Protein AF-0000000083244996 (afdb_homodimer)

InterPro domains:
  IPR015942 Asp/Glu/hydantoin racemase [PF01177] (6-230)
  IPR052186 Hydantoin racemase-like [PTHR28047] (4-239)
  IPR053714 Isomerization and Racemization Enzyme Superfamily [G3DSA:3.40.50.12500] (4-245)

Structure (mmCIF, N/CA/C/O backbone):
data_AF-0000000083244996-model_v1
#
loop_
_entity.id
_entity.type
_entity.pdbx_description
1 polymer Bgt-161
#
loop_
_atom_site.group_PDB
_atom_site.id
_atom_site.type_symbol
_atom_site.label_atom_id
_atom_site.label_alt_id
_atom_site.label_comp_id
_atom_site.label_asym_id
_atom_site.label_entity_id
_atom_site.label_seq_id
_atom_site.pdbx_PDB_ins_code
_atom_site.Cartn_x
_atom_site.Cartn_y
_atom_site.Cartn_z
_atom_site.occupancy
_atom_site.B_iso_or_equiv
_atom_site.auth_seq_id
_atom_site.auth_comp_id
_atom_site.auth_asym_id
_atom_site.auth_atom_id
_atom_site.pdbx_PDB_model_num
ATOM 1 N N . MET A 1 1 ? -5.695 -11.031 24.047 1 47.47 1 MET A N 1
ATOM 2 C CA . MET A 1 1 ? -6.07 -9.992 23.094 1 47.47 1 MET A CA 1
ATOM 3 C C . MET A 1 1 ? -6.449 -10.609 21.75 1 47.47 1 MET A C 1
ATOM 5 O O . MET A 1 1 ? -5.859 -11.602 21.328 1 47.47 1 MET A O 1
ATOM 9 N N . ALA A 1 2 ? -7.605 -10.227 21.312 1 57.22 2 ALA A N 1
ATOM 10 C CA . ALA A 1 2 ? -8.148 -10.914 20.156 1 57.22 2 ALA A CA 1
ATOM 11 C C . ALA A 1 2 ? -7.195 -10.805 18.969 1 57.22 2 ALA A C 1
ATOM 13 O O . ALA A 1 2 ? -6.586 -9.758 18.734 1 57.22 2 ALA A O 1
ATOM 14 N N . SER A 1 3 ? -6.688 -11.906 18.328 1 81.12 3 SER A N 1
ATOM 15 C CA . SER A 1 3 ? -5.758 -11.961 17.203 1 81.12 3 SER A CA 1
ATOM 16 C C . SER A 1 3 ? -6.484 -11.758 15.883 1 81.12 3 SER A C 1
ATOM 18 O O . SER A 1 3 ? -7.633 -12.18 15.727 1 81.12 3 SER A O 1
ATOM 20 N N . MET A 1 4 ? -5.895 -10.93 15.008 1 89.56 4 MET A N 1
ATOM 21 C CA . MET A 1 4 ? -6.359 -10.812 13.633 1 89.56 4 MET A CA 1
ATOM 22 C C . MET A 1 4 ? -6.246 -12.148 12.898 1 89.56 4 MET A C 1
ATOM 24 O O . MET A 1 4 ? -5.234 -12.836 13.016 1 89.56 4 MET A O 1
ATOM 28 N N . LYS A 1 5 ? -7.328 -12.523 12.297 1 94.81 5 LYS A N 1
ATOM 29 C CA . LYS A 1 5 ? -7.305 -13.75 11.5 1 94.81 5 LYS A CA 1
ATOM 30 C C . LYS A 1 5 ? -7.316 -13.438 10.008 1 94.81 5 LYS A C 1
ATOM 32 O O . LYS A 1 5 ? -8.234 -12.773 9.508 1 94.81 5 LYS A O 1
ATOM 37 N N . ILE A 1 6 ? -6.336 -13.898 9.297 1 97.06 6 ILE A N 1
ATOM 38 C CA . ILE A 1 6 ? -6.207 -13.68 7.859 1 97.06 6 ILE A CA 1
ATOM 39 C C . ILE A 1 6 ? -6.27 -15.016 7.129 1 97.06 6 ILE A C 1
ATOM 41 O O . ILE A 1 6 ? -5.578 -15.969 7.5 1 97.06 6 ILE A O 1
ATOM 45 N N . LEU A 1 7 ? -7.148 -15.156 6.164 1 98.44 7 LEU A N 1
ATOM 46 C CA . LEU A 1 7 ? -7.184 -16.328 5.293 1 98.44 7 LEU A CA 1
ATOM 47 C C . LEU A 1 7 ? -6.531 -16.016 3.947 1 98.44 7 LEU A C 1
ATOM 49 O O . LEU A 1 7 ? -6.961 -15.102 3.24 1 98.44 7 LEU A O 1
ATOM 53 N N . ILE A 1 8 ? -5.492 -16.719 3.637 1 98.56 8 ILE A N 1
ATOM 54 C CA . ILE A 1 8 ? -4.871 -16.625 2.32 1 98.56 8 ILE A CA 1
ATOM 55 C C . ILE A 1 8 ? -5.402 -17.734 1.414 1 98.56 8 ILE A C 1
ATOM 57 O O . ILE A 1 8 ? -5.297 -18.922 1.741 1 98.56 8 ILE A O 1
ATOM 61 N N . LEU A 1 9 ? -5.926 -17.344 0.259 1 98.62 9 LEU A N 1
ATOM 62 C CA . LEU A 1 9 ? -6.617 -18.266 -0.643 1 98.62 9 LEU A CA 1
ATOM 63 C C . LEU A 1 9 ? -5.754 -18.578 -1.862 1 98.62 9 LEU A C 1
ATOM 65 O O . LEU A 1 9 ? -5.488 -17.703 -2.684 1 98.62 9 LEU A O 1
ATOM 69 N N . ASN A 1 10 ? -5.336 -19.781 -1.952 1 98.25 10 ASN A N 1
ATOM 70 C CA . ASN A 1 10 ? -4.863 -20.312 -3.23 1 98.25 10 ASN A CA 1
ATOM 71 C C . ASN A 1 10 ? -6.027 -20.688 -4.145 1 98.25 10 ASN A C 1
ATOM 73 O O . ASN A 1 10 ? -6.684 -21.703 -3.924 1 98.25 10 ASN A O 1
ATOM 77 N N . PRO A 1 11 ? -6.207 -19.828 -5.137 1 97.94 11 PRO A N 1
ATOM 78 C CA . PRO A 1 11 ? -7.367 -20.156 -5.969 1 97.94 11 PRO A CA 1
ATOM 79 C C . PRO A 1 11 ? -7.094 -21.297 -6.949 1 97.94 11 PRO A C 1
ATOM 81 O O . PRO A 1 11 ? -8.008 -21.766 -7.629 1 97.94 11 PRO A O 1
ATOM 84 N N . ASN A 1 12 ? -5.805 -21.656 -7.051 1 95.25 12 ASN A N 1
ATOM 85 C CA . ASN A 1 12 ? -5.504 -22.891 -7.773 1 95.25 12 ASN A CA 1
ATOM 86 C C . ASN A 1 12 ? -5.887 -24.109 -6.957 1 95.25 12 ASN A C 1
ATOM 88 O O . ASN A 1 12 ? -5.723 -24.125 -5.734 1 95.25 12 ASN A O 1
ATOM 92 N N . SER A 1 13 ? -6.312 -25.172 -7.598 1 95.94 13 SER A N 1
ATOM 93 C CA . SER A 1 13 ? -6.688 -26.359 -6.844 1 95.94 13 SER A CA 1
ATOM 94 C C . SER A 1 13 ? -5.473 -27.234 -6.555 1 95.94 13 SER A C 1
ATOM 96 O O . SER A 1 13 ? -5.605 -28.312 -5.98 1 95.94 13 SER A O 1
ATOM 98 N N . SER A 1 14 ? -4.301 -26.812 -6.844 1 92.88 14 SER A N 1
ATOM 99 C CA . SER A 1 14 ? -3.066 -27.562 -6.594 1 92.88 14 SER A CA 1
ATOM 100 C C . SER A 1 14 ? -2.531 -27.281 -5.195 1 92.88 14 SER A C 1
ATOM 102 O O . SER A 1 14 ? -2.223 -26.141 -4.855 1 92.88 14 SER A O 1
ATOM 104 N N . PRO A 1 15 ? -2.316 -28.312 -4.418 1 94.56 15 PRO A N 1
ATOM 105 C CA . PRO A 1 15 ? -1.715 -28.125 -3.096 1 94.56 15 PRO A CA 1
ATOM 106 C C . PRO A 1 15 ? -0.26 -27.656 -3.17 1 94.56 15 PRO A C 1
ATOM 108 O O . PRO A 1 15 ? 0.244 -27.047 -2.23 1 94.56 15 PRO A O 1
ATOM 111 N N . THR A 1 16 ? 0.383 -27.969 -4.266 1 92.5 16 THR A N 1
ATOM 112 C CA . THR A 1 16 ? 1.773 -27.562 -4.441 1 92.5 16 THR A CA 1
ATOM 113 C C . THR A 1 16 ? 1.907 -26.047 -4.391 1 92.5 16 THR A C 1
ATOM 115 O O . THR A 1 16 ? 2.873 -25.516 -3.834 1 92.5 16 THR A O 1
ATOM 118 N N . THR A 1 17 ? 0.933 -25.391 -4.965 1 93.31 17 THR A N 1
ATOM 119 C CA . THR A 1 17 ? 0.937 -23.922 -4.922 1 93.31 17 THR A CA 1
ATOM 120 C C . THR A 1 17 ? 0.768 -23.422 -3.492 1 93.31 17 THR A C 1
ATOM 122 O O . THR A 1 17 ? 1.405 -22.453 -3.09 1 93.31 17 THR A O 1
ATOM 125 N N . THR A 1 18 ? -0.029 -24.062 -2.697 1 96.69 18 THR A N 1
ATOM 126 C CA . THR A 1 18 ? -0.21 -23.688 -1.298 1 96.69 18 THR A CA 1
ATOM 127 C C . THR A 1 18 ? 1.093 -23.859 -0.521 1 96.69 18 THR A C 1
ATOM 129 O O . THR A 1 18 ? 1.412 -23.047 0.347 1 96.69 18 THR A O 1
ATOM 132 N N . ASP A 1 19 ? 1.828 -24.891 -0.883 1 95.44 19 ASP A N 1
ATOM 133 C CA . ASP A 1 19 ? 3.119 -25.094 -0.236 1 95.44 19 ASP A CA 1
ATOM 134 C C . ASP A 1 19 ? 4.059 -23.922 -0.484 1 95.44 19 ASP A C 1
ATOM 136 O O . ASP A 1 19 ? 4.77 -23.484 0.424 1 95.44 19 ASP A O 1
ATOM 140 N N . VAL A 1 20 ? 4.082 -23.469 -1.681 1 93.19 20 VAL A N 1
ATOM 141 C CA . VAL A 1 20 ? 4.922 -22.328 -2.043 1 93.19 20 VAL A CA 1
ATOM 142 C C . VAL A 1 20 ? 4.48 -21.094 -1.267 1 93.19 20 VAL A C 1
ATOM 144 O O . VAL A 1 20 ? 5.312 -20.359 -0.711 1 93.19 20 VAL A O 1
ATOM 147 N N . ILE A 1 21 ? 3.186 -20.859 -1.189 1 96.12 21 ILE A N 1
ATOM 148 C CA . ILE A 1 21 ? 2.627 -19.734 -0.455 1 96.12 21 ILE A CA 1
ATOM 149 C C . ILE A 1 21 ? 3 -19.828 1.021 1 96.12 21 ILE A C 1
ATOM 151 O O . ILE A 1 21 ? 3.377 -18.844 1.647 1 96.12 21 ILE A O 1
ATOM 155 N N . ASP A 1 22 ? 2.938 -21.031 1.507 1 96.62 22 ASP A N 1
ATOM 156 C CA . ASP A 1 22 ? 3.279 -21.281 2.904 1 96.62 22 ASP A CA 1
ATOM 157 C C . ASP A 1 22 ? 4.723 -20.875 3.195 1 96.62 22 ASP A C 1
ATOM 159 O O . ASP A 1 22 ? 5.004 -20.25 4.223 1 96.62 22 ASP A O 1
ATOM 163 N N . SER A 1 23 ? 5.574 -21.188 2.305 1 93 23 SER A N 1
ATOM 164 C CA . SER A 1 23 ? 6.977 -20.828 2.475 1 93 23 SER A CA 1
ATOM 165 C C . SER A 1 23 ? 7.156 -19.312 2.52 1 93 23 SER A C 1
ATOM 167 O O . SER A 1 23 ? 7.949 -18.797 3.312 1 93 23 SER A O 1
ATOM 169 N N . ALA A 1 24 ? 6.438 -18.625 1.647 1 92.19 24 ALA A N 1
ATOM 170 C CA . ALA A 1 24 ? 6.488 -17.172 1.632 1 92.19 24 ALA A CA 1
ATOM 171 C C . ALA A 1 24 ? 5.953 -16.578 2.938 1 92.19 24 ALA A C 1
ATOM 173 O O . ALA A 1 24 ? 6.5 -15.609 3.461 1 92.19 24 ALA A O 1
ATOM 174 N N . VAL A 1 25 ? 4.887 -17.172 3.465 1 94.62 25 VAL A N 1
ATOM 175 C CA . VAL A 1 25 ? 4.289 -16.75 4.723 1 94.62 25 VAL A CA 1
ATOM 176 C C . VAL A 1 25 ? 5.281 -16.953 5.867 1 94.62 25 VAL A C 1
ATOM 178 O O . VAL A 1 25 ? 5.5 -16.047 6.672 1 94.62 25 VAL A O 1
ATOM 181 N N . GLU A 1 26 ? 5.922 -18.078 5.867 1 92.88 26 GLU A N 1
ATOM 182 C CA . GLU A 1 26 ? 6.887 -18.391 6.918 1 92.88 26 GLU A CA 1
ATOM 183 C C . GLU A 1 26 ? 8.062 -17.422 6.891 1 92.88 26 GLU A C 1
ATOM 185 O O . GLU A 1 26 ? 8.531 -16.969 7.941 1 92.88 26 GLU A O 1
ATOM 190 N N . ALA A 1 27 ? 8.523 -17.172 5.715 1 88.69 27 ALA A N 1
ATOM 191 C CA . ALA A 1 27 ? 9.617 -16.203 5.582 1 88.69 27 ALA A CA 1
ATOM 192 C C . ALA A 1 27 ? 9.203 -14.828 6.105 1 88.69 27 ALA A C 1
ATOM 194 O O . ALA A 1 27 ? 10.008 -14.125 6.723 1 88.69 27 ALA A O 1
ATOM 195 N N . TYR A 1 28 ? 8.008 -14.445 5.875 1 89.81 28 TYR A N 1
ATOM 196 C CA . TYR A 1 28 ? 7.484 -13.141 6.277 1 89.81 28 TYR A CA 1
ATOM 197 C C . TYR A 1 28 ? 7.332 -13.055 7.793 1 89.81 28 TYR A C 1
ATOM 199 O O . TYR A 1 28 ? 7.711 -12.055 8.406 1 89.81 28 TYR A O 1
ATOM 207 N N . ILE A 1 29 ? 6.805 -14.062 8.422 1 89 29 ILE A N 1
ATOM 208 C CA . ILE A 1 29 ? 6.449 -13.984 9.836 1 89 29 ILE A CA 1
ATOM 209 C C . ILE A 1 29 ? 7.656 -14.359 10.695 1 89 29 ILE A C 1
ATOM 211 O O . ILE A 1 29 ? 7.668 -14.117 11.906 1 89 29 ILE A O 1
ATOM 215 N N . GLY A 1 30 ? 8.625 -15.031 10.141 1 84.94 30 GLY A N 1
ATOM 216 C CA . GLY A 1 30 ? 9.773 -15.508 10.891 1 84.94 30 GLY A CA 1
ATOM 217 C C . GLY A 1 30 ? 10.703 -14.391 11.328 1 84.94 30 GLY A C 1
ATOM 218 O O . GLY A 1 30 ? 11.469 -14.547 12.281 1 84.94 30 GLY A O 1
ATOM 219 N N . LYS A 1 31 ? 10.617 -13.273 10.758 1 78.38 31 LYS A N 1
ATOM 220 C CA . LYS A 1 31 ? 11.578 -12.203 11.016 1 78.38 31 LYS A CA 1
ATOM 221 C C . LYS A 1 31 ? 11.188 -11.391 12.242 1 78.38 31 LYS A C 1
ATOM 223 O O . LYS A 1 31 ? 12.031 -11.055 13.07 1 78.38 31 LYS A O 1
ATOM 228 N N . PHE A 1 32 ? 9.992 -11.031 12.367 1 83.44 32 PHE A N 1
ATOM 229 C CA . PHE A 1 32 ? 9.43 -10.266 13.477 1 83.44 32 PHE A CA 1
ATOM 230 C C . PHE A 1 32 ? 8.094 -10.852 13.914 1 83.44 32 PHE A C 1
ATOM 232 O O . PHE A 1 32 ? 7.391 -11.469 13.117 1 83.44 32 PHE A O 1
ATOM 239 N N . PRO A 1 33 ? 7.789 -10.656 15.133 1 82.75 33 PRO A N 1
ATOM 240 C CA . PRO A 1 33 ? 6.469 -11.125 15.562 1 82.75 33 PRO A CA 1
ATOM 241 C C . PRO A 1 33 ? 5.332 -10.453 14.789 1 82.75 33 PRO A C 1
ATOM 243 O O . PRO A 1 33 ? 5.441 -9.289 14.406 1 82.75 33 PRO A O 1
ATOM 246 N N . ILE A 1 34 ? 4.363 -11.305 14.516 1 82.88 34 ILE A N 1
ATOM 247 C CA . ILE A 1 34 ? 3.178 -10.797 13.836 1 82.88 34 ILE A CA 1
ATOM 248 C C . ILE A 1 34 ? 1.9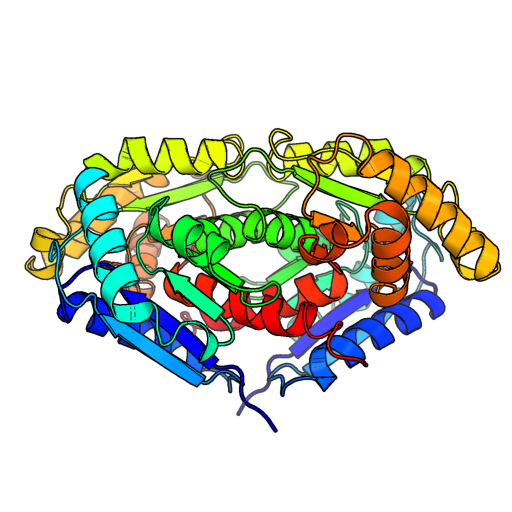45 -11.031 14.703 1 82.88 34 ILE A C 1
ATOM 250 O O . ILE A 1 34 ? 1.875 -12.016 15.438 1 82.88 34 ILE A O 1
ATOM 254 N N . ALA A 1 35 ? 0.997 -10.094 14.648 1 85.44 35 ALA A N 1
ATOM 255 C CA . ALA A 1 35 ? -0.225 -10.203 15.445 1 85.44 35 ALA A CA 1
ATOM 256 C C . ALA A 1 35 ? -1.244 -11.109 14.75 1 85.44 35 ALA A C 1
ATOM 258 O O . ALA A 1 35 ? -2.146 -11.648 15.398 1 85.44 35 ALA A O 1
ATOM 259 N N . ALA A 1 36 ? -1.064 -11.359 13.539 1 90.12 36 ALA A N 1
ATOM 260 C CA . ALA A 1 36 ? -2.074 -12.055 12.742 1 90.12 36 ALA A CA 1
ATOM 261 C C . ALA A 1 36 ? -1.873 -13.562 12.797 1 90.12 36 ALA A C 1
ATOM 263 O O . ALA A 1 36 ? -0.739 -14.047 12.766 1 90.12 36 ALA A O 1
ATOM 264 N N . GLN A 1 37 ? -2.941 -14.219 12.992 1 94.44 37 GLN A N 1
ATOM 265 C CA . GLN A 1 37 ? -2.992 -15.641 12.672 1 94.44 37 GLN A CA 1
ATOM 266 C C . GLN A 1 37 ? -3.307 -15.867 11.195 1 94.44 37 GLN A C 1
ATOM 2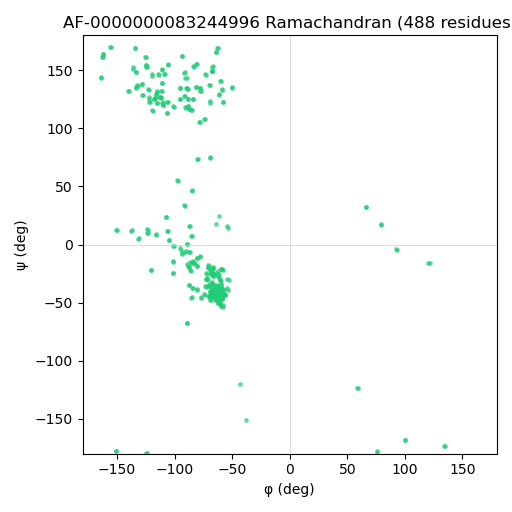68 O O . GLN A 1 37 ? -4.332 -15.398 10.695 1 94.44 37 GLN A O 1
ATOM 273 N N . ILE A 1 38 ? -2.469 -16.594 10.57 1 96.88 38 ILE A N 1
ATOM 274 C CA . ILE A 1 38 ? -2.623 -16.781 9.133 1 96.88 38 ILE A CA 1
ATOM 275 C C . ILE A 1 38 ? -3.012 -18.234 8.844 1 96.88 38 ILE A C 1
ATOM 277 O O . ILE A 1 38 ? -2.371 -19.172 9.336 1 96.88 38 ILE A O 1
ATOM 281 N N . GLU A 1 39 ? -4.059 -18.422 8.156 1 97.81 39 GLU A N 1
ATOM 282 C CA . GLU A 1 39 ? -4.504 -19.719 7.656 1 97.81 39 GLU A CA 1
ATOM 283 C C . GLU A 1 39 ? -4.438 -19.766 6.133 1 97.81 39 GLU A C 1
ATOM 285 O O . GLU A 1 39 ? -4.668 -18.766 5.457 1 97.81 39 GLU A O 1
ATOM 290 N N . LEU A 1 40 ? -4.129 -20.938 5.652 1 98.31 40 LEU A N 1
ATOM 291 C CA . LEU A 1 40 ? -4.059 -21.156 4.211 1 98.31 40 LEU A CA 1
ATOM 292 C C . LEU A 1 40 ? -5.227 -22 3.727 1 98.31 40 LEU A C 1
ATOM 294 O O . LEU A 1 40 ? -5.727 -22.859 4.465 1 98.31 40 LEU A O 1
ATOM 298 N N . TYR A 1 41 ? -5.641 -21.703 2.521 1 98.19 41 TYR A N 1
ATOM 299 C CA . TYR A 1 41 ? -6.762 -22.375 1.881 1 98.19 41 TYR A CA 1
ATOM 300 C C . TYR A 1 41 ? -6.414 -22.766 0.451 1 98.19 41 TYR A C 1
ATOM 302 O O . TYR A 1 41 ? -5.789 -22 -0.28 1 98.19 41 TYR A O 1
ATOM 310 N N . THR A 1 42 ? -6.77 -23.984 0.086 1 97.88 42 THR A N 1
ATOM 311 C CA . THR A 1 42 ? -6.656 -24.453 -1.29 1 97.88 42 THR A CA 1
ATOM 312 C C . THR A 1 42 ? -8.039 -24.656 -1.905 1 97.88 42 THR A C 1
ATOM 314 O O . THR A 1 42 ? -8.906 -25.297 -1.302 1 97.88 42 THR A O 1
ATOM 317 N N . ALA A 1 43 ? -8.164 -24.109 -3.1 1 97.81 43 ALA A N 1
ATOM 318 C CA . ALA A 1 43 ? -9.445 -24.344 -3.766 1 97.81 43 ALA A CA 1
ATOM 319 C C . ALA A 1 43 ? -9.805 -25.812 -3.754 1 97.81 43 ALA A C 1
ATOM 321 O O . ALA A 1 43 ? -8.961 -26.672 -4.031 1 97.81 43 ALA A O 1
ATOM 322 N N . PRO A 1 44 ? -11 -26.094 -3.441 1 97.06 44 PRO A N 1
ATOM 323 C CA . PRO A 1 44 ? -11.391 -27.516 -3.312 1 97.06 44 PRO A CA 1
ATOM 324 C C . PRO A 1 44 ? -11.484 -28.219 -4.66 1 97.06 44 PRO A C 1
ATOM 326 O O . PRO A 1 44 ? -11.422 -29.453 -4.719 1 97.06 44 PRO A O 1
ATOM 329 N N . SER A 1 45 ? -11.805 -27.469 -5.668 1 96.81 45 SER A N 1
ATOM 330 C CA . SER A 1 45 ? -11.906 -27.953 -7.043 1 96.81 45 SER A CA 1
ATOM 331 C C . SER A 1 45 ? -11.594 -26.844 -8.039 1 96.81 45 SER A C 1
ATOM 333 O O . SER A 1 45 ? -11.203 -25.734 -7.645 1 96.81 45 SER A O 1
ATOM 335 N N . GLY A 1 46 ? -11.703 -27.156 -9.367 1 95.12 46 GLY A N 1
ATOM 336 C CA . GLY A 1 46 ? -11.312 -26.203 -10.391 1 95.12 46 GLY A CA 1
ATOM 337 C C . GLY A 1 46 ? -9.938 -26.484 -10.977 1 95.12 46 GLY A C 1
ATOM 338 O O . GLY A 1 46 ? -9.383 -27.562 -10.766 1 95.12 46 GLY A O 1
ATOM 339 N N . PRO A 1 47 ? -9.43 -25.531 -11.727 1 95.19 47 PRO A N 1
ATOM 340 C CA . PRO A 1 47 ? -8.156 -25.797 -12.406 1 95.19 47 PRO A CA 1
ATOM 341 C C . PRO A 1 47 ? -6.98 -25.891 -11.438 1 95.19 47 PRO A C 1
ATOM 343 O O . PRO A 1 47 ? -6.895 -25.094 -10.492 1 95.19 47 PRO A O 1
ATOM 346 N N . PRO A 1 48 ? -6.121 -26.859 -11.648 1 93.25 48 PRO A N 1
ATOM 347 C CA . PRO A 1 48 ? -4.906 -26.922 -10.828 1 93.25 48 PRO A CA 1
ATOM 348 C C . PRO A 1 48 ? -4.016 -25.688 -11.008 1 93.25 48 PRO A C 1
ATOM 350 O O . PRO A 1 48 ? -3.256 -25.344 -10.094 1 93.25 48 PRO A O 1
ATOM 353 N N . SER A 1 49 ? -4.141 -25.094 -12.164 1 91.44 49 SER A N 1
ATOM 354 C CA . SER A 1 49 ? -3.434 -23.875 -12.508 1 91.44 49 SER A CA 1
ATOM 355 C C . SER A 1 49 ? -4.328 -22.922 -13.305 1 91.44 49 SER A C 1
ATOM 357 O O . SER A 1 49 ? -5.027 -23.344 -14.227 1 91.44 49 SER A O 1
ATOM 359 N N . ILE A 1 50 ? -4.312 -21.672 -12.875 1 93.12 50 ILE A N 1
ATOM 360 C CA . ILE A 1 50 ? -5.09 -20.656 -13.578 1 93.12 50 ILE A CA 1
ATOM 361 C C . ILE A 1 50 ? -4.25 -20.047 -14.695 1 93.12 50 ILE A C 1
ATOM 363 O O . ILE A 1 50 ? -3.24 -19.391 -14.43 1 93.12 50 ILE A O 1
ATOM 367 N N . ASP A 1 51 ? -4.707 -20.188 -15.953 1 89.75 51 ASP A N 1
ATOM 368 C CA . ASP A 1 51 ? -3.928 -19.703 -17.094 1 89.75 51 ASP A CA 1
ATOM 369 C C . ASP A 1 51 ? -4.789 -18.875 -18.031 1 89.75 51 ASP A C 1
ATOM 371 O O . ASP A 1 51 ? -4.355 -18.516 -19.141 1 89.75 51 ASP A O 1
ATOM 375 N N . SER A 1 52 ? -6.004 -18.641 -17.609 1 91 52 SER A N 1
ATOM 376 C CA . SER A 1 52 ? -6.926 -17.828 -18.391 1 91 52 SER A CA 1
ATOM 377 C C . SER A 1 52 ? -8 -17.203 -17.516 1 91 52 SER A C 1
ATOM 379 O O . SER A 1 52 ? -8.148 -17.562 -16.344 1 91 52 SER A O 1
ATOM 381 N N . ASP A 1 53 ? -8.711 -16.312 -18.109 1 93 53 ASP A N 1
ATOM 382 C CA . ASP A 1 53 ? -9.836 -15.695 -17.406 1 93 53 ASP A CA 1
ATOM 383 C C . ASP A 1 53 ? -10.914 -16.719 -17.078 1 93 53 ASP A C 1
ATOM 385 O O . ASP A 1 53 ? -11.562 -16.641 -16.047 1 93 53 ASP A O 1
ATOM 389 N N . GLN A 1 54 ? -11.086 -17.609 -18 1 95.31 54 GLN A N 1
ATOM 390 C CA . GLN A 1 54 ? -12.062 -18.672 -17.781 1 95.31 54 GLN A CA 1
ATOM 391 C C . GLN A 1 54 ? -11.664 -19.531 -16.594 1 95.31 54 GLN A C 1
ATOM 393 O O . GLN A 1 54 ? -12.516 -19.891 -15.773 1 95.31 54 GLN A O 1
ATOM 398 N N . ASP A 1 55 ? -10.414 -19.875 -16.531 1 95.38 55 ASP A N 1
ATOM 399 C CA . ASP A 1 55 ? -9.906 -20.625 -15.383 1 95.38 55 ASP A CA 1
ATOM 400 C C . ASP A 1 55 ? -10.172 -19.875 -14.078 1 95.38 55 ASP A C 1
ATOM 402 O O . ASP A 1 55 ? -10.602 -20.469 -13.094 1 95.38 55 ASP A O 1
ATOM 406 N N . ALA A 1 56 ? -9.945 -18.594 -14.102 1 96.31 56 ALA A N 1
ATOM 407 C CA . ALA A 1 56 ? -10.117 -17.75 -12.922 1 96.31 56 ALA A CA 1
ATOM 408 C C . ALA A 1 56 ? -11.57 -17.75 -12.461 1 96.31 56 ALA A C 1
ATOM 410 O O . ALA A 1 56 ? -11.852 -17.859 -11.266 1 96.31 56 ALA A O 1
ATOM 411 N N . LEU A 1 57 ? -12.453 -17.625 -13.414 1 97.38 57 LEU A N 1
ATOM 412 C CA . LEU A 1 57 ? -13.875 -17.594 -13.086 1 97.38 57 LEU A CA 1
ATOM 413 C C . LEU A 1 57 ? -14.32 -18.938 -12.5 1 97.38 57 LEU A C 1
ATOM 415 O O . LEU A 1 57 ? -15.055 -18.969 -11.516 1 97.38 57 LEU A O 1
ATOM 419 N N . MET A 1 58 ? -13.844 -20 -13.086 1 97.75 58 MET A N 1
ATOM 420 C CA . MET A 1 58 ? -14.172 -21.328 -12.594 1 97.75 58 MET A CA 1
ATOM 421 C C . MET A 1 58 ? -13.68 -21.531 -11.164 1 97.75 58 MET A C 1
ATOM 423 O O . MET A 1 58 ? -14.398 -22.031 -10.305 1 97.75 58 MET A O 1
ATOM 427 N N . SER A 1 59 ? -12.5 -21.141 -10.938 1 97.88 59 SER A N 1
ATOM 428 C CA . SER A 1 59 ? -11.914 -21.234 -9.602 1 97.88 59 SER A CA 1
ATOM 429 C C . SER A 1 59 ? -12.703 -20.406 -8.594 1 97.88 59 SER A C 1
ATOM 431 O O . SER A 1 59 ? -13.016 -20.891 -7.496 1 97.88 59 SER A O 1
ATOM 433 N N . ALA A 1 60 ? -13.062 -19.203 -8.953 1 98.31 60 ALA A N 1
ATOM 434 C CA . ALA A 1 60 ? -13.789 -18.297 -8.062 1 98.31 60 ALA A CA 1
ATOM 435 C C . ALA A 1 60 ? -15.133 -18.891 -7.652 1 98.31 60 ALA A C 1
ATOM 437 O O . ALA A 1 60 ? -15.5 -18.844 -6.477 1 98.31 60 ALA A O 1
ATOM 438 N N . LYS A 1 61 ? -15.797 -19.469 -8.602 1 97.94 61 LYS A N 1
ATOM 439 C CA . LYS A 1 61 ? -17.094 -20.062 -8.32 1 97.94 61 LYS A CA 1
ATOM 440 C C . LYS A 1 61 ? -16.969 -21.25 -7.363 1 97.94 61 LYS A C 1
ATOM 442 O O . LYS A 1 61 ? -17.766 -21.406 -6.438 1 97.94 61 LYS A O 1
ATOM 447 N N . ALA A 1 62 ? -16.016 -22.047 -7.59 1 98.06 62 ALA A N 1
ATOM 448 C CA . ALA A 1 62 ? -15.773 -23.203 -6.734 1 98.06 62 ALA A CA 1
ATOM 449 C C . ALA A 1 62 ? -15.477 -22.781 -5.301 1 98.06 62 ALA A C 1
ATOM 451 O O . ALA A 1 62 ? -15.992 -23.375 -4.348 1 98.06 62 ALA A O 1
ATOM 452 N N . ILE A 1 63 ? -14.695 -21.781 -5.125 1 98.19 63 ILE A N 1
ATOM 453 C CA . ILE A 1 63 ? -14.289 -21.297 -3.807 1 98.19 63 ILE A CA 1
ATOM 454 C C . ILE A 1 63 ? -15.484 -20.656 -3.102 1 98.19 63 ILE A C 1
ATOM 456 O O . ILE A 1 63 ? -15.719 -20.906 -1.919 1 98.19 63 ILE A O 1
ATOM 460 N N . MET A 1 64 ? -16.234 -19.828 -3.842 1 97.69 64 MET A N 1
ATOM 461 C CA . MET A 1 64 ? -17.391 -19.172 -3.25 1 97.69 64 MET A CA 1
ATOM 462 C C . MET A 1 64 ? -18.406 -20.203 -2.75 1 97.69 64 MET A C 1
ATOM 464 O O . MET A 1 64 ? -19.016 -20.016 -1.691 1 97.69 64 MET A O 1
ATOM 468 N N . ALA A 1 65 ? -18.547 -21.266 -3.471 1 96.81 65 ALA A N 1
ATOM 469 C CA . ALA A 1 65 ? -19.469 -22.328 -3.074 1 96.81 65 ALA A CA 1
ATOM 470 C C . ALA A 1 65 ? -19.016 -23 -1.786 1 96.81 65 ALA A C 1
ATOM 472 O O . ALA A 1 65 ? -19.844 -23.344 -0.935 1 96.81 65 ALA A O 1
ATOM 473 N N . ASP A 1 66 ? -17.766 -23.109 -1.62 1 97 66 ASP A N 1
ATOM 474 C CA . ASP A 1 66 ? -17.219 -23.844 -0.483 1 97 66 ASP A CA 1
ATOM 475 C C . ASP A 1 66 ? -17.125 -22.938 0.748 1 97 66 ASP A C 1
ATOM 477 O O . ASP A 1 66 ? -17.359 -23.391 1.872 1 97 66 ASP A O 1
ATOM 481 N N . LEU A 1 67 ? -16.766 -21.656 0.542 1 94.88 67 LEU A N 1
ATOM 482 C CA . LEU A 1 67 ? -16.406 -20.766 1.634 1 94.88 67 LEU A CA 1
ATOM 483 C C . LEU A 1 67 ? -17.609 -19.969 2.117 1 94.88 67 LEU A C 1
ATOM 485 O O . LEU A 1 67 ? -17.547 -19.297 3.15 1 94.88 67 LEU A O 1
ATOM 489 N N . GLN A 1 68 ? -18.703 -20 1.527 1 90 68 GLN A N 1
ATOM 490 C CA . GLN A 1 68 ? -19.844 -19.109 1.752 1 90 68 GLN A CA 1
ATOM 491 C C . GLN A 1 68 ? -20.312 -19.172 3.199 1 90 68 GLN A C 1
ATOM 493 O O . GLN A 1 68 ? -20.828 -18.188 3.738 1 90 68 GLN A O 1
ATOM 498 N N . PHE A 1 69 ? -20.031 -20.234 3.955 1 89.88 69 PHE A N 1
ATOM 499 C CA . PHE A 1 69 ? -20.562 -20.375 5.305 1 89.88 69 PHE A CA 1
ATOM 500 C C . PHE A 1 69 ? -19.5 -20 6.344 1 89.88 69 PHE A C 1
ATOM 502 O O . PHE A 1 69 ? -19.797 -19.938 7.539 1 89.88 69 PHE A O 1
ATOM 509 N N . LYS A 1 70 ? -18.312 -19.641 5.891 1 92.25 70 LYS A N 1
ATOM 510 C CA . LYS A 1 70 ? -17.219 -19.359 6.82 1 92.25 70 LYS A CA 1
ATOM 511 C C . LYS A 1 70 ? -16.656 -17.969 6.594 1 92.25 70 LYS A C 1
ATOM 513 O O . LYS A 1 70 ? -15.586 -17.625 7.113 1 92.25 70 LYS A O 1
ATOM 518 N N . LEU A 1 71 ? -17.328 -17.156 5.863 1 91.12 71 LEU A N 1
ATOM 519 C CA . LEU A 1 71 ? -16.797 -15.883 5.418 1 91.12 71 LEU A CA 1
ATOM 520 C C . LEU A 1 71 ? -16.594 -14.938 6.598 1 91.12 71 LEU A C 1
ATOM 522 O O . LEU A 1 71 ? -15.68 -14.109 6.59 1 91.12 71 LEU A O 1
ATOM 526 N N . SER A 1 72 ? -17.344 -15.078 7.664 1 87.88 72 SER A N 1
ATOM 527 C CA . SER A 1 72 ? -17.312 -14.148 8.789 1 87.88 72 SER A CA 1
ATOM 528 C C . SER A 1 72 ? -16.266 -14.57 9.82 1 87.88 72 SER A C 1
ATOM 530 O O . SER A 1 72 ? -16.062 -13.875 10.82 1 87.88 72 SER A O 1
ATOM 532 N N . ASP A 1 73 ? -15.555 -15.68 9.539 1 93 73 ASP A N 1
ATOM 533 C CA . ASP A 1 73 ? -14.602 -16.234 10.5 1 93 73 ASP A CA 1
ATOM 534 C C . ASP A 1 73 ? -13.273 -15.477 10.445 1 93 73 ASP A C 1
ATOM 536 O O . ASP A 1 73 ? -12.422 -15.641 11.32 1 93 73 ASP A O 1
ATOM 540 N N . TYR A 1 74 ? -13.125 -14.656 9.438 1 95 74 TYR A N 1
ATOM 541 C CA . TYR A 1 74 ? -11.828 -14.023 9.211 1 95 74 TYR A CA 1
ATOM 542 C C . TYR A 1 74 ? -11.961 -12.508 9.156 1 95 74 TYR A C 1
ATOM 544 O O . TYR A 1 74 ? -13.031 -11.984 8.82 1 95 74 TYR A O 1
ATOM 552 N N . ASP A 1 75 ? -10.875 -11.875 9.523 1 93.31 75 ASP A N 1
ATOM 553 C CA . ASP A 1 75 ? -10.852 -10.414 9.5 1 93.31 75 ASP A CA 1
ATOM 554 C C . ASP A 1 75 ? -10.398 -9.891 8.141 1 93.31 75 ASP A C 1
ATOM 556 O O . ASP A 1 75 ? -10.586 -8.719 7.828 1 93.31 75 ASP A O 1
ATOM 560 N N . ALA A 1 76 ? -9.781 -10.797 7.379 1 96.38 76 ALA A N 1
ATOM 561 C CA . ALA A 1 76 ? -9.336 -10.391 6.047 1 96.38 76 ALA A CA 1
ATOM 562 C C . ALA A 1 76 ? -9.039 -11.609 5.176 1 96.38 76 ALA A C 1
ATOM 564 O O . ALA A 1 76 ? -8.812 -12.711 5.691 1 96.38 76 ALA A O 1
ATOM 565 N N . TYR A 1 77 ? -9.016 -11.344 3.889 1 97.94 77 TYR A N 1
ATOM 566 C CA . TYR A 1 77 ? -8.703 -12.344 2.873 1 97.94 77 TYR A CA 1
ATOM 567 C C . TYR A 1 77 ? -7.613 -11.852 1.934 1 97.94 77 TYR A C 1
ATOM 569 O O . TYR A 1 77 ? -7.605 -10.68 1.543 1 97.94 77 TYR A O 1
ATOM 577 N N . VAL A 1 78 ? -6.73 -12.703 1.616 1 98.56 78 VAL A N 1
ATOM 578 C CA . VAL A 1 78 ? -5.742 -12.453 0.57 1 98.56 78 VAL A CA 1
ATOM 579 C C . VAL A 1 78 ? -5.898 -13.492 -0.539 1 98.56 78 VAL A C 1
ATOM 581 O O . VAL A 1 78 ? -5.707 -14.688 -0.308 1 98.56 78 VAL A O 1
ATOM 584 N N . VAL A 1 79 ? -6.262 -13.055 -1.715 1 98.69 79 VAL A N 1
ATOM 585 C CA . VAL A 1 79 ? -6.379 -13.953 -2.861 1 98.69 79 VAL A CA 1
ATOM 586 C C . VAL A 1 79 ? -5.023 -14.078 -3.559 1 98.69 79 VAL A C 1
ATOM 588 O O . VAL A 1 79 ? -4.531 -13.117 -4.152 1 98.69 79 VAL A O 1
ATOM 591 N N . ALA A 1 80 ? -4.5 -15.297 -3.549 1 98.12 80 ALA A N 1
ATOM 592 C CA . ALA A 1 80 ? -3.119 -15.508 -3.969 1 98.12 80 ALA A CA 1
ATOM 593 C C . ALA A 1 80 ? -3.053 -15.984 -5.418 1 98.12 80 ALA A C 1
ATOM 595 O O . ALA A 1 80 ? -2.439 -17.016 -5.715 1 98.12 80 ALA A O 1
ATOM 596 N N . CYS A 1 81 ? -3.6 -15.289 -6.297 1 97.12 81 CYS A N 1
ATOM 597 C CA . CYS A 1 81 ? -3.414 -15.352 -7.742 1 97.12 81 CYS A CA 1
ATOM 598 C C . CYS A 1 81 ? -2.961 -14.008 -8.297 1 97.12 81 CYS A C 1
ATOM 600 O O . CYS A 1 81 ? -3.592 -12.984 -8.039 1 97.12 81 CYS A O 1
ATOM 602 N N . TYR A 1 82 ? -1.915 -14.047 -8.992 1 97.12 82 TYR A N 1
ATOM 603 C CA . TYR A 1 82 ? -1.384 -12.789 -9.508 1 97.12 82 TYR A CA 1
ATOM 604 C C . TYR A 1 82 ? -2.133 -12.344 -10.758 1 97.12 82 TYR A C 1
ATOM 606 O O . TYR A 1 82 ? -1.605 -12.445 -11.867 1 97.12 82 TYR A O 1
ATOM 614 N N . SER A 1 83 ? -3.291 -11.891 -10.609 1 96.88 83 SER A N 1
ATOM 615 C CA . SER A 1 83 ? -4.195 -11.43 -11.656 1 96.88 83 SER A CA 1
ATOM 616 C C . SER A 1 83 ? -5.309 -10.562 -11.086 1 96.88 83 SER A C 1
ATOM 618 O O . SER A 1 83 ? -5.465 -10.469 -9.867 1 96.88 83 SER A O 1
ATOM 620 N N . VAL A 1 84 ? -5.949 -9.844 -12 1 96.94 84 VAL A N 1
ATOM 621 C CA . VAL A 1 84 ? -7.23 -9.266 -11.602 1 96.94 84 VAL A CA 1
ATOM 622 C C . VAL A 1 84 ? -8.266 -10.383 -11.43 1 96.94 84 VAL A C 1
ATOM 624 O O . VAL A 1 84 ? -9.117 -10.578 -12.297 1 96.94 84 VAL A O 1
ATOM 627 N N . HIS A 1 85 ? -8.164 -11.094 -10.367 1 97.69 85 HIS A N 1
ATOM 628 C CA . HIS A 1 85 ? -8.969 -12.297 -10.156 1 97.69 85 HIS A CA 1
ATOM 629 C C . HIS A 1 85 ? -10.383 -11.945 -9.727 1 97.69 85 HIS A C 1
ATOM 631 O O . HIS A 1 85 ? -10.578 -11.148 -8.797 1 97.69 85 HIS A O 1
ATOM 637 N N . PRO A 1 86 ? -11.391 -12.539 -10.258 1 97.69 86 PRO A N 1
ATOM 638 C CA . PRO A 1 86 ? -12.773 -12.18 -9.945 1 97.69 86 PRO A CA 1
ATOM 639 C C . PRO A 1 86 ? -13.156 -12.508 -8.508 1 97.69 86 PRO A C 1
ATOM 641 O O . PRO A 1 86 ? -14.102 -11.922 -7.969 1 97.69 86 PRO A O 1
ATOM 644 N N . LEU A 1 87 ? -12.43 -13.422 -7.852 1 98.12 87 LEU A N 1
ATOM 645 C CA . LEU A 1 87 ? -12.727 -13.812 -6.477 1 98.12 87 LEU A CA 1
ATOM 646 C C . LEU A 1 87 ? -12.648 -12.617 -5.539 1 98.12 87 LEU A C 1
ATOM 648 O O . LEU A 1 87 ? -13.406 -12.531 -4.566 1 98.12 87 LEU A O 1
ATOM 652 N N . VAL A 1 88 ? -11.781 -11.648 -5.824 1 97.62 88 VAL A N 1
ATOM 653 C CA . VAL A 1 88 ? -11.617 -10.477 -4.973 1 97.62 88 VAL A CA 1
ATOM 654 C C . VAL A 1 88 ? -12.93 -9.688 -4.922 1 97.62 88 VAL A C 1
ATOM 656 O O . VAL A 1 88 ? -13.461 -9.422 -3.842 1 97.62 88 VAL A O 1
ATOM 659 N N . GLY A 1 89 ? -13.469 -9.414 -6.098 1 95.38 89 GLY A N 1
ATOM 660 C CA . GLY A 1 89 ? -14.727 -8.695 -6.164 1 95.38 89 GLY A CA 1
ATOM 661 C C . GLY A 1 89 ? -15.898 -9.469 -5.594 1 95.38 89 GLY A C 1
ATOM 662 O O . GLY A 1 89 ? -16.75 -8.906 -4.91 1 95.38 89 GLY A O 1
ATOM 663 N N . MET A 1 90 ? -15.93 -10.766 -5.836 1 96.31 90 MET A N 1
ATOM 664 C CA . MET A 1 90 ? -17.016 -11.609 -5.344 1 96.31 90 MET A CA 1
ATOM 665 C C . MET A 1 90 ? -17.031 -11.641 -3.82 1 96.31 90 MET A C 1
ATOM 667 O O . MET A 1 90 ? -18.094 -11.547 -3.205 1 96.31 90 MET A O 1
ATOM 671 N N . LEU A 1 91 ? -15.898 -11.773 -3.215 1 96.44 91 LEU A N 1
ATOM 672 C CA . LEU A 1 91 ? -15.797 -11.789 -1.758 1 96.44 91 LEU A CA 1
ATOM 673 C C . LEU A 1 91 ? -16.188 -10.43 -1.178 1 96.44 91 LEU A C 1
ATOM 675 O O . LEU A 1 91 ? -16.953 -10.367 -0.214 1 96.44 91 LEU A O 1
ATOM 679 N N . ARG A 1 92 ? -15.711 -9.359 -1.78 1 92.81 92 ARG A N 1
ATOM 680 C CA . ARG A 1 92 ? -16.016 -8.016 -1.294 1 92.81 92 ARG A CA 1
ATOM 681 C C . ARG A 1 92 ? -17.516 -7.758 -1.307 1 92.81 92 ARG A C 1
ATOM 683 O O . ARG A 1 92 ? -18.031 -7.082 -0.418 1 92.81 92 ARG A O 1
ATOM 690 N N . SER A 1 93 ? -18.156 -8.266 -2.312 1 90.69 93 SER A N 1
ATOM 691 C CA . SER A 1 93 ? -19.594 -8.031 -2.465 1 90.69 93 SER A CA 1
ATOM 692 C C . SER A 1 93 ? -20.391 -8.789 -1.41 1 90.69 93 SER A C 1
ATOM 694 O O . SER A 1 93 ? -21.531 -8.438 -1.114 1 90.69 93 SER A O 1
ATOM 696 N N . ARG A 1 94 ? -19.828 -9.789 -0.816 1 91.69 94 ARG A N 1
ATOM 697 C CA . ARG A 1 94 ? -20.547 -10.641 0.127 1 91.69 94 ARG A CA 1
ATOM 698 C C . ARG A 1 94 ? -20.203 -10.273 1.567 1 91.69 94 ARG A C 1
ATOM 700 O O . ARG A 1 94 ? -20.969 -10.562 2.488 1 91.69 94 ARG A O 1
ATOM 707 N N . LEU A 1 95 ? -19.125 -9.727 1.697 1 90.5 95 LEU A N 1
ATOM 708 C CA . LEU A 1 95 ? -18.625 -9.477 3.041 1 90.5 95 LEU A CA 1
ATOM 709 C C . LEU A 1 95 ? -19.047 -8.094 3.533 1 90.5 95 LEU A C 1
ATOM 711 O O . LEU A 1 95 ? -19.328 -7.203 2.729 1 90.5 95 LEU A O 1
ATOM 715 N N . ARG A 1 96 ? -19.25 -8.055 4.922 1 77.88 96 ARG A N 1
ATOM 716 C CA . ARG A 1 96 ? -19.516 -6.77 5.566 1 77.88 96 ARG A CA 1
ATOM 717 C C . ARG A 1 96 ? -18.344 -5.816 5.391 1 77.88 96 ARG A C 1
ATOM 719 O O . ARG A 1 96 ? -17.219 -6.25 5.141 1 77.88 96 ARG A O 1
ATOM 726 N N . SER A 1 97 ? -18.797 -4.668 5.785 1 70.69 97 SER A N 1
ATOM 727 C CA . SER A 1 97 ? -17.781 -3.621 5.746 1 70.69 97 SER A CA 1
ATOM 728 C C . SER A 1 97 ? -16.703 -3.85 6.812 1 70.69 97 SER A C 1
ATOM 730 O O . SER A 1 97 ? -16.969 -4.512 7.82 1 70.69 97 SER A O 1
ATOM 732 N N . LYS A 1 98 ? -15.484 -3.945 6.59 1 73.75 98 LYS A N 1
ATOM 733 C CA . LYS A 1 98 ? -14.359 -3.994 7.523 1 73.75 98 LYS A CA 1
ATOM 734 C C . LYS A 1 98 ? -13.57 -5.289 7.359 1 73.75 98 LYS A C 1
ATOM 736 O O . LYS A 1 98 ? -12.555 -5.492 8.031 1 73.75 98 LYS A O 1
ATOM 741 N N . ILE A 1 99 ? -14.25 -6.223 6.668 1 90.31 99 ILE A N 1
ATOM 742 C CA . ILE A 1 99 ? -13.438 -7.367 6.281 1 90.31 99 ILE A CA 1
ATOM 743 C C . ILE A 1 99 ? -12.719 -7.07 4.965 1 90.31 99 ILE A C 1
ATOM 745 O O . ILE A 1 99 ? -13.367 -6.891 3.928 1 90.31 99 ILE A O 1
ATOM 749 N N . HIS A 1 100 ? -11.469 -7.02 4.992 1 94.19 100 HIS A N 1
ATOM 750 C CA . HIS A 1 100 ? -10.688 -6.586 3.838 1 94.19 100 HIS A CA 1
ATOM 751 C C . HIS A 1 100 ? -10.344 -7.762 2.932 1 94.19 100 HIS A C 1
ATOM 753 O O . HIS A 1 100 ? -10.023 -8.852 3.414 1 94.19 100 HIS A O 1
ATOM 759 N N . VAL A 1 101 ? -10.531 -7.57 1.687 1 96.62 101 VAL A N 1
ATOM 760 C CA . VAL A 1 101 ? -10.148 -8.539 0.669 1 96.62 101 VAL A CA 1
ATOM 761 C C . VAL A 1 101 ? -9.164 -7.898 -0.309 1 96.62 101 VAL A C 1
ATOM 763 O O . VAL A 1 101 ? -9.461 -6.867 -0.913 1 96.62 101 VAL A O 1
ATOM 766 N N . ILE A 1 102 ? -7.977 -8.492 -0.454 1 97.62 102 ILE A N 1
ATOM 7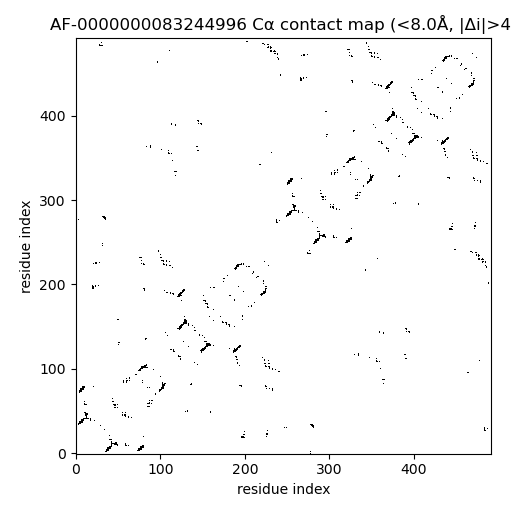67 C CA . ILE A 1 102 ? -6.973 -7.961 -1.366 1 97.62 102 ILE A CA 1
ATOM 768 C C . ILE A 1 102 ? -6.406 -9.086 -2.229 1 97.62 102 ILE A C 1
ATOM 770 O O . ILE A 1 102 ? -6.184 -10.195 -1.739 1 97.62 102 ILE A O 1
ATOM 774 N N . GLY A 1 103 ? -6.23 -8.859 -3.484 1 98.38 103 GLY A N 1
ATOM 775 C CA . GLY A 1 103 ? -5.43 -9.742 -4.32 1 98.38 103 GLY A CA 1
ATOM 776 C C . GLY A 1 103 ? -3.943 -9.445 -4.246 1 98.38 103 GLY A C 1
ATOM 777 O O . GLY A 1 103 ? -3.543 -8.289 -4.09 1 98.38 103 GLY A O 1
ATOM 778 N N . ILE A 1 104 ? -3.148 -10.469 -4.5 1 98.38 104 ILE A N 1
ATOM 779 C CA . ILE A 1 104 ? -1.708 -10.266 -4.398 1 98.38 104 ILE A CA 1
ATOM 780 C C . ILE A 1 104 ? -1.219 -9.43 -5.578 1 98.38 104 ILE A C 1
ATOM 782 O O . ILE A 1 104 ? -0.166 -8.789 -5.5 1 98.38 104 ILE A O 1
ATOM 786 N N . PHE A 1 105 ? -1.94 -9.43 -6.703 1 98.5 105 PHE A N 1
ATOM 787 C CA . PHE A 1 105 ? -1.662 -8.539 -7.82 1 98.5 105 PHE A CA 1
ATOM 788 C C . PHE A 1 105 ? -1.767 -7.078 -7.391 1 98.5 105 PHE A C 1
ATOM 790 O O . PHE A 1 105 ? -0.799 -6.324 -7.5 1 98.5 105 PHE A O 1
ATOM 797 N N . GLU A 1 106 ? -2.875 -6.699 -6.785 1 98.12 106 GLU A N 1
ATOM 798 C CA . GLU A 1 106 ? -3.119 -5.336 -6.324 1 98.12 106 GLU A CA 1
ATOM 799 C C . GLU A 1 106 ? -2.133 -4.941 -5.227 1 98.12 106 GLU A C 1
ATOM 801 O O . GLU A 1 106 ? -1.594 -3.832 -5.242 1 98.12 106 GLU A O 1
ATOM 806 N N . ALA A 1 107 ? -1.923 -5.879 -4.301 1 98.25 107 ALA A N 1
ATOM 807 C CA . ALA A 1 107 ? -1.005 -5.605 -3.197 1 98.25 107 ALA A CA 1
ATOM 808 C C . ALA A 1 107 ? 0.401 -5.309 -3.713 1 98.25 107 ALA A C 1
ATOM 810 O O . ALA A 1 107 ? 1.065 -4.391 -3.229 1 98.25 107 ALA A O 1
ATOM 811 N N . SER A 1 108 ? 0.843 -6.086 -4.68 1 97.94 108 SER A N 1
ATOM 812 C CA . SER A 1 108 ? 2.172 -5.902 -5.254 1 97.94 108 SER A CA 1
ATOM 813 C C . SER A 1 108 ? 2.301 -4.543 -5.93 1 97.94 108 SER A C 1
ATOM 815 O O . SER A 1 108 ? 3.346 -3.895 -5.84 1 97.94 108 SER A O 1
ATOM 817 N N . LEU A 1 109 ? 1.266 -4.102 -6.617 1 98.44 109 LEU A N 1
ATOM 818 C CA . LEU A 1 109 ? 1.294 -2.824 -7.32 1 98.44 109 LEU A CA 1
ATOM 819 C C . LEU A 1 109 ? 1.361 -1.662 -6.336 1 98.44 109 LEU A C 1
ATOM 821 O O . LEU A 1 109 ? 2.148 -0.73 -6.52 1 98.44 109 LEU A O 1
ATOM 825 N N . SER A 1 110 ? 0.543 -1.733 -5.277 1 98.19 110 SER A N 1
ATOM 826 C CA . SER A 1 110 ? 0.579 -0.699 -4.25 1 98.19 110 SER A CA 1
ATOM 827 C C . SER A 1 110 ? 1.956 -0.614 -3.6 1 98.19 110 SER A C 1
ATOM 829 O O . SER A 1 110 ? 2.475 0.481 -3.373 1 98.19 110 SER A O 1
ATOM 831 N N . THR A 1 111 ? 2.486 -1.765 -3.342 1 97.56 111 THR A N 1
ATOM 832 C CA . THR A 1 111 ? 3.814 -1.814 -2.74 1 97.56 111 THR A CA 1
ATOM 833 C C . THR A 1 111 ? 4.863 -1.254 -3.695 1 97.56 111 THR A C 1
ATOM 835 O O . THR A 1 111 ? 5.703 -0.443 -3.299 1 97.56 111 THR A O 1
ATOM 838 N N . ALA A 1 112 ? 4.812 -1.613 -4.941 1 97.56 112 ALA A N 1
ATOM 839 C CA . ALA A 1 112 ? 5.773 -1.153 -5.938 1 97.56 112 ALA A CA 1
ATOM 840 C C . ALA A 1 112 ? 5.742 0.367 -6.07 1 97.56 112 ALA A C 1
ATOM 842 O O . ALA A 1 112 ? 6.789 1.018 -6.082 1 97.56 112 ALA A O 1
ATOM 843 N N . LEU A 1 113 ? 4.547 0.912 -6.137 1 97.75 113 LEU A N 1
ATOM 844 C CA . LEU A 1 113 ? 4.395 2.357 -6.258 1 97.75 113 LEU A CA 1
ATOM 845 C C . LEU A 1 113 ? 5.027 3.072 -5.07 1 97.75 113 LEU A C 1
ATOM 847 O O . LEU A 1 113 ? 5.688 4.102 -5.234 1 97.75 113 LEU A O 1
ATOM 851 N N . SER A 1 114 ? 4.852 2.518 -3.896 1 96.5 114 SER A N 1
ATOM 852 C CA . SER A 1 114 ? 5.352 3.156 -2.684 1 96.5 114 SER A CA 1
ATOM 853 C C . SER A 1 114 ? 6.875 3.154 -2.646 1 96.5 114 SER A C 1
ATOM 855 O O . SER A 1 114 ? 7.488 4.004 -1.995 1 96.5 114 SER A O 1
ATOM 857 N N . LEU A 1 115 ? 7.492 2.242 -3.348 1 95.31 115 LEU A N 1
ATOM 858 C CA . LEU A 1 115 ? 8.945 2.082 -3.34 1 95.31 115 LEU A CA 1
ATOM 859 C C . LEU A 1 115 ? 9.594 2.988 -4.379 1 95.31 115 LEU A C 1
ATOM 861 O O . LEU A 1 115 ? 10.789 3.285 -4.289 1 95.31 115 LEU A O 1
ATOM 865 N N . LEU A 1 116 ? 8.875 3.4 -5.367 1 95.75 116 LEU A N 1
ATOM 866 C CA . LEU A 1 116 ? 9.422 4.246 -6.426 1 95.75 116 LEU A CA 1
ATOM 867 C C . LEU A 1 116 ? 9.547 5.688 -5.953 1 95.75 116 LEU A C 1
ATOM 869 O O . LEU A 1 116 ? 8.617 6.242 -5.363 1 95.75 116 LEU A O 1
ATOM 873 N N . PRO A 1 117 ? 10.695 6.25 -6.195 1 92.81 117 PRO A N 1
ATOM 874 C CA . PRO A 1 117 ? 10.836 7.668 -5.852 1 92.81 117 PRO A CA 1
ATOM 875 C C . PRO A 1 117 ? 9.969 8.578 -6.719 1 92.81 117 PRO A C 1
ATOM 877 O O . PRO A 1 117 ? 9.703 8.258 -7.879 1 92.81 117 PRO A O 1
ATOM 880 N N . MET A 1 118 ? 9.547 9.664 -6.141 1 93.75 118 MET A N 1
ATOM 881 C CA . MET A 1 118 ? 8.688 10.617 -6.84 1 93.75 118 MET A CA 1
ATOM 882 C C . MET A 1 118 ? 9.516 11.602 -7.656 1 93.75 118 MET A C 1
ATOM 884 O O . MET A 1 118 ? 8.992 12.281 -8.539 1 93.75 118 MET A O 1
ATOM 888 N N . ASP A 1 119 ? 10.781 11.68 -7.387 1 92.19 119 ASP A N 1
ATOM 889 C CA . ASP A 1 119 ? 11.602 12.727 -7.992 1 92.19 119 ASP A CA 1
ATOM 890 C C . ASP A 1 119 ? 12.477 12.164 -9.109 1 92.19 119 ASP A C 1
ATOM 892 O O . ASP A 1 119 ? 13.297 12.883 -9.688 1 92.19 119 ASP A O 1
ATOM 896 N N . GLN A 1 120 ? 12.383 10.938 -9.461 1 92.25 120 GLN A N 1
ATOM 897 C CA . GLN A 1 120 ? 13.109 10.281 -10.547 1 92.25 120 GLN A CA 1
ATOM 898 C C . GLN A 1 120 ? 12.18 9.438 -11.406 1 92.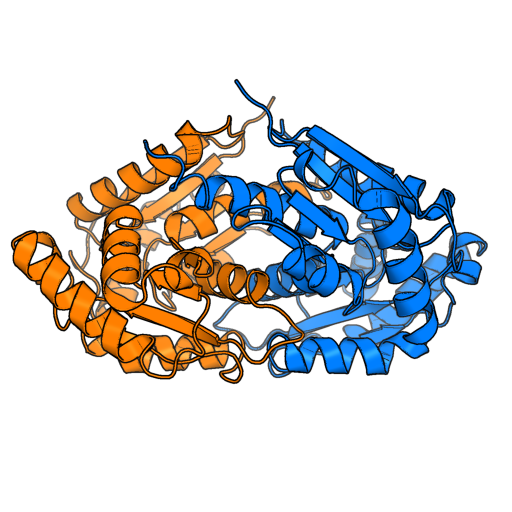25 120 GLN A C 1
ATOM 900 O O . GLN A 1 120 ? 11.188 8.898 -10.914 1 92.25 120 GLN A O 1
ATOM 905 N N . PRO A 1 121 ? 12.484 9.344 -12.609 1 94.12 121 PRO A N 1
ATOM 906 C CA . PRO A 1 121 ? 11.578 8.648 -13.531 1 94.12 121 PRO A CA 1
ATOM 907 C C . PRO A 1 121 ? 11.797 7.141 -13.547 1 94.12 121 PRO A C 1
ATOM 909 O O . PRO A 1 121 ? 11.867 6.531 -14.617 1 94.12 121 PRO A O 1
ATOM 912 N N . PHE A 1 122 ? 11.906 6.543 -12.414 1 96.44 122 PHE A N 1
ATOM 913 C CA . PHE A 1 122 ? 12.039 5.094 -12.336 1 96.44 122 PHE A CA 1
ATOM 914 C C . PHE A 1 122 ? 10.68 4.418 -12.461 1 96.44 122 PHE A C 1
ATOM 916 O O . PHE A 1 122 ? 9.641 5.039 -12.211 1 96.44 122 PHE A O 1
ATOM 923 N N . LYS A 1 123 ? 10.742 3.189 -12.906 1 98.38 123 LYS A N 1
ATOM 924 C CA . LYS A 1 123 ? 9.539 2.402 -13.148 1 98.38 123 LYS A CA 1
ATOM 925 C C . LYS A 1 123 ? 9.578 1.077 -12.398 1 98.38 123 LYS A C 1
ATOM 927 O O . LYS A 1 123 ? 10.641 0.666 -11.914 1 98.38 123 LYS A O 1
ATOM 932 N N . PHE A 1 124 ? 8.43 0.487 -12.25 1 98.44 124 PHE A N 1
ATOM 933 C CA . PHE A 1 124 ? 8.367 -0.906 -11.828 1 98.44 124 PHE A CA 1
ATOM 934 C C . PHE A 1 124 ? 8 -1.812 -13 1 98.44 124 PHE A C 1
ATOM 936 O O . PHE A 1 124 ? 7.445 -1.351 -13.992 1 98.44 124 PHE A O 1
ATOM 943 N N . GLY A 1 125 ? 8.383 -3.047 -12.922 1 98.69 125 GLY A N 1
ATOM 944 C CA . GLY A 1 125 ? 8.016 -4.066 -13.891 1 98.69 125 GLY A CA 1
ATOM 945 C C . GLY A 1 125 ? 7.574 -5.367 -13.242 1 98.69 125 GLY A C 1
ATOM 946 O O . GLY A 1 125 ? 7.707 -5.543 -12.031 1 98.69 125 GLY A O 1
ATOM 947 N N . ILE A 1 126 ? 7.008 -6.254 -14.047 1 98.56 126 ILE A N 1
ATOM 948 C CA . ILE A 1 126 ? 6.508 -7.543 -13.586 1 98.56 126 ILE A CA 1
ATOM 949 C C . ILE A 1 126 ? 7.184 -8.672 -14.352 1 98.56 126 ILE A C 1
ATOM 951 O O . ILE A 1 126 ? 7.355 -8.586 -15.57 1 98.56 126 ILE A O 1
ATOM 955 N N . ILE A 1 127 ? 7.629 -9.648 -13.641 1 97.69 127 ILE A N 1
ATOM 956 C CA . ILE A 1 127 ? 8.055 -10.891 -14.258 1 97.69 127 ILE A CA 1
ATOM 957 C C . ILE A 1 127 ? 7.07 -12.008 -13.914 1 97.69 127 ILE A C 1
ATOM 959 O O . ILE A 1 127 ? 6.816 -12.281 -12.742 1 97.69 127 ILE A O 1
ATOM 963 N N . SER A 1 128 ? 6.523 -12.609 -14.914 1 96.06 128 SER A N 1
ATOM 964 C CA . SER A 1 128 ? 5.551 -13.68 -14.727 1 96.06 128 SER A CA 1
ATOM 965 C C . SER A 1 128 ? 5.977 -14.945 -15.461 1 96.06 128 SER A C 1
ATOM 967 O O . SER A 1 128 ? 7.074 -15.008 -16.016 1 96.06 128 SER A O 1
ATOM 969 N N . THR A 1 129 ? 5.191 -16.016 -15.398 1 91.81 129 THR A N 1
ATOM 970 C CA . THR A 1 129 ? 5.574 -17.312 -15.922 1 91.81 129 THR A CA 1
ATOM 971 C C . THR A 1 129 ? 5.168 -17.453 -17.375 1 91.81 129 THR A C 1
ATOM 973 O O . THR A 1 129 ? 6.008 -17.359 -18.281 1 91.81 129 THR A O 1
ATOM 976 N N . GLY A 1 130 ? 3.877 -17.5 -17.672 1 89.44 130 GLY A N 1
ATOM 977 C CA . GLY A 1 130 ? 3.377 -17.797 -19 1 89.44 130 GLY A CA 1
ATOM 978 C C . GLY A 1 130 ? 3.113 -16.547 -19.828 1 89.44 130 GLY A C 1
ATOM 979 O O . GLY A 1 130 ? 2.865 -15.469 -19.281 1 89.44 130 GLY A O 1
ATOM 980 N N . HIS A 1 131 ? 3.004 -16.734 -21.188 1 88.31 131 HIS A N 1
ATOM 981 C CA . HIS A 1 131 ? 2.885 -15.625 -22.141 1 88.31 131 HIS A CA 1
ATOM 982 C C . HIS A 1 131 ? 1.518 -14.961 -22.031 1 88.31 131 HIS A C 1
ATOM 984 O O . HIS A 1 131 ? 1.386 -13.758 -22.297 1 88.31 131 HIS A O 1
ATOM 990 N N . TYR A 1 132 ? 0.535 -15.688 -21.688 1 88.19 132 TYR A N 1
ATOM 991 C CA . TYR A 1 132 ? -0.814 -15.156 -21.531 1 88.19 132 TYR A CA 1
ATOM 992 C C . TYR A 1 132 ? -0.826 -13.953 -20.594 1 88.19 132 TYR A C 1
ATOM 994 O O . TYR A 1 132 ? -1.585 -13.008 -20.797 1 88.19 132 TYR A O 1
ATOM 1002 N N . TRP A 1 133 ? -0 -13.922 -19.719 1 92.38 133 TRP A N 1
ATOM 1003 C CA . TRP A 1 133 ? -0.056 -12.961 -18.625 1 92.38 133 TRP A CA 1
ATOM 1004 C C . TRP A 1 133 ? 0.488 -11.602 -19.062 1 92.38 133 TRP A C 1
ATOM 1006 O O . TRP A 1 133 ? 0.201 -10.578 -18.438 1 92.38 133 TRP A O 1
ATOM 1016 N N . LYS A 1 134 ? 1.226 -11.57 -20.109 1 94.88 134 LYS A N 1
ATOM 1017 C CA . LYS A 1 134 ? 1.808 -10.297 -20.531 1 94.88 134 LYS A CA 1
ATOM 1018 C C . LYS A 1 134 ? 0.724 -9.25 -20.797 1 94.88 134 LYS A C 1
ATOM 1020 O O . LYS A 1 134 ? 0.734 -8.172 -20.188 1 94.88 134 LYS A O 1
ATOM 1025 N N . ASP A 1 135 ? -0.242 -9.562 -21.594 1 95.88 135 ASP A N 1
ATOM 1026 C CA . ASP A 1 135 ? -1.3 -8.617 -21.938 1 95.88 135 ASP A CA 1
ATOM 1027 C C . ASP A 1 135 ? -2.277 -8.445 -20.781 1 95.88 135 ASP A C 1
ATOM 1029 O O . ASP A 1 135 ? -2.686 -7.324 -20.453 1 95.88 135 ASP A O 1
ATOM 1033 N N . ALA A 1 136 ? -2.654 -9.539 -20.125 1 95.75 136 ALA A N 1
ATOM 1034 C CA . ALA A 1 136 ? -3.645 -9.516 -19.047 1 95.75 136 ALA A CA 1
ATOM 1035 C C . ALA A 1 136 ? -3.168 -8.648 -17.891 1 95.75 136 ALA A C 1
ATOM 1037 O O . ALA A 1 136 ? -3.926 -7.828 -17.375 1 95.75 136 ALA A O 1
ATOM 1038 N N . LEU A 1 137 ? -1.906 -8.82 -17.5 1 97.69 137 LEU A N 1
ATOM 1039 C CA . LEU A 1 137 ? -1.383 -8.07 -16.375 1 97.69 137 LEU A CA 1
ATOM 1040 C C . LEU A 1 137 ? -1.165 -6.605 -16.75 1 97.69 137 LEU A C 1
ATOM 1042 O O . LEU A 1 137 ? -1.388 -5.711 -15.93 1 97.69 137 LEU A O 1
ATOM 1046 N N . SER A 1 138 ? -0.74 -6.352 -18 1 98.19 138 SER A N 1
ATOM 1047 C CA . SER A 1 138 ? -0.579 -4.977 -18.453 1 98.19 138 SER A CA 1
ATOM 1048 C C . SER A 1 138 ? -1.9 -4.215 -18.391 1 98.19 138 SER A C 1
ATOM 1050 O O . SER A 1 138 ? -1.948 -3.072 -17.938 1 98.19 138 SER A O 1
ATOM 1052 N N . SER A 1 139 ? -2.914 -4.879 -18.844 1 97.25 139 SER A N 1
ATOM 1053 C CA . SER A 1 139 ? -4.242 -4.277 -18.781 1 97.25 139 SER A CA 1
ATOM 1054 C C . SER A 1 139 ? -4.672 -4.023 -17.344 1 97.25 139 SER A C 1
ATOM 1056 O O . SER A 1 139 ? -5.281 -2.996 -17.047 1 97.25 139 SER A O 1
ATOM 1058 N N . GLY A 1 140 ? -4.391 -4.957 -16.453 1 97.38 140 GLY A N 1
ATOM 1059 C CA . GLY A 1 140 ? -4.691 -4.785 -15.047 1 97.38 140 GLY A CA 1
ATOM 1060 C C . GLY A 1 140 ? -3.971 -3.609 -14.414 1 97.38 140 GLY A C 1
ATOM 1061 O O . GLY A 1 140 ? -4.562 -2.854 -13.641 1 97.38 140 GLY A O 1
ATOM 1062 N N . VAL A 1 141 ? -2.693 -3.443 -14.766 1 98.25 141 VAL A N 1
ATOM 1063 C CA . VAL A 1 141 ? -1.896 -2.338 -14.242 1 98.25 141 VAL A CA 1
ATOM 1064 C C . VAL A 1 141 ? -2.484 -1.009 -14.711 1 98.25 141 VAL A C 1
ATOM 1066 O O . VAL A 1 141 ? -2.639 -0.078 -13.914 1 98.25 141 VAL A O 1
ATOM 1069 N N . GLN A 1 142 ? -2.828 -0.924 -15.961 1 97.31 142 GLN A N 1
ATOM 1070 C CA . GLN A 1 142 ? -3.422 0.291 -16.516 1 97.31 142 GLN A CA 1
ATOM 1071 C C . GLN A 1 142 ? -4.68 0.684 -15.742 1 97.31 142 GLN A C 1
ATOM 1073 O O . GLN A 1 142 ? -4.883 1.859 -15.43 1 97.31 142 GLN A O 1
ATOM 1078 N N . ARG A 1 143 ? -5.461 -0.285 -15.461 1 96.25 143 ARG A N 1
ATOM 1079 C CA . ARG A 1 143 ? -6.707 -0.043 -14.742 1 96.25 143 ARG A CA 1
ATOM 1080 C C . ARG A 1 143 ? -6.438 0.347 -13.297 1 96.25 143 ARG A C 1
ATOM 1082 O O . ARG A 1 143 ? -7.168 1.155 -12.719 1 96.25 143 ARG A O 1
ATOM 1089 N N . TYR A 1 144 ? -5.457 -0.198 -12.719 1 97.81 144 TYR A N 1
ATOM 1090 C CA . TYR A 1 144 ? -5.184 -0.026 -11.297 1 97.81 144 TYR A CA 1
ATOM 1091 C C . TYR A 1 144 ? -4.551 1.334 -11.016 1 97.81 144 TYR A C 1
ATOM 1093 O O . TYR A 1 144 ? -4.98 2.053 -10.117 1 97.81 144 TYR A O 1
ATOM 1101 N N . CYS A 1 145 ? -3.541 1.728 -11.844 1 97.12 145 CYS A N 1
ATOM 1102 C CA . CYS A 1 145 ? -2.779 2.918 -11.477 1 97.12 145 CYS A CA 1
ATOM 1103 C C . CYS A 1 145 ? -2.248 3.623 -12.719 1 97.12 145 CYS A C 1
ATOM 1105 O O . CYS A 1 145 ? -1.367 4.48 -12.625 1 97.12 145 CYS A O 1
ATOM 1107 N N . GLY A 1 146 ? -2.68 3.301 -13.836 1 94.25 146 GLY A N 1
ATOM 1108 C CA . GLY A 1 146 ? -2.088 3.854 -15.039 1 94.25 146 GLY A CA 1
ATOM 1109 C C . GLY A 1 146 ? -0.746 3.234 -15.383 1 94.25 146 GLY A C 1
ATOM 1110 O O . GLY A 1 146 ? -0.233 2.396 -14.641 1 94.25 146 GLY A O 1
ATOM 1111 N N . SER A 1 147 ? -0.083 3.715 -16.484 1 90.75 147 SER A N 1
ATOM 1112 C CA . SER A 1 147 ? 1.086 2.998 -16.984 1 90.75 147 SER A CA 1
ATOM 1113 C C . SER A 1 147 ? 2.312 3.902 -17.031 1 90.75 147 SER A C 1
ATOM 1115 O O . SER A 1 147 ? 3.383 3.484 -17.469 1 90.75 147 SER A O 1
ATOM 1117 N N . ASP A 1 148 ? 2.244 5.086 -16.469 1 95.25 148 ASP A N 1
ATOM 1118 C CA . ASP A 1 148 ? 3.355 6.023 -16.594 1 95.25 148 ASP A CA 1
ATOM 1119 C C . ASP A 1 148 ? 4.582 5.523 -15.836 1 95.25 148 ASP A C 1
ATOM 1121 O O . ASP A 1 148 ? 5.719 5.742 -16.266 1 95.25 148 ASP A O 1
ATOM 1125 N N . ARG A 1 149 ? 4.34 4.852 -14.766 1 97.44 149 ARG A N 1
ATOM 1126 C CA . ARG A 1 149 ? 5.445 4.375 -13.938 1 97.44 149 ARG A CA 1
ATOM 1127 C C . ARG A 1 149 ? 5.621 2.865 -14.07 1 97.44 149 ARG A C 1
ATOM 1129 O O . ARG A 1 149 ? 6.168 2.217 -13.18 1 97.44 149 ARG A O 1
ATOM 1136 N N . PHE A 1 150 ? 5.148 2.357 -15.188 1 98.5 150 PHE A N 1
ATOM 1137 C CA . PHE A 1 150 ? 5.137 0.926 -15.469 1 98.5 150 PHE A CA 1
ATOM 1138 C C . PHE A 1 150 ? 5.988 0.606 -16.688 1 98.5 150 PHE A C 1
ATOM 1140 O O . PHE A 1 150 ? 5.777 1.171 -17.766 1 98.5 150 PHE A O 1
ATOM 1147 N N . LYS A 1 151 ? 6.926 -0.298 -16.5 1 98.56 151 LYS A N 1
ATOM 1148 C CA . LYS A 1 151 ? 7.82 -0.681 -17.578 1 98.56 151 LYS A CA 1
ATOM 1149 C C . LYS A 1 151 ? 7.156 -1.698 -18.516 1 98.56 151 LYS A C 1
ATOM 1151 O O . LYS A 1 151 ? 7.352 -1.661 -19.719 1 98.56 151 LYS A O 1
ATOM 1156 N N . GLY A 1 152 ? 6.406 -2.588 -17.875 1 98.38 152 GLY A N 1
ATOM 1157 C CA . GLY A 1 152 ? 5.797 -3.684 -18.625 1 98.38 152 GLY A CA 1
ATOM 1158 C C . GLY A 1 152 ? 5.969 -5.027 -17.938 1 98.38 152 GLY A C 1
ATOM 1159 O O . GLY A 1 152 ? 6.391 -5.098 -16.781 1 98.38 152 GLY A O 1
ATOM 1160 N N . VAL A 1 153 ? 5.551 -6.039 -18.672 1 98.44 153 VAL A N 1
ATOM 1161 C CA . VAL A 1 153 ? 5.613 -7.418 -18.188 1 98.44 153 VAL A CA 1
ATOM 1162 C C . VAL A 1 153 ? 6.566 -8.227 -19.062 1 98.44 153 VAL A C 1
ATOM 1164 O O . VAL A 1 153 ? 6.508 -8.148 -20.297 1 98.44 153 VAL A O 1
ATOM 1167 N N . GLU A 1 154 ? 7.453 -8.891 -18.422 1 98.12 154 GLU A N 1
ATOM 1168 C CA . GLU A 1 154 ? 8.227 -9.938 -19.078 1 98.12 154 GLU A CA 1
ATOM 1169 C C . GLU A 1 154 ? 7.844 -11.32 -18.547 1 98.12 154 GLU A C 1
ATOM 1171 O O . GLU A 1 154 ? 7.438 -11.461 -17.391 1 98.12 154 GLU A O 1
ATOM 1176 N N . THR A 1 155 ? 7.98 -12.328 -19.406 1 96.62 155 THR A N 1
ATOM 1177 C CA . THR A 1 155 ? 7.559 -13.672 -19.031 1 96.62 155 THR A CA 1
ATOM 1178 C C . THR A 1 155 ? 8.695 -14.672 -19.203 1 96.62 155 THR A C 1
ATOM 1180 O O . THR A 1 155 ? 9.609 -14.445 -20 1 96.62 155 THR A O 1
ATOM 1183 N N . MET A 1 156 ? 8.586 -15.695 -18.438 1 95.06 156 MET A N 1
ATOM 1184 C CA . MET A 1 156 ? 9.57 -16.766 -18.5 1 95.06 156 MET A CA 1
ATOM 1185 C C . MET A 1 156 ? 9.234 -17.75 -19.625 1 95.06 156 MET A C 1
ATOM 1187 O O . MET A 1 156 ? 10.039 -18.625 -19.953 1 95.06 156 MET A O 1
ATOM 1191 N N . GLY A 1 157 ? 8.062 -17.688 -20.125 1 92.81 157 GLY A N 1
ATOM 1192 C CA . GLY A 1 157 ? 7.629 -18.562 -21.203 1 92.81 157 GLY A CA 1
ATOM 1193 C C . GLY A 1 157 ? 7.254 -19.953 -20.719 1 92.81 157 GLY A C 1
ATOM 1194 O O . GLY A 1 157 ? 7.285 -20.922 -21.484 1 92.81 157 GLY A O 1
ATOM 1195 N N . LEU A 1 158 ? 7.02 -20.109 -19.438 1 91.5 158 LEU A N 1
ATOM 1196 C CA . LEU A 1 158 ? 6.574 -21.359 -18.828 1 91.5 158 LEU A CA 1
ATOM 1197 C C . LEU A 1 158 ? 5.176 -21.203 -18.234 1 91.5 158 LEU A C 1
ATOM 1199 O O . LEU A 1 158 ? 4.898 -20.25 -17.516 1 91.5 158 LEU A O 1
ATOM 1203 N N . THR A 1 159 ? 4.383 -22.156 -18.578 1 84.12 159 THR A N 1
ATOM 1204 C CA . THR A 1 159 ? 3.141 -22.188 -17.828 1 84.12 159 THR A CA 1
ATOM 1205 C C . THR A 1 159 ? 3.416 -22.469 -16.344 1 84.12 159 THR A C 1
ATOM 1207 O O . THR A 1 159 ? 4.516 -22.891 -15.992 1 84.12 159 THR A O 1
ATOM 1210 N N . ASN A 1 160 ? 2.363 -22.203 -15.555 1 83.69 160 ASN A N 1
ATOM 1211 C CA . ASN A 1 160 ? 2.529 -22.484 -14.133 1 83.69 160 ASN A CA 1
ATOM 1212 C C . ASN A 1 160 ? 2.854 -23.969 -13.891 1 83.69 160 ASN A C 1
ATOM 1214 O O . ASN A 1 160 ? 3.719 -24.281 -13.078 1 83.69 160 ASN A O 1
ATOM 1218 N N . ALA A 1 161 ? 2.162 -24.797 -14.578 1 81.88 161 ALA A N 1
ATOM 1219 C CA . ALA A 1 161 ? 2.404 -26.234 -14.445 1 81.88 161 ALA A CA 1
ATOM 1220 C C . ALA A 1 161 ? 3.822 -26.594 -14.875 1 81.88 161 ALA A C 1
ATOM 1222 O O . ALA A 1 161 ? 4.512 -27.359 -14.195 1 81.88 161 ALA A O 1
ATOM 1223 N N . GLU A 1 162 ? 4.293 -26.047 -15.969 1 86.38 162 GLU A N 1
ATOM 1224 C CA . GLU A 1 162 ? 5.652 -26.266 -16.453 1 86.38 162 GLU A CA 1
ATOM 1225 C C . GLU A 1 162 ? 6.684 -25.719 -15.477 1 86.38 162 GLU A C 1
ATOM 1227 O O . GLU A 1 162 ? 7.73 -26.344 -15.266 1 86.38 162 GLU A O 1
ATOM 1232 N N . PHE A 1 163 ? 6.359 -24.609 -14.883 1 89.06 163 PHE A N 1
ATOM 1233 C CA . PHE A 1 163 ? 7.266 -23.984 -13.922 1 89.06 163 PHE A CA 1
ATOM 1234 C C . PHE A 1 163 ? 7.5 -24.906 -12.727 1 89.06 163 PHE A C 1
ATOM 1236 O O . PHE A 1 163 ? 8.641 -25.094 -12.305 1 89.06 163 PHE A O 1
ATOM 1243 N N . HIS A 1 164 ? 6.441 -25.5 -12.227 1 85.25 164 HIS A N 1
ATOM 1244 C CA . HIS A 1 164 ? 6.551 -26.344 -11.039 1 85.25 164 HIS A CA 1
ATOM 1245 C C . HIS A 1 164 ? 7.352 -27.609 -11.336 1 85.25 164 HIS A C 1
ATOM 1247 O O . HIS A 1 164 ? 8.039 -28.141 -10.453 1 85.25 164 HIS A O 1
ATOM 1253 N N . THR A 1 165 ? 7.352 -28.031 -12.609 1 87.5 165 THR A N 1
ATOM 1254 C CA . THR A 1 165 ? 7.98 -29.312 -12.93 1 87.5 165 THR A CA 1
ATOM 1255 C C . THR A 1 165 ? 9.367 -29.094 -13.531 1 87.5 165 THR A C 1
ATOM 1257 O O . THR A 1 165 ? 10.164 -30.031 -13.625 1 87.5 165 THR A O 1
ATOM 1260 N N . ALA A 1 166 ? 9.602 -27.906 -13.914 1 89.81 166 ALA A N 1
ATOM 1261 C CA . ALA A 1 166 ? 10.875 -27.609 -14.562 1 89.81 166 ALA A CA 1
ATOM 1262 C C . ALA A 1 166 ? 12.039 -27.75 -13.578 1 89.81 166 ALA A C 1
ATOM 1264 O O . ALA A 1 166 ? 11.875 -27.531 -12.375 1 89.81 166 ALA A O 1
ATOM 1265 N N . ASP A 1 167 ? 13.219 -28.062 -14.172 1 92.38 167 ASP A N 1
ATOM 1266 C CA . ASP A 1 167 ? 14.461 -28.094 -13.414 1 92.38 167 ASP A CA 1
ATOM 1267 C C . ASP A 1 167 ? 14.859 -26.688 -12.953 1 92.38 167 ASP A C 1
ATOM 1269 O O . ASP A 1 167 ? 14.586 -25.703 -13.641 1 92.38 167 ASP A O 1
ATOM 1273 N N . ILE A 1 168 ? 15.516 -26.641 -11.82 1 88.31 168 ILE A N 1
ATOM 1274 C CA . ILE A 1 168 ? 15.891 -25.375 -11.211 1 88.31 168 ILE A CA 1
ATOM 1275 C C . ILE A 1 168 ? 16.781 -24.594 -12.172 1 88.31 168 ILE A C 1
ATOM 1277 O O . ILE A 1 168 ? 16.703 -23.359 -12.234 1 88.31 168 ILE A O 1
ATOM 1281 N N . GLU A 1 169 ? 17.609 -25.297 -12.945 1 92.12 169 GLU A N 1
ATOM 1282 C CA . GLU A 1 169 ? 18.5 -24.625 -13.883 1 92.12 169 GLU A CA 1
ATOM 1283 C C . GLU A 1 169 ? 17.719 -23.953 -15.008 1 92.12 169 GLU A C 1
ATOM 1285 O O . GLU A 1 169 ? 18.078 -22.859 -15.461 1 92.12 169 GLU A O 1
ATOM 1290 N N . ILE A 1 170 ? 16.734 -24.625 -15.414 1 93.88 170 ILE A N 1
ATOM 1291 C CA . ILE A 1 170 ? 15.875 -24.062 -16.453 1 93.88 170 ILE A CA 1
ATOM 1292 C C . ILE A 1 170 ? 15.133 -22.844 -15.891 1 93.88 170 ILE A C 1
ATOM 1294 O O . ILE A 1 170 ? 15.062 -21.797 -16.547 1 93.88 170 ILE A O 1
ATOM 1298 N N . LYS A 1 171 ? 14.602 -22.953 -14.703 1 91.94 171 LYS A N 1
ATOM 1299 C CA . LYS A 1 171 ? 13.891 -21.859 -14.055 1 91.94 171 LYS A CA 1
ATOM 1300 C C . LYS A 1 171 ? 14.797 -20.625 -13.922 1 91.94 171 LYS A C 1
ATOM 1302 O O . LYS A 1 171 ? 14.398 -19.516 -14.266 1 91.94 171 LYS A O 1
ATOM 1307 N N . LYS A 1 172 ? 15.984 -20.859 -13.523 1 92.19 172 LYS A N 1
ATOM 1308 C CA . LYS A 1 172 ? 16.938 -19.766 -13.336 1 92.19 172 LYS A CA 1
ATOM 1309 C C . LYS A 1 172 ? 17.281 -19.094 -14.672 1 92.19 172 LYS A C 1
ATOM 1311 O O . LYS A 1 172 ? 17.344 -17.875 -14.758 1 92.19 172 LYS A O 1
ATOM 1316 N N . SER A 1 173 ? 17.5 -19.969 -15.641 1 95.31 173 SER A N 1
ATOM 1317 C CA . SER A 1 173 ? 17.844 -19.438 -16.969 1 95.31 173 SER A CA 1
ATOM 1318 C C . SER A 1 173 ? 16.719 -18.578 -17.531 1 95.31 173 SER A C 1
ATOM 1320 O O . SER A 1 173 ? 16.969 -17.484 -18.047 1 95.31 173 SER A O 1
ATOM 1322 N N . LYS A 1 174 ? 15.547 -19.047 -17.406 1 95.69 174 LYS A N 1
ATOM 1323 C CA . LYS A 1 174 ? 14.398 -18.312 -17.922 1 95.69 174 LYS A CA 1
ATOM 1324 C C . LYS A 1 174 ? 14.156 -17.031 -17.125 1 95.69 174 LYS A C 1
ATOM 1326 O O . LYS A 1 174 ? 13.805 -16 -17.703 1 95.69 174 LYS A O 1
ATOM 1331 N N . LEU A 1 175 ? 14.32 -17.141 -15.844 1 95.06 175 LEU A N 1
ATOM 1332 C CA . LEU A 1 175 ? 14.211 -15.961 -15 1 95.06 175 LEU A CA 1
ATOM 1333 C C . LEU A 1 175 ? 15.25 -14.914 -15.383 1 95.06 175 LEU A C 1
ATOM 1335 O O . LEU A 1 175 ? 14.938 -13.727 -15.461 1 95.06 175 LEU A O 1
ATOM 1339 N N . ARG A 1 176 ? 16.406 -15.375 -15.664 1 96.25 176 ARG A N 1
ATOM 1340 C CA . ARG A 1 176 ? 17.5 -14.484 -16.078 1 96.25 176 ARG A CA 1
ATOM 1341 C C . ARG A 1 176 ? 17.172 -13.773 -17.375 1 96.25 176 ARG A C 1
ATOM 1343 O O . ARG A 1 176 ? 17.359 -12.562 -17.5 1 96.25 176 ARG A O 1
ATOM 1350 N N . GLU A 1 177 ? 16.703 -14.523 -18.281 1 97.19 177 GLU A N 1
ATOM 1351 C CA . GLU A 1 177 ? 16.344 -13.953 -19.578 1 97.19 177 GLU A CA 1
ATOM 1352 C C . GLU A 1 177 ? 15.25 -12.898 -19.422 1 97.19 177 GLU A C 1
ATOM 1354 O O . GLU A 1 177 ? 15.359 -11.805 -19.984 1 97.19 177 GLU A O 1
ATOM 1359 N N . ALA A 1 178 ? 14.219 -13.219 -18.688 1 97.19 178 ALA A N 1
ATOM 1360 C CA . ALA A 1 178 ? 13.125 -12.273 -18.453 1 97.19 178 ALA A CA 1
ATOM 1361 C C . ALA A 1 178 ? 13.617 -11.023 -17.734 1 97.19 178 ALA A C 1
ATOM 1363 O O . ALA A 1 178 ? 13.227 -9.906 -18.078 1 97.19 178 ALA A O 1
ATOM 1364 N N . THR A 1 179 ? 14.477 -11.195 -16.766 1 97.31 179 THR A N 1
ATOM 1365 C CA . THR A 1 179 ? 15.016 -10.094 -15.977 1 97.31 179 THR A CA 1
ATOM 1366 C C . THR A 1 179 ? 15.867 -9.172 -16.844 1 97.31 179 THR A C 1
ATOM 1368 O O . THR A 1 179 ? 15.703 -7.953 -16.812 1 97.31 179 THR A O 1
ATOM 1371 N N . ARG A 1 180 ? 16.688 -9.797 -17.672 1 97.06 180 ARG A N 1
ATOM 1372 C CA . ARG A 1 180 ? 17.531 -9.023 -18.578 1 97.06 180 ARG A CA 1
ATOM 1373 C C . ARG A 1 180 ? 16.688 -8.148 -19.5 1 97.06 180 ARG A C 1
ATOM 1375 O O . ARG A 1 180 ? 17 -6.973 -19.688 1 97.06 180 ARG A O 1
ATOM 1382 N N . SER A 1 181 ? 15.742 -8.75 -20.016 1 97.75 181 SER A N 1
ATOM 1383 C CA . SER A 1 181 ? 14.859 -8.016 -20.906 1 97.75 181 SER A CA 1
ATOM 1384 C C . SER A 1 181 ? 14.164 -6.863 -20.188 1 97.75 181 SER A C 1
ATOM 1386 O O . SER A 1 181 ? 14.094 -5.75 -20.719 1 97.75 181 SER A O 1
ATOM 1388 N N . LEU A 1 182 ? 13.719 -7.07 -19 1 98.25 182 LEU A N 1
ATOM 1389 C CA . LEU A 1 182 ? 12.938 -6.094 -18.234 1 98.25 182 LEU A CA 1
ATOM 1390 C C . LEU A 1 182 ? 13.805 -4.898 -17.844 1 98.25 182 LEU A C 1
ATOM 1392 O O . LEU A 1 182 ? 13.336 -3.76 -17.859 1 98.25 182 LEU A O 1
ATOM 1396 N N . ILE A 1 183 ? 15.062 -5.121 -17.547 1 97.94 183 ILE A N 1
ATOM 1397 C CA . ILE A 1 183 ? 15.875 -4.055 -16.969 1 97.94 183 ILE A CA 1
ATOM 1398 C C . ILE A 1 183 ? 16.844 -3.514 -18.016 1 97.94 183 ILE A C 1
ATOM 1400 O O . ILE A 1 183 ? 17.781 -2.787 -17.688 1 97.94 183 ILE A O 1
ATOM 1404 N N . ARG A 1 184 ? 16.656 -3.865 -19.234 1 97.19 184 ARG A N 1
ATOM 1405 C CA . ARG A 1 184 ? 17.594 -3.557 -20.328 1 97.19 184 ARG A CA 1
ATOM 1406 C C . ARG A 1 184 ? 17.875 -2.061 -20.391 1 97.19 184 ARG A C 1
ATOM 1408 O O . ARG A 1 184 ? 19.016 -1.654 -20.609 1 97.19 184 ARG A O 1
ATOM 1415 N N . GLU A 1 185 ? 16.922 -1.151 -20.156 1 97.12 185 GLU A N 1
ATOM 1416 C CA . GLU A 1 185 ? 17.062 0.295 -20.297 1 97.12 185 GLU A CA 1
ATOM 1417 C C . GLU A 1 185 ? 17.516 0.925 -18.984 1 97.12 185 GLU A C 1
ATOM 1419 O O . GLU A 1 185 ? 17.703 2.143 -18.906 1 97.12 185 GLU A O 1
ATOM 1424 N N .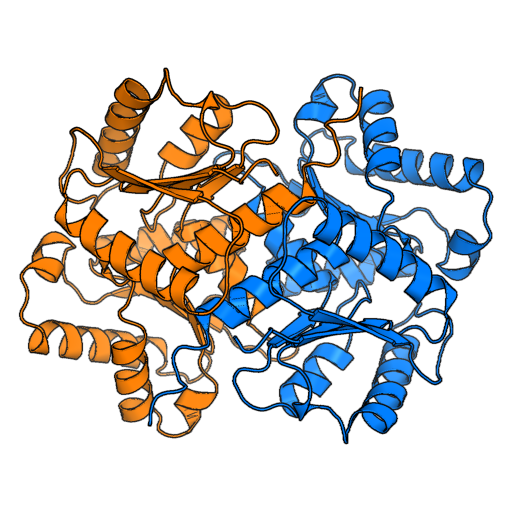 ARG A 1 186 ? 17.594 0.163 -17.922 1 96 186 ARG A N 1
ATOM 1425 C CA . ARG A 1 186 ? 18.125 0.554 -16.625 1 96 186 ARG A CA 1
ATOM 1426 C C . ARG A 1 186 ? 17.25 1.621 -15.977 1 96 186 ARG A C 1
ATOM 1428 O O . ARG A 1 186 ? 17.766 2.514 -15.289 1 96 186 ARG A O 1
ATOM 1435 N N . ASP A 1 187 ? 15.961 1.571 -16.234 1 97.62 187 ASP A N 1
ATOM 1436 C CA . ASP A 1 187 ? 15.039 2.521 -15.617 1 97.62 187 ASP A CA 1
ATOM 1437 C C . ASP A 1 187 ? 14.039 1.811 -14.703 1 97.62 187 ASP A C 1
ATOM 1439 O O . ASP A 1 187 ? 13.055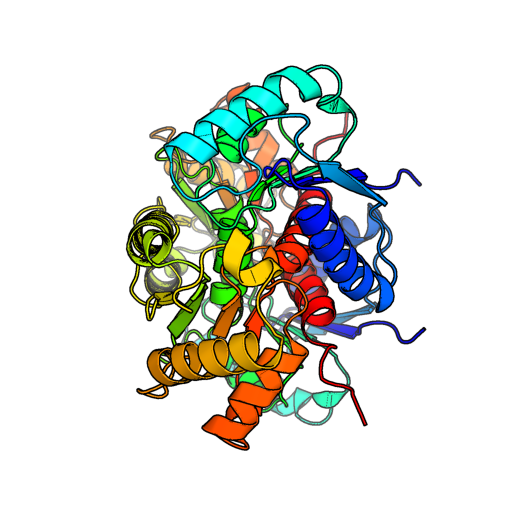 2.408 -14.273 1 97.62 187 ASP A O 1
ATOM 1443 N N . VAL A 1 188 ? 14.305 0.545 -14.508 1 97.88 188 VAL A N 1
ATOM 1444 C CA . VAL A 1 188 ? 13.484 -0.213 -13.57 1 97.88 188 VAL A CA 1
ATOM 1445 C C . VAL A 1 188 ? 14.156 -0.249 -12.203 1 97.88 188 VAL A C 1
ATOM 1447 O O . VAL A 1 188 ? 15.359 -0.5 -12.102 1 97.88 188 VAL A O 1
ATOM 1450 N N . ARG A 1 189 ? 13.352 -0.001 -11.133 1 95.56 189 ARG A N 1
ATOM 1451 C CA . ARG A 1 189 ? 13.875 -0.024 -9.773 1 95.56 189 ARG A CA 1
ATOM 1452 C C . ARG A 1 189 ? 13.156 -1.07 -8.93 1 95.56 189 ARG A C 1
ATOM 1454 O O . ARG A 1 189 ? 13.664 -1.495 -7.887 1 95.56 189 ARG A O 1
ATOM 1461 N N . VAL A 1 190 ? 11.992 -1.43 -9.328 1 96.69 190 VAL A N 1
ATOM 1462 C CA . VAL A 1 190 ? 11.188 -2.396 -8.586 1 96.69 190 VAL A CA 1
ATOM 1463 C C . VAL A 1 190 ? 10.734 -3.514 -9.516 1 96.69 190 VAL A C 1
ATOM 1465 O O . VAL A 1 190 ? 10.203 -3.248 -10.602 1 96.69 190 VAL A O 1
ATOM 1468 N N . ILE A 1 191 ? 10.938 -4.727 -9.164 1 97.44 191 ILE A N 1
ATOM 1469 C CA . ILE A 1 191 ? 10.453 -5.887 -9.898 1 97.44 191 ILE A CA 1
ATOM 1470 C C . ILE A 1 191 ? 9.438 -6.652 -9.055 1 97.44 191 ILE A C 1
ATOM 1472 O O . ILE A 1 191 ? 9.758 -7.098 -7.949 1 97.44 191 ILE A O 1
ATOM 1476 N N . CYS A 1 192 ? 8.273 -6.812 -9.547 1 97.69 192 CYS A N 1
ATOM 1477 C CA . CYS A 1 192 ? 7.242 -7.633 -8.922 1 97.69 192 CYS A CA 1
ATOM 1478 C C . CYS A 1 192 ? 7.293 -9.062 -9.438 1 97.69 192 CYS A C 1
ATOM 1480 O O . CYS A 1 192 ? 7.289 -9.297 -10.648 1 97.69 192 CYS A O 1
ATOM 1482 N N . LEU A 1 193 ? 7.352 -9.969 -8.5 1 96.44 193 LEU A N 1
ATOM 1483 C CA . LEU A 1 193 ? 7.207 -11.375 -8.875 1 96.44 193 LEU A CA 1
ATOM 1484 C C . LEU A 1 193 ? 5.758 -11.703 -9.219 1 96.44 193 LEU A C 1
ATOM 1486 O O . LEU A 1 193 ? 4.914 -11.812 -8.328 1 96.44 193 LEU A O 1
ATOM 1490 N N . GLY A 1 194 ? 5.488 -11.914 -10.492 1 95.69 194 GLY A N 1
ATOM 1491 C CA . GLY A 1 194 ? 4.156 -11.852 -11.07 1 95.69 194 GLY A CA 1
ATOM 1492 C C . GLY A 1 194 ? 3.453 -13.203 -11.086 1 95.69 194 GLY A C 1
ATOM 1493 O O . GLY A 1 194 ? 2.758 -13.531 -12.047 1 95.69 194 GLY A O 1
ATOM 1494 N N . CYS A 1 195 ? 3.705 -13.953 -10.133 1 92.31 195 CYS A N 1
ATOM 1495 C CA . CYS A 1 195 ? 3.037 -15.234 -9.914 1 92.31 195 CYS A CA 1
ATOM 1496 C C . CYS A 1 195 ? 3.262 -15.734 -8.492 1 92.31 195 CYS A C 1
ATOM 1498 O O . CYS A 1 195 ? 4.336 -15.539 -7.926 1 92.31 195 CYS A O 1
ATOM 1500 N N . ALA A 1 196 ? 2.164 -16.375 -7.996 1 91.31 196 ALA A N 1
ATOM 1501 C CA . ALA A 1 196 ? 2.314 -16.922 -6.652 1 91.31 196 ALA A CA 1
ATOM 1502 C C . ALA A 1 196 ? 3.416 -17.984 -6.609 1 91.31 196 ALA A C 1
ATOM 1504 O O . ALA A 1 196 ? 4.082 -18.156 -5.586 1 91.31 196 ALA A O 1
ATOM 1505 N N . ALA A 1 197 ? 3.639 -18.641 -7.66 1 86.88 197 ALA A N 1
ATOM 1506 C CA . ALA A 1 197 ? 4.648 -19.688 -7.73 1 86.88 197 ALA A CA 1
ATOM 1507 C C . ALA A 1 197 ? 6.055 -19.109 -7.621 1 86.88 197 ALA A C 1
ATOM 1509 O O . ALA A 1 197 ? 7.012 -19.828 -7.348 1 86.88 197 ALA A O 1
ATOM 1510 N N . LEU A 1 198 ? 6.184 -17.875 -7.91 1 88.62 198 LEU A N 1
ATOM 1511 C CA . LEU A 1 198 ? 7.477 -17.219 -7.832 1 88.62 198 LEU A CA 1
ATOM 1512 C C . LEU A 1 198 ? 7.73 -16.688 -6.426 1 88.62 198 LEU A C 1
ATOM 1514 O O . LEU A 1 198 ? 8.805 -16.141 -6.145 1 88.62 198 LEU A O 1
ATOM 1518 N N . SER A 1 199 ? 6.715 -16.812 -5.637 1 89.06 199 SER A N 1
ATOM 1519 C CA . SER A 1 199 ? 6.902 -16.359 -4.262 1 89.06 199 SER A CA 1
ATOM 1520 C C . SER A 1 199 ? 8.047 -17.109 -3.586 1 89.06 199 SER A C 1
ATOM 1522 O O . SER A 1 199 ? 8.211 -18.312 -3.771 1 89.06 199 SER A O 1
ATOM 1524 N N . GLY A 1 200 ? 8.93 -16.422 -2.922 1 79.56 200 GLY A N 1
ATOM 1525 C CA . GLY A 1 200 ? 10.07 -17.031 -2.254 1 79.56 200 GLY A CA 1
ATOM 1526 C C . GLY A 1 200 ? 11.32 -17.062 -3.119 1 79.56 200 GLY A C 1
ATOM 1527 O O . GLY A 1 200 ? 12.383 -17.5 -2.666 1 79.56 200 GLY A O 1
ATOM 1528 N N . MET A 1 201 ? 11.195 -16.656 -4.305 1 83.44 201 MET A N 1
ATOM 1529 C CA . MET A 1 201 ? 12.336 -16.688 -5.223 1 83.44 201 MET A CA 1
ATOM 1530 C C . MET A 1 201 ? 13.164 -15.406 -5.098 1 83.44 201 MET A C 1
ATOM 1532 O O . MET A 1 201 ? 13.984 -15.109 -5.965 1 83.44 201 MET A O 1
ATOM 1536 N N . ASN A 1 202 ? 12.953 -14.688 -4.039 1 86.69 202 ASN A N 1
ATOM 1537 C CA . ASN A 1 202 ? 13.625 -13.406 -3.857 1 86.69 202 ASN A CA 1
ATOM 1538 C C . ASN A 1 202 ? 15.148 -13.562 -3.904 1 86.69 202 ASN A C 1
ATOM 1540 O O . ASN A 1 202 ? 15.836 -12.758 -4.539 1 86.69 202 ASN A O 1
ATOM 1544 N N . ASP A 1 203 ? 15.633 -14.609 -3.34 1 86.44 203 ASP A N 1
ATOM 1545 C CA . ASP A 1 203 ? 17.078 -14.82 -3.301 1 86.44 203 ASP A CA 1
ATOM 1546 C C . ASP A 1 203 ? 17.625 -15.125 -4.695 1 86.44 203 ASP A C 1
ATOM 1548 O O . ASP A 1 203 ? 18.656 -14.586 -5.086 1 86.44 203 ASP A O 1
ATOM 1552 N N . ILE A 1 204 ? 16.922 -15.953 -5.371 1 88.38 204 ILE A N 1
ATOM 1553 C CA . ILE A 1 204 ? 17.344 -16.297 -6.727 1 88.38 204 ILE A CA 1
ATOM 1554 C C . ILE A 1 204 ? 17.281 -15.055 -7.613 1 88.38 204 ILE A C 1
ATOM 1556 O O . ILE A 1 204 ? 18.203 -14.805 -8.406 1 88.38 204 ILE A O 1
ATOM 1560 N N . MET A 1 205 ? 16.219 -14.305 -7.488 1 92.25 205 MET A N 1
ATOM 1561 C CA . MET A 1 205 ? 16.062 -13.07 -8.25 1 92.25 205 MET A CA 1
ATOM 1562 C C . MET A 1 205 ? 17.203 -12.094 -7.949 1 92.25 205 MET A C 1
ATOM 1564 O O . MET A 1 205 ? 17.734 -11.453 -8.852 1 92.25 205 MET A O 1
ATOM 1568 N N . ASN A 1 206 ? 17.578 -12.008 -6.723 1 91.38 206 ASN A N 1
ATOM 1569 C CA . ASN A 1 206 ? 18.688 -11.148 -6.332 1 91.38 206 ASN A CA 1
ATOM 1570 C C . ASN A 1 206 ? 20 -11.602 -6.969 1 91.38 206 ASN A C 1
ATOM 1572 O O . ASN A 1 206 ? 20.781 -10.773 -7.434 1 91.38 206 ASN A O 1
ATOM 1576 N N . GLU A 1 207 ? 20.219 -12.859 -6.965 1 91.88 207 GLU A N 1
ATOM 1577 C CA . GLU A 1 207 ? 21.406 -13.398 -7.613 1 91.88 207 GLU A CA 1
ATOM 1578 C C . GLU A 1 207 ? 21.438 -13.039 -9.094 1 91.88 207 GLU A C 1
ATOM 1580 O O . GLU A 1 207 ? 22.484 -12.633 -9.617 1 91.88 207 GLU A O 1
ATOM 1585 N N . VAL A 1 208 ? 20.328 -13.203 -9.656 1 93.62 208 VAL A N 1
ATOM 1586 C CA . VAL A 1 208 ? 20.219 -12.891 -11.078 1 93.62 208 VAL A CA 1
ATOM 1587 C C . VAL A 1 208 ? 20.531 -11.414 -11.305 1 93.62 208 VAL A C 1
ATOM 1589 O O . VAL A 1 208 ? 21.266 -11.062 -12.234 1 93.62 208 VAL A O 1
ATOM 1592 N N . LEU A 1 209 ? 20.031 -10.539 -10.453 1 95.19 209 LEU A N 1
ATOM 1593 C CA . LEU A 1 209 ? 20.25 -9.102 -10.578 1 95.19 209 LEU A CA 1
ATOM 1594 C C . LEU A 1 209 ? 21.719 -8.758 -10.391 1 95.19 209 LEU A C 1
ATOM 1596 O O . LEU A 1 209 ? 22.281 -7.938 -11.125 1 95.19 209 LEU A O 1
ATOM 1600 N N . VAL A 1 210 ? 22.359 -9.367 -9.43 1 95.06 210 VAL A N 1
ATOM 1601 C CA . VAL A 1 210 ? 23.781 -9.125 -9.18 1 95.06 210 VAL A CA 1
ATOM 1602 C C . VAL A 1 210 ? 24.594 -9.539 -10.398 1 95.06 210 VAL A C 1
ATOM 1604 O O . VAL A 1 210 ? 25.5 -8.82 -10.812 1 95.06 210 VAL A O 1
ATOM 1607 N N . ASP A 1 211 ? 24.25 -10.656 -10.93 1 94.38 211 ASP A N 1
ATOM 1608 C CA . ASP A 1 211 ? 24.953 -11.148 -12.102 1 94.38 211 ASP A CA 1
ATOM 1609 C C . ASP A 1 211 ? 24.781 -10.203 -13.289 1 94.38 211 ASP A C 1
ATOM 1611 O O . ASP A 1 211 ? 25.719 -9.992 -14.062 1 94.38 211 ASP A O 1
ATOM 1615 N N . GLU A 1 212 ? 23.641 -9.617 -13.383 1 94.38 212 GLU A N 1
ATOM 1616 C CA . GLU A 1 212 ? 23.297 -8.844 -14.578 1 94.38 212 GLU A CA 1
ATOM 1617 C C . GLU A 1 212 ? 23.781 -7.398 -14.445 1 94.38 212 GLU A C 1
ATOM 1619 O O . GLU A 1 212 ? 24.188 -6.785 -15.438 1 94.38 212 GLU A O 1
ATOM 1624 N N . ILE A 1 213 ? 23.75 -6.836 -13.195 1 95.44 213 ILE A N 1
ATOM 1625 C CA . ILE A 1 213 ? 24 -5.398 -13.141 1 95.44 213 ILE A CA 1
ATOM 1626 C C . ILE A 1 213 ? 24.922 -5.074 -11.969 1 95.44 213 ILE A C 1
ATOM 1628 O O . ILE A 1 213 ? 25.094 -3.908 -11.609 1 95.44 213 ILE A O 1
ATOM 1632 N N . GLY A 1 214 ? 25.531 -6.059 -11.352 1 94.31 214 GLY A N 1
ATOM 1633 C CA . GLY A 1 214 ? 26.531 -5.859 -10.305 1 94.31 214 GLY A CA 1
ATOM 1634 C C . GLY A 1 214 ? 26 -5.094 -9.109 1 94.31 214 GLY A C 1
ATOM 1635 O O . GLY A 1 214 ? 24.969 -5.457 -8.547 1 94.31 214 GLY A O 1
ATOM 1636 N N . GLU A 1 215 ? 26.688 -3.975 -8.797 1 91.44 215 GLU A N 1
ATOM 1637 C CA . GLU A 1 215 ? 26.359 -3.182 -7.613 1 91.44 215 GLU A CA 1
ATOM 1638 C C . GLU A 1 215 ? 25.016 -2.486 -7.77 1 91.44 215 GLU A C 1
ATOM 1640 O O . GLU A 1 215 ? 24.375 -2.127 -6.773 1 91.44 215 GLU A O 1
ATOM 1645 N N . GLY A 1 216 ? 24.609 -2.336 -9.031 1 91.31 216 GLY A N 1
ATOM 1646 C CA . GLY A 1 216 ? 23.297 -1.737 -9.281 1 91.31 216 GLY A CA 1
ATOM 1647 C C . GLY A 1 216 ? 22.156 -2.518 -8.656 1 91.31 216 GLY A C 1
ATOM 1648 O O . GLY A 1 216 ? 21.078 -1.968 -8.43 1 91.31 216 GLY A O 1
ATOM 1649 N N . ALA A 1 217 ? 22.391 -3.814 -8.359 1 92.69 217 ALA A N 1
ATOM 1650 C CA . ALA A 1 217 ? 21.375 -4.68 -7.77 1 92.69 217 ALA A CA 1
ATOM 1651 C C . ALA A 1 217 ? 20.984 -4.191 -6.379 1 92.69 217 ALA A C 1
ATOM 1653 O O . ALA A 1 217 ? 19.859 -4.418 -5.934 1 92.69 217 ALA A O 1
ATOM 1654 N N . ASN A 1 218 ? 21.875 -3.467 -5.73 1 88.38 218 ASN A N 1
ATOM 1655 C CA . ASN A 1 218 ? 21.609 -2.982 -4.379 1 88.38 218 ASN A CA 1
ATOM 1656 C C . ASN A 1 218 ? 20.484 -1.954 -4.359 1 88.38 218 ASN A C 1
ATOM 1658 O O . ASN A 1 218 ? 19.859 -1.732 -3.322 1 88.38 218 ASN A O 1
ATOM 1662 N N . ALA A 1 219 ? 20.234 -1.386 -5.508 1 88.81 219 ALA A N 1
ATOM 1663 C CA . ALA A 1 219 ? 19.203 -0.343 -5.586 1 88.81 219 ALA A CA 1
ATOM 1664 C C . ALA A 1 219 ? 17.859 -0.923 -6.008 1 88.81 219 ALA A C 1
ATOM 1666 O O . ALA A 1 219 ? 16.859 -0.216 -6.023 1 88.81 219 ALA A O 1
ATOM 1667 N N . MET A 1 220 ? 17.859 -2.193 -6.312 1 93.25 220 MET A N 1
ATOM 1668 C CA . MET A 1 220 ? 16.641 -2.826 -6.828 1 93.25 220 MET A CA 1
ATOM 1669 C C . MET A 1 220 ? 15.789 -3.365 -5.688 1 93.25 220 MET A C 1
ATOM 1671 O O . MET A 1 220 ? 16.312 -3.855 -4.688 1 93.25 220 MET A O 1
ATOM 1675 N N . TYR A 1 221 ? 14.547 -3.254 -5.863 1 94.12 221 TYR A N 1
ATOM 1676 C CA . TYR A 1 221 ? 13.586 -3.881 -4.957 1 94.12 221 TYR A CA 1
ATOM 1677 C C . TYR A 1 221 ? 12.859 -5.027 -5.645 1 94.12 221 TYR A C 1
ATOM 1679 O O . TYR A 1 221 ? 12.492 -4.926 -6.82 1 94.12 221 TYR A O 1
ATOM 1687 N N . ILE A 1 222 ? 12.672 -6.094 -4.941 1 95.06 222 ILE A N 1
ATOM 1688 C CA . ILE A 1 222 ? 11.867 -7.234 -5.379 1 95.06 222 ILE A CA 1
ATOM 1689 C C . ILE A 1 222 ? 10.625 -7.355 -4.504 1 95.06 222 ILE A C 1
ATOM 1691 O O . ILE A 1 222 ? 10.719 -7.398 -3.275 1 95.06 222 ILE A O 1
ATOM 1695 N N . VAL A 1 223 ? 9.461 -7.406 -5.113 1 95.94 223 VAL A N 1
ATOM 1696 C CA . VAL A 1 223 ? 8.203 -7.441 -4.375 1 95.94 223 VAL A CA 1
ATOM 1697 C C . VAL A 1 223 ? 7.551 -8.812 -4.523 1 95.94 223 VAL A C 1
ATOM 1699 O O . VAL A 1 223 ? 7.27 -9.258 -5.641 1 95.94 223 VAL A O 1
ATOM 1702 N N . ASP A 1 224 ? 7.363 -9.461 -3.416 1 96.25 224 ASP A N 1
ATOM 1703 C CA . ASP A 1 224 ? 6.57 -10.68 -3.33 1 96.25 224 ASP A CA 1
ATOM 1704 C C . ASP A 1 224 ? 5.109 -10.367 -3.023 1 96.25 224 ASP A C 1
ATOM 1706 O O . ASP A 1 224 ? 4.793 -9.844 -1.955 1 96.25 224 ASP A O 1
ATOM 1710 N N . GLY A 1 225 ? 4.246 -10.727 -3.91 1 97.19 225 GLY A N 1
ATOM 1711 C CA . GLY A 1 225 ? 2.84 -10.367 -3.789 1 97.19 225 GLY A CA 1
ATOM 1712 C C . GLY A 1 225 ? 2.18 -10.953 -2.557 1 97.19 225 GLY A C 1
ATOM 1713 O O . GLY A 1 225 ? 1.304 -10.328 -1.957 1 97.19 225 GLY A O 1
ATOM 1714 N N . VAL A 1 226 ? 2.523 -12.164 -2.164 1 97.19 226 VAL A N 1
ATOM 1715 C CA . VAL A 1 226 ? 1.944 -12.805 -0.988 1 97.19 226 VAL A CA 1
ATOM 1716 C C . VAL A 1 226 ? 2.324 -12.023 0.268 1 97.19 226 VAL A C 1
ATOM 1718 O O . VAL A 1 226 ? 1.46 -11.672 1.074 1 97.19 226 VAL A O 1
ATOM 1721 N N . GLN A 1 227 ? 3.559 -11.703 0.39 1 95.38 227 GLN A N 1
ATOM 1722 C CA . GLN A 1 227 ? 4.031 -10.953 1.548 1 95.38 227 GLN A CA 1
ATOM 1723 C C . GLN A 1 227 ? 3.445 -9.539 1.562 1 95.38 227 GLN A C 1
ATOM 1725 O O . GLN A 1 227 ? 3.02 -9.055 2.611 1 95.38 227 GLN A O 1
ATOM 1730 N N . ALA A 1 228 ? 3.449 -8.93 0.356 1 96.81 228 ALA A N 1
ATOM 1731 C CA . ALA A 1 228 ? 2.826 -7.613 0.24 1 96.81 228 ALA A CA 1
ATOM 1732 C C . ALA A 1 228 ? 1.366 -7.656 0.679 1 96.81 228 ALA A C 1
ATOM 1734 O O . ALA A 1 228 ? 0.89 -6.746 1.364 1 96.81 228 ALA A O 1
ATOM 1735 N N . GLY A 1 229 ? 0.66 -8.688 0.269 1 97.44 229 GLY A N 1
ATOM 1736 C CA . GLY A 1 229 ? -0.734 -8.852 0.648 1 97.44 229 GLY A CA 1
ATOM 1737 C C . GLY A 1 229 ? -0.936 -8.961 2.148 1 97.44 229 GLY A C 1
ATOM 1738 O O . GLY A 1 229 ? -1.816 -8.305 2.709 1 97.44 229 GLY A O 1
ATOM 1739 N N . ILE A 1 230 ? -0.129 -9.734 2.816 1 96 230 ILE A N 1
ATOM 1740 C CA . ILE A 1 230 ? -0.212 -9.906 4.262 1 96 230 ILE A CA 1
ATOM 1741 C C . ILE A 1 230 ? 0.008 -8.562 4.953 1 96 230 ILE A C 1
ATOM 1743 O O . ILE A 1 230 ? -0.781 -8.164 5.812 1 96 230 ILE A O 1
ATOM 1747 N N . GLY A 1 231 ? 1.083 -7.91 4.539 1 94.69 231 GLY A N 1
ATOM 1748 C CA . GLY A 1 231 ? 1.394 -6.629 5.152 1 94.69 231 GLY A CA 1
ATOM 1749 C C . GLY A 1 231 ? 0.287 -5.605 4.984 1 94.69 231 GLY A C 1
ATOM 1750 O O . GLY A 1 231 ? -0.055 -4.895 5.934 1 94.69 231 GLY A O 1
ATOM 1751 N N . LEU A 1 232 ? -0.237 -5.559 3.783 1 95.81 232 LEU A N 1
ATOM 1752 C CA . LEU A 1 232 ? -1.277 -4.582 3.477 1 95.81 232 LEU A CA 1
ATOM 1753 C C . LEU A 1 232 ? -2.535 -4.852 4.293 1 95.81 232 LEU A C 1
ATOM 1755 O O . LEU A 1 232 ? -3.078 -3.945 4.926 1 95.81 232 LEU A O 1
ATOM 1759 N N . VAL A 1 233 ? -3.012 -6.082 4.371 1 95.5 233 VAL A N 1
ATOM 1760 C CA . VAL A 1 233 ? -4.266 -6.359 5.066 1 95.5 233 VAL A CA 1
ATOM 1761 C C . VAL A 1 233 ? -4.07 -6.188 6.57 1 95.5 233 VAL A C 1
ATOM 1763 O O . VAL A 1 233 ? -4.988 -5.758 7.277 1 95.5 233 VAL A O 1
ATOM 1766 N N . GLU A 1 234 ? -2.926 -6.531 7.094 1 92.94 234 GLU A N 1
ATOM 1767 C CA . GLU A 1 234 ? -2.66 -6.273 8.508 1 92.94 234 GLU A CA 1
ATOM 1768 C C . GLU A 1 234 ? -2.781 -4.785 8.828 1 92.94 234 GLU A C 1
ATOM 1770 O O . GLU A 1 234 ? -3.385 -4.41 9.836 1 92.94 234 GLU A O 1
ATOM 1775 N N . SER A 1 235 ? -2.182 -4.043 7.98 1 92.44 235 SER A N 1
ATOM 1776 C CA . SER A 1 235 ? -2.236 -2.594 8.164 1 92.44 235 SER A CA 1
ATOM 1777 C C . SER A 1 235 ? -3.67 -2.082 8.086 1 92.44 235 SER A C 1
ATOM 1779 O O . SER A 1 235 ? -4.086 -1.265 8.914 1 92.44 235 SER A O 1
ATOM 1781 N N . LEU A 1 236 ? -4.41 -2.557 7.16 1 93.19 236 LEU A N 1
ATOM 1782 C CA . LEU A 1 236 ? -5.785 -2.105 6.957 1 93.19 236 LEU A CA 1
ATOM 1783 C C . LEU A 1 236 ? -6.66 -2.473 8.148 1 93.19 236 LEU A C 1
ATOM 1785 O O . LEU A 1 236 ? -7.512 -1.685 8.562 1 93.19 236 LEU A O 1
ATOM 1789 N N . ILE A 1 237 ? -6.496 -3.662 8.711 1 91.81 237 ILE A N 1
ATOM 1790 C CA . ILE A 1 237 ? -7.258 -4.078 9.883 1 91.81 237 ILE A CA 1
ATOM 1791 C C . ILE A 1 237 ? -6.98 -3.127 11.039 1 91.81 237 ILE A C 1
ATOM 1793 O O . ILE A 1 237 ? -7.898 -2.732 11.766 1 91.81 237 ILE A O 1
ATOM 1797 N N . ARG A 1 238 ? -5.773 -2.717 11.164 1 88.69 238 ARG A N 1
ATOM 1798 C CA . ARG A 1 238 ? -5.387 -1.82 12.25 1 88.69 238 ARG A CA 1
ATOM 1799 C C . ARG A 1 238 ? -5.992 -0.433 12.055 1 88.69 238 ARG A C 1
ATOM 1801 O O . ARG A 1 238 ? -6.375 0.226 13.023 1 88.69 238 ARG A O 1
ATOM 1808 N N . GLU A 1 239 ? -5.996 0.012 10.844 1 83.69 239 GLU A N 1
ATOM 1809 C CA . GLU A 1 239 ? -6.512 1.342 10.531 1 83.69 239 GLU A CA 1
ATOM 1810 C C . GLU A 1 239 ? -8.023 1.402 10.719 1 83.69 239 GLU A C 1
ATOM 1812 O O . GLU A 1 239 ? -8.578 2.465 11.016 1 83.69 239 GLU A O 1
ATOM 1817 N N . SER A 1 240 ? -8.867 0.351 10.141 1 65.5 240 SER A N 1
ATOM 1818 C CA . SER A 1 240 ? -10.32 0.319 10.102 1 65.5 240 SER A CA 1
ATOM 1819 C C . SER A 1 240 ? -10.914 0.131 11.492 1 65.5 240 SER A C 1
ATOM 1821 O O . SER A 1 240 ? -12.078 0.461 11.727 1 65.5 240 SER A O 1
ATOM 1823 N N . THR A 1 241 ? -10.336 -0.608 12.461 1 51.28 241 THR A N 1
ATOM 1824 C CA . THR A 1 241 ? -11.047 -0.964 13.688 1 51.28 241 THR A CA 1
ATOM 1825 C C . THR A 1 241 ? -11.586 0.283 14.375 1 51.28 241 THR A C 1
ATOM 1827 O O . THR A 1 241 ? -11.914 0.246 15.562 1 51.28 241 THR A O 1
ATOM 1830 N N . TRP A 1 242 ? -11.633 1.402 13.648 1 45.41 242 TRP A N 1
ATOM 1831 C CA . TRP A 1 242 ? -12.227 2.516 14.383 1 45.41 242 TRP A CA 1
ATOM 1832 C C . TRP A 1 242 ? -13.68 2.219 14.742 1 45.41 242 TRP A C 1
ATOM 1834 O O . TRP A 1 242 ? -14.211 2.77 15.703 1 45.41 242 TRP A O 1
ATOM 1844 N N . ARG A 1 243 ? -14.469 1.631 13.805 1 39.81 243 ARG A N 1
ATOM 1845 C CA . ARG A 1 243 ? -15.914 1.72 13.977 1 39.81 243 ARG A CA 1
ATOM 1846 C C . ARG A 1 243 ? -16.359 1.019 15.258 1 39.81 243 ARG A C 1
ATOM 1848 O O . ARG A 1 243 ? -17.547 0.813 15.477 1 39.81 243 ARG A O 1
ATOM 1855 N N . SER A 1 244 ? -15.555 0.036 15.828 1 34.53 244 SER A N 1
ATOM 1856 C CA . SER A 1 244 ? -16.406 -0.69 16.766 1 34.53 244 SER A CA 1
ATOM 1857 C C . SER A 1 244 ? -16.922 0.23 17.875 1 34.53 244 SER A C 1
ATOM 1859 O O . SER A 1 244 ? -16.391 0.243 18.984 1 34.53 244 SER A O 1
ATOM 1861 N N . GLY A 1 245 ? -17.062 1.448 17.828 1 28.3 245 GLY A N 1
ATOM 1862 C CA . GLY A 1 245 ? -17.812 1.901 18.984 1 28.3 245 GLY A CA 1
ATOM 1863 C C . GLY A 1 245 ? -18.922 0.953 19.391 1 28.3 245 GLY A C 1
ATOM 1864 O O . GLY A 1 245 ? -19.219 -0.012 18.672 1 28.3 245 GLY A O 1
ATOM 1865 N N . ASN A 1 246 ? -20.141 1.651 20.094 1 24.14 246 ASN A N 1
ATOM 1866 C CA . ASN A 1 246 ? -21.203 1.208 21 1 24.14 246 ASN A CA 1
ATOM 1867 C C . ASN A 1 246 ? -22.062 0.123 20.359 1 24.14 246 ASN A C 1
ATOM 1869 O O . ASN A 1 246 ? -22.422 0.223 19.188 1 24.14 246 ASN A O 1
ATOM 1873 N N . MET B 1 1 ? 14.617 -10.383 20.562 1 47.53 1 MET B N 1
ATOM 1874 C CA . MET B 1 1 ? 14.555 -10.281 19.109 1 47.53 1 MET B CA 1
ATOM 1875 C C . MET B 1 1 ? 14.602 -8.828 18.672 1 47.53 1 MET B C 1
ATOM 1877 O O . MET B 1 1 ? 14.062 -7.949 19.344 1 47.53 1 MET B O 1
ATOM 1881 N N . ALA B 1 2 ? 15.516 -8.602 17.781 1 57.09 2 ALA B N 1
ATOM 1882 C CA . ALA B 1 2 ? 15.781 -7.203 17.453 1 57.09 2 ALA B CA 1
ATOM 1883 C C . ALA B 1 2 ? 14.516 -6.508 16.953 1 57.09 2 ALA B C 1
ATOM 1885 O O . ALA B 1 2 ? 13.719 -7.098 16.219 1 57.09 2 ALA B O 1
ATOM 1886 N N . SER B 1 3 ? 14.016 -5.395 17.562 1 81.12 3 SER B N 1
ATOM 1887 C CA . SER B 1 3 ? 12.812 -4.645 17.219 1 81.12 3 SER B CA 1
ATOM 1888 C C . SER B 1 3 ? 13.078 -3.672 16.062 1 81.12 3 SER B C 1
ATOM 1890 O O . SER B 1 3 ? 14.172 -3.121 15.961 1 81.12 3 SER B O 1
ATOM 1892 N N . MET B 1 4 ? 12.148 -3.631 15.109 1 89.56 4 MET B N 1
ATOM 1893 C CA . MET B 1 4 ? 12.164 -2.604 14.07 1 89.56 4 MET B CA 1
ATOM 1894 C C . MET B 1 4 ? 12.023 -1.212 14.68 1 89.56 4 MET B C 1
ATOM 1896 O O . MET B 1 4 ? 11.211 -1.002 15.586 1 89.56 4 MET B O 1
ATOM 1900 N N . LYS B 1 5 ? 12.922 -0.352 14.281 1 94.81 5 LYS B N 1
ATOM 1901 C CA . LYS B 1 5 ? 12.828 1.031 14.742 1 94.81 5 LYS B CA 1
ATOM 1902 C C . LYS B 1 5 ? 12.352 1.953 13.625 1 94.81 5 LYS B C 1
ATOM 1904 O O . LYS B 1 5 ? 12.984 2.031 12.57 1 94.81 5 LYS B O 1
ATOM 1909 N N . ILE B 1 6 ? 11.289 2.641 13.844 1 97 6 ILE B N 1
ATOM 1910 C CA . ILE B 1 6 ? 10.711 3.562 12.867 1 97 6 ILE B CA 1
ATOM 1911 C C . ILE B 1 6 ? 10.742 4.984 13.422 1 97 6 ILE B C 1
ATOM 1913 O O . ILE B 1 6 ? 10.328 5.223 14.562 1 97 6 ILE B O 1
ATOM 1917 N N . LEU B 1 7 ? 11.312 5.918 12.703 1 98.44 7 LEU B N 1
ATOM 1918 C CA . LEU B 1 7 ? 11.25 7.332 13.047 1 98.44 7 LEU B CA 1
ATOM 1919 C C . LEU B 1 7 ? 10.195 8.055 12.211 1 98.44 7 LEU B C 1
ATOM 1921 O O . LEU B 1 7 ? 10.266 8.055 10.984 1 98.44 7 LEU B O 1
ATOM 1925 N N . ILE B 1 8 ? 9.211 8.594 12.867 1 98.56 8 ILE B N 1
ATOM 1926 C CA . ILE B 1 8 ? 8.219 9.43 12.203 1 98.56 8 ILE B CA 1
ATOM 1927 C C . ILE B 1 8 ? 8.609 10.898 12.344 1 98.56 8 ILE B C 1
ATOM 1929 O O . ILE B 1 8 ? 8.773 11.406 13.453 1 98.56 8 ILE B O 1
ATOM 1933 N N . LEU B 1 9 ? 8.711 11.602 11.211 1 98.62 9 LEU B N 1
ATOM 1934 C CA . LEU B 1 9 ? 9.227 12.969 11.164 1 98.62 9 LEU B CA 1
ATOM 1935 C C . LEU B 1 9 ? 8.094 13.961 10.93 1 98.62 9 LEU B C 1
ATOM 1937 O O . LEU B 1 9 ? 7.484 13.977 9.859 1 98.62 9 LEU B O 1
ATOM 1941 N N . ASN B 1 10 ? 7.84 14.75 11.906 1 98.25 10 ASN B N 1
ATOM 1942 C CA . ASN B 1 10 ? 7.086 15.977 11.688 1 98.25 10 ASN B CA 1
ATOM 1943 C C . ASN B 1 10 ? 7.969 17.078 11.094 1 98.25 10 ASN B C 1
ATOM 1945 O O . ASN B 1 10 ? 8.797 17.656 11.797 1 98.25 10 ASN B O 1
ATOM 1949 N N . PRO B 1 11 ? 7.727 17.281 9.805 1 98 11 PRO B N 1
ATOM 1950 C CA . PRO B 1 11 ? 8.625 18.281 9.219 1 98 11 PRO B CA 1
ATOM 1951 C C . PRO B 1 11 ? 8.227 19.719 9.57 1 98 11 PRO B C 1
ATOM 1953 O O . PRO B 1 11 ? 8.961 20.656 9.258 1 98 11 PRO B O 1
ATOM 1956 N N . ASN B 1 12 ? 7.035 19.844 10.156 1 95.25 12 ASN B N 1
ATOM 1957 C CA . ASN B 1 12 ? 6.703 21.125 10.75 1 95.25 12 ASN B CA 1
ATOM 1958 C C . ASN B 1 12 ? 7.473 21.375 12.039 1 95.25 12 ASN B C 1
ATOM 1960 O O . ASN B 1 12 ? 7.676 20.438 12.828 1 95.25 12 ASN B O 1
ATOM 1964 N N . SER B 1 13 ? 7.836 22.578 12.328 1 95.88 13 SER B N 1
ATOM 1965 C CA . SER B 1 13 ? 8.578 22.844 13.555 1 95.88 13 SER B CA 1
ATOM 1966 C C . SER B 1 13 ? 7.637 23.031 14.742 1 95.88 13 SER B C 1
ATOM 1968 O O . SER B 1 13 ? 8.086 23.328 15.852 1 95.88 13 SER B O 1
ATOM 1970 N N . SER B 1 14 ? 6.379 22.797 14.602 1 92.88 14 SER B N 1
ATOM 1971 C CA . SER B 1 14 ? 5.391 22.922 15.664 1 92.88 14 SER B CA 1
ATOM 1972 C C . SER B 1 14 ? 5.262 21.609 16.438 1 92.88 14 SER B C 1
ATOM 1974 O O . SER B 1 14 ? 4.914 20.578 15.875 1 92.88 14 SER B O 1
ATOM 1976 N N . PRO B 1 15 ? 5.434 21.656 17.734 1 94.56 15 PRO B N 1
ATOM 1977 C CA . PRO B 1 15 ? 5.23 20.469 18.562 1 94.56 15 PRO B CA 1
ATOM 1978 C C . PRO B 1 15 ? 3.771 20.016 18.594 1 94.56 15 PRO B C 1
ATOM 1980 O O . PRO B 1 15 ? 3.488 18.844 18.828 1 94.56 15 PRO B O 1
ATOM 1983 N N . THR B 1 16 ? 2.875 20.953 18.359 1 92.44 16 THR B N 1
ATOM 1984 C CA . THR B 1 16 ? 1.454 20.625 18.375 1 92.44 16 THR B CA 1
ATOM 1985 C C . THR B 1 16 ? 1.133 19.594 17.297 1 92.44 16 THR B C 1
ATOM 1987 O O . THR B 1 16 ? 0.316 18.688 17.516 1 92.44 16 THR B O 1
ATOM 1990 N N . THR B 1 17 ? 1.782 19.734 16.172 1 93.38 17 THR B N 1
ATOM 1991 C CA . THR B 1 17 ? 1.589 18.75 15.109 1 93.38 17 THR B CA 1
ATOM 1992 C C . THR B 1 17 ? 2.104 17.391 15.531 1 93.38 17 THR B C 1
ATOM 1994 O O . THR B 1 17 ? 1.483 16.359 15.227 1 93.38 17 THR B O 1
ATOM 1997 N N . THR B 1 18 ? 3.188 17.312 16.25 1 96.69 18 THR B N 1
ATOM 1998 C CA . THR B 1 18 ? 3.721 16.047 16.734 1 96.69 18 THR B CA 1
ATOM 1999 C C . THR B 1 18 ? 2.742 15.391 17.703 1 96.69 18 THR B C 1
ATOM 2001 O O . THR B 1 18 ? 2.584 14.164 17.703 1 96.69 18 THR B O 1
ATOM 2004 N N . ASP B 1 19 ? 2.078 16.219 18.484 1 95.38 19 ASP B N 1
ATOM 2005 C CA . ASP B 1 19 ? 1.078 15.695 19.406 1 95.38 19 ASP B CA 1
ATOM 2006 C C . ASP B 1 19 ? -0.046 14.992 18.656 1 95.38 19 ASP B C 1
ATOM 2008 O O . ASP B 1 19 ? -0.51 13.93 19.078 1 95.38 19 ASP B O 1
ATOM 2012 N N . VAL B 1 20 ? -0.485 15.586 17.609 1 93.12 20 VAL B N 1
ATOM 2013 C CA . VAL B 1 20 ? -1.544 15 16.781 1 93.12 20 VAL B CA 1
ATOM 2014 C C . VAL B 1 20 ? -1.067 13.688 16.188 1 93.12 20 VAL B C 1
ATOM 2016 O O . VAL B 1 20 ? -1.787 12.68 16.219 1 93.12 20 VAL B O 1
ATOM 2019 N N . ILE B 1 21 ? 0.149 13.656 15.672 1 96.06 21 ILE B N 1
ATOM 2020 C CA . ILE B 1 21 ? 0.738 12.453 15.094 1 96.06 21 ILE B CA 1
ATOM 2021 C C . ILE B 1 21 ? 0.835 11.367 16.156 1 96.06 21 ILE B C 1
ATOM 2023 O O . ILE B 1 21 ? 0.526 10.203 15.891 1 96.06 21 ILE B O 1
ATOM 2027 N N . ASP B 1 22 ? 1.209 11.789 17.328 1 96.56 22 ASP B N 1
ATOM 2028 C CA . ASP B 1 22 ? 1.331 10.852 18.438 1 96.56 22 ASP B CA 1
ATOM 2029 C C . ASP B 1 22 ? -0.004 10.172 18.734 1 96.56 22 ASP B C 1
ATOM 2031 O O . ASP B 1 22 ? -0.053 8.961 18.953 1 96.56 22 ASP B O 1
ATOM 2035 N N . SER B 1 23 ? -1.025 10.922 18.688 1 93 23 SER B N 1
ATOM 2036 C CA . SER B 1 23 ? -2.354 10.367 18.938 1 93 23 SER B CA 1
ATOM 2037 C C . SER B 1 23 ? -2.721 9.336 17.875 1 93 23 SER B C 1
ATOM 2039 O O . SER B 1 23 ? -3.307 8.297 18.188 1 93 23 SER B O 1
ATOM 2041 N N . ALA B 1 24 ? -2.4 9.641 16.641 1 92.19 24 ALA B N 1
ATOM 2042 C CA . ALA B 1 24 ? -2.658 8.703 15.547 1 92.19 24 ALA B CA 1
ATOM 2043 C C . ALA B 1 24 ? -1.851 7.418 15.727 1 92.19 24 ALA B C 1
ATOM 2045 O O . ALA B 1 24 ? -2.35 6.32 15.461 1 92.19 24 ALA B O 1
ATOM 2046 N N . VAL B 1 25 ? -0.595 7.559 16.172 1 94.56 25 VAL B N 1
ATOM 2047 C CA . VAL B 1 25 ? 0.283 6.422 16.406 1 94.56 25 VAL B CA 1
ATOM 2048 C C . VAL B 1 25 ? -0.293 5.551 17.531 1 94.56 25 VAL B C 1
ATOM 2050 O O . VAL B 1 25 ? -0.388 4.332 17.375 1 94.56 25 VAL B O 1
ATOM 2053 N N . GLU B 1 26 ? -0.751 6.199 18.562 1 92.88 26 GLU B N 1
ATOM 2054 C CA . GLU B 1 26 ? -1.312 5.473 19.703 1 92.88 26 GLU B CA 1
ATOM 2055 C C . GLU B 1 26 ? -2.566 4.703 19.297 1 92.88 26 GLU B C 1
ATOM 2057 O O . GLU B 1 26 ? -2.764 3.562 19.719 1 92.88 26 GLU B O 1
ATOM 2062 N N . ALA B 1 27 ? -3.375 5.352 18.531 1 88.56 27 ALA B N 1
ATOM 2063 C CA . ALA B 1 27 ? -4.578 4.684 18.062 1 88.56 27 ALA B CA 1
ATOM 2064 C C . ALA B 1 27 ? -4.227 3.459 17.219 1 88.56 27 ALA B C 1
ATOM 2066 O O . ALA B 1 27 ? -4.91 2.434 17.281 1 88.56 27 ALA B O 1
ATOM 2067 N N . TYR B 1 28 ? -3.209 3.541 16.438 1 89.88 28 TYR B N 1
ATOM 2068 C CA . TYR B 1 28 ? -2.779 2.473 15.539 1 89.88 28 TYR B CA 1
ATOM 2069 C C . TYR B 1 28 ? -2.203 1.3 16.328 1 89.88 28 TYR B C 1
ATOM 2071 O O . TYR B 1 28 ? -2.514 0.141 16.047 1 89.88 28 TYR B O 1
ATOM 2079 N N . ILE B 1 29 ? -1.38 1.561 17.312 1 89.12 29 ILE B N 1
ATOM 2080 C CA . ILE B 1 29 ? -0.641 0.496 17.984 1 89.12 29 ILE B CA 1
ATOM 2081 C C . ILE B 1 29 ? -1.479 -0.075 19.125 1 89.12 29 ILE B C 1
ATOM 2083 O O . ILE B 1 29 ? -1.165 -1.14 19.656 1 89.12 29 ILE B O 1
ATOM 2087 N N . GLY B 1 30 ? -2.467 0.637 19.594 1 84.75 30 GLY B N 1
ATOM 2088 C CA . GLY B 1 30 ? -3.268 0.225 20.734 1 84.75 30 GLY B CA 1
ATOM 2089 C C . GLY B 1 30 ? -4.164 -0.962 20.438 1 84.75 30 GLY B C 1
ATOM 2090 O O . GLY B 1 30 ? -4.574 -1.683 21.344 1 84.75 30 GLY B O 1
ATOM 2091 N N . LYS B 1 31 ? -4.41 -1.247 19.234 1 78.12 31 LYS B N 1
ATOM 2092 C CA . LYS B 1 31 ? -5.391 -2.268 18.875 1 78.12 31 LYS B CA 1
ATOM 2093 C C . LYS B 1 31 ? -4.758 -3.658 18.875 1 78.12 31 LYS B C 1
ATOM 2095 O O . LYS B 1 31 ? -5.355 -4.617 19.359 1 78.12 31 LYS B O 1
ATOM 2100 N N . PHE B 1 32 ? -3.646 -3.805 18.312 1 83.56 32 PHE B N 1
ATOM 2101 C CA . PHE B 1 32 ? -2.896 -5.051 18.219 1 83.56 32 PHE B CA 1
ATOM 2102 C C . PHE B 1 32 ? -1.421 -4.82 18.516 1 83.56 32 PHE B C 1
ATOM 2104 O O . PHE B 1 32 ? -0.905 -3.721 18.312 1 83.56 32 PHE B O 1
ATOM 2111 N N . PRO B 1 33 ? -0.793 -5.816 19.016 1 82.75 33 PRO B N 1
ATOM 2112 C CA . PRO B 1 33 ? 0.646 -5.648 19.219 1 82.75 33 PRO B CA 1
ATOM 2113 C C . PRO B 1 33 ? 1.401 -5.348 17.938 1 82.75 33 PRO B C 1
ATOM 2115 O O . PRO B 1 33 ? 1.021 -5.832 16.859 1 82.75 33 PRO B O 1
ATOM 2118 N N . ILE B 1 34 ? 2.346 -4.461 18.125 1 82.81 34 ILE B N 1
ATOM 2119 C CA . ILE B 1 34 ? 3.193 -4.125 16.984 1 82.81 34 ILE B CA 1
ATOM 2120 C C . ILE B 1 34 ? 4.648 -4.465 17.297 1 82.81 34 ILE B C 1
ATOM 2122 O O . ILE B 1 34 ? 5.07 -4.391 18.453 1 82.81 34 ILE B O 1
ATOM 2126 N N . ALA B 1 35 ? 5.395 -4.867 16.281 1 85.5 35 ALA B N 1
ATOM 2127 C CA . ALA B 1 35 ? 6.797 -5.227 16.469 1 85.5 35 ALA B CA 1
ATOM 2128 C C . ALA B 1 35 ? 7.688 -3.984 16.453 1 85.5 35 ALA B C 1
ATOM 2130 O O . ALA B 1 35 ? 8.805 -4.008 16.969 1 85.5 35 ALA B O 1
ATOM 2131 N N . ALA B 1 36 ? 7.199 -2.922 15.977 1 90.12 36 ALA B N 1
ATOM 2132 C CA . ALA B 1 36 ? 8.016 -1.737 15.734 1 90.12 36 ALA B CA 1
ATOM 2133 C C . ALA B 1 36 ? 8.047 -0.833 16.969 1 90.12 36 ALA B C 1
ATOM 2135 O O . ALA B 1 36 ? 7.035 -0.659 17.641 1 90.12 36 ALA B O 1
ATOM 2136 N N . GLN B 1 37 ? 9.211 -0.402 17.266 1 94.44 37 GLN B N 1
ATOM 2137 C CA . GLN B 1 37 ? 9.359 0.76 18.125 1 94.44 37 GLN B CA 1
ATOM 2138 C C . GLN B 1 37 ? 9.258 2.059 17.344 1 94.44 37 GLN B C 1
ATOM 2140 O O . GLN B 1 37 ? 10.016 2.275 16.391 1 94.44 37 GLN B O 1
ATOM 2145 N N . ILE B 1 38 ? 8.375 2.883 17.766 1 96.81 38 ILE B N 1
ATOM 2146 C CA . ILE B 1 38 ? 8.133 4.109 17 1 96.81 38 ILE B CA 1
ATOM 2147 C C . ILE B 1 38 ? 8.609 5.312 17.812 1 96.81 38 ILE B C 1
ATOM 2149 O O . ILE B 1 38 ? 8.281 5.453 18.984 1 96.81 38 ILE B O 1
ATOM 2153 N N . GLU B 1 39 ? 9.422 6.094 17.219 1 97.81 39 GLU B N 1
ATOM 2154 C CA . GLU B 1 39 ? 9.875 7.371 17.781 1 97.81 39 GLU B CA 1
ATOM 2155 C C . GLU B 1 39 ? 9.367 8.539 16.938 1 97.81 39 GLU B C 1
ATOM 2157 O O . GLU B 1 39 ? 9.242 8.43 15.719 1 97.81 39 GLU B O 1
ATOM 2162 N N . LEU B 1 40 ? 9.109 9.609 17.625 1 98.31 40 LEU B N 1
ATOM 2163 C CA . LEU B 1 40 ? 8.641 10.82 16.953 1 98.31 40 LEU B CA 1
ATOM 2164 C C . LEU B 1 40 ? 9.719 11.898 16.969 1 98.31 40 LEU B C 1
ATOM 2166 O O . LEU B 1 40 ? 10.531 11.961 17.891 1 98.31 40 LEU B O 1
ATOM 2170 N N . TYR B 1 41 ? 9.703 12.664 15.906 1 98.25 41 TYR B N 1
ATOM 2171 C CA . TYR B 1 41 ? 10.672 13.742 15.695 1 98.25 41 TYR B CA 1
ATOM 2172 C C . TYR B 1 41 ? 9.977 15.023 15.25 1 98.25 41 TYR B C 1
ATOM 2174 O O . TYR B 1 41 ? 9.062 14.984 14.422 1 98.25 41 TYR B O 1
ATOM 2182 N N . THR B 1 42 ? 10.367 16.109 15.844 1 97.88 42 THR B N 1
ATOM 2183 C CA . THR B 1 42 ? 9.922 17.438 15.414 1 97.88 42 THR B CA 1
ATOM 2184 C C . THR B 1 42 ? 11.078 18.219 14.797 1 97.88 42 THR B C 1
ATOM 2186 O O . THR B 1 42 ? 12.164 18.312 15.383 1 97.88 42 THR B O 1
ATOM 2189 N N . ALA B 1 43 ? 10.773 18.781 13.641 1 97.81 43 ALA B N 1
ATOM 2190 C CA . ALA B 1 43 ? 11.82 19.609 13.047 1 97.81 43 ALA B CA 1
ATOM 2191 C C . ALA B 1 43 ? 12.367 20.609 14.062 1 97.81 43 ALA B C 1
ATOM 2193 O O . ALA B 1 43 ? 11.602 21.25 14.789 1 97.81 43 ALA B O 1
ATOM 2194 N N . PRO B 1 44 ? 13.625 20.734 14.109 1 97.06 44 PRO B N 1
ATOM 2195 C CA . PRO B 1 44 ? 14.219 21.594 15.125 1 97.06 44 PRO B CA 1
ATOM 2196 C C . PRO B 1 44 ? 14.008 23.078 14.836 1 97.06 44 PRO B C 1
ATOM 2198 O O . PRO B 1 44 ? 14.109 23.906 15.742 1 97.06 44 PRO B O 1
ATOM 2201 N N . SER B 1 45 ? 13.914 23.391 13.578 1 96.88 45 SER B N 1
ATOM 2202 C CA . SER B 1 45 ? 13.68 24.75 13.094 1 96.88 45 SER B CA 1
ATOM 2203 C C . SER B 1 45 ? 12.93 24.734 11.766 1 96.88 45 SER B C 1
ATOM 2205 O O . SER B 1 45 ? 12.531 23.672 11.281 1 96.88 45 SER B O 1
ATOM 2207 N N . GLY B 1 46 ? 12.688 25.938 11.188 1 95.31 46 GLY B N 1
ATOM 2208 C CA . GLY B 1 46 ? 11.875 26.047 9.984 1 95.31 46 GLY B CA 1
ATOM 2209 C C . GLY B 1 46 ? 10.453 26.484 10.258 1 95.31 46 GLY B C 1
ATOM 2210 O O . GLY B 1 46 ? 10.133 26.938 11.359 1 95.31 46 GLY B O 1
ATOM 2211 N N . PRO B 1 47 ? 9.609 26.359 9.242 1 95.19 47 PRO B N 1
ATOM 2212 C CA . PRO B 1 47 ? 8.242 26.859 9.422 1 95.19 47 PRO B CA 1
ATOM 2213 C C . PRO B 1 47 ? 7.434 26.016 10.398 1 95.19 47 PRO B C 1
ATOM 2215 O O . PRO B 1 47 ? 7.527 24.781 10.391 1 95.19 47 PRO B O 1
ATOM 2218 N N . PRO B 1 48 ? 6.691 26.672 11.266 1 93.31 48 PRO B N 1
ATOM 2219 C CA . PRO B 1 48 ? 5.797 25.922 12.148 1 93.31 48 PRO B CA 1
ATOM 2220 C C . PRO B 1 48 ? 4.727 25.141 11.391 1 93.31 48 PRO B C 1
ATOM 2222 O O . PRO B 1 48 ? 4.227 24.125 11.883 1 93.31 48 PRO B O 1
ATOM 2225 N N . SER B 1 49 ? 4.406 25.656 10.219 1 91.5 49 SER B N 1
ATOM 2226 C CA . SER B 1 49 ? 3.469 25.031 9.297 1 91.5 49 SER B CA 1
ATOM 2227 C C . SER B 1 49 ? 3.949 25.141 7.855 1 91.5 49 SER B C 1
ATOM 2229 O O . SER B 1 49 ? 4.395 26.203 7.426 1 91.5 49 SER B O 1
ATOM 2231 N N . ILE B 1 50 ? 3.891 24 7.176 1 93.12 50 ILE B N 1
ATOM 2232 C CA . ILE B 1 50 ? 4.281 23.984 5.773 1 93.12 50 ILE B CA 1
ATOM 2233 C C . ILE B 1 50 ? 3.076 24.312 4.895 1 93.12 50 ILE B C 1
ATOM 2235 O O . ILE B 1 50 ? 2.107 23.562 4.852 1 93.12 50 ILE B O 1
ATOM 2239 N N . ASP B 1 51 ? 3.158 25.406 4.129 1 89.56 51 ASP B N 1
ATOM 2240 C CA . ASP B 1 51 ? 2.02 25.859 3.33 1 89.56 51 ASP B CA 1
ATOM 2241 C C . ASP B 1 51 ? 2.441 26.156 1.893 1 89.56 51 ASP B C 1
ATOM 2243 O O . ASP B 1 51 ? 1.657 26.688 1.109 1 89.56 51 ASP B O 1
ATOM 2247 N N . SER B 1 52 ? 3.684 25.859 1.619 1 90.88 52 SER B N 1
ATOM 2248 C CA . SER B 1 52 ? 4.207 26.062 0.273 1 90.88 52 SER B CA 1
ATOM 2249 C C . SER B 1 52 ? 5.395 25.141 -0.004 1 90.88 52 SER B C 1
ATOM 2251 O O . SER B 1 52 ? 5.93 24.516 0.914 1 90.88 52 SER B O 1
ATOM 2253 N N . ASP B 1 53 ? 5.777 25.109 -1.232 1 93 53 ASP B N 1
ATOM 2254 C CA . ASP B 1 53 ? 6.961 24.344 -1.619 1 93 53 ASP B CA 1
ATOM 2255 C C . ASP B 1 53 ? 8.219 24.922 -0.967 1 93 53 ASP B C 1
ATOM 2257 O O . ASP B 1 53 ? 9.133 24.172 -0.609 1 93 53 ASP B O 1
ATOM 2261 N N . GLN B 1 54 ? 8.227 26.203 -0.894 1 95.38 54 GLN B N 1
ATOM 2262 C CA . GLN B 1 54 ? 9.359 26.859 -0.253 1 95.38 54 GLN B CA 1
ATOM 2263 C C . GLN B 1 54 ? 9.461 26.469 1.22 1 95.38 54 GLN B C 1
ATOM 2265 O O . GLN B 1 54 ? 10.555 26.203 1.727 1 95.38 54 GLN B O 1
ATOM 2270 N N . ASP B 1 55 ? 8.336 26.453 1.876 1 95.38 55 ASP B N 1
ATOM 2271 C CA . ASP B 1 55 ? 8.305 26 3.264 1 95.38 55 ASP B CA 1
ATOM 2272 C C . ASP B 1 55 ? 8.836 24.578 3.395 1 95.38 55 ASP B C 1
ATOM 2274 O O . ASP B 1 55 ? 9.617 24.281 4.297 1 95.38 55 ASP B O 1
ATOM 2278 N N . ALA B 1 56 ? 8.438 23.75 2.473 1 96.38 56 ALA B N 1
ATOM 2279 C CA . ALA B 1 56 ? 8.836 22.344 2.488 1 96.38 56 ALA B CA 1
ATOM 2280 C C . ALA B 1 56 ? 10.344 22.188 2.33 1 96.38 56 ALA B C 1
ATOM 2282 O O . ALA B 1 56 ? 10.984 21.406 3.043 1 96.38 56 ALA B O 1
ATOM 2283 N N . LEU B 1 57 ? 10.883 22.938 1.424 1 97.44 57 LEU B N 1
ATOM 2284 C CA . LEU B 1 57 ? 12.32 22.875 1.183 1 97.44 57 LEU B CA 1
ATOM 2285 C C . LEU B 1 57 ? 13.102 23.375 2.4 1 97.44 57 LEU B C 1
ATOM 2287 O O . LEU B 1 57 ? 14.094 22.75 2.793 1 97.44 57 LEU B O 1
ATOM 2291 N N . MET B 1 58 ? 12.617 24.438 3.002 1 97.75 58 MET B N 1
ATOM 2292 C CA . MET B 1 58 ? 13.258 24.969 4.199 1 97.75 58 MET B CA 1
ATOM 2293 C C . MET B 1 58 ? 13.234 23.938 5.328 1 97.75 58 MET B C 1
ATOM 2295 O O . MET B 1 58 ? 14.25 23.734 6.004 1 97.75 58 MET B O 1
ATOM 2299 N N . SER B 1 59 ? 12.141 23.359 5.516 1 97.88 59 SER B N 1
ATOM 2300 C CA . SER B 1 59 ? 12 22.344 6.551 1 97.88 59 SER B CA 1
ATOM 2301 C C . SER B 1 59 ? 12.922 21.156 6.293 1 97.88 59 SER B C 1
ATOM 2303 O O . SER B 1 59 ? 13.602 20.688 7.207 1 97.88 59 SER B O 1
ATOM 2305 N N . ALA B 1 60 ? 12.992 20.703 5.066 1 98.31 60 ALA B N 1
ATOM 2306 C CA . ALA B 1 60 ? 13.82 19.562 4.695 1 98.31 60 ALA B CA 1
ATOM 2307 C C . ALA B 1 60 ? 15.289 19.812 4.992 1 98.31 60 ALA B C 1
ATOM 2309 O O . ALA B 1 60 ? 15.984 18.969 5.547 1 98.31 60 ALA B O 1
ATOM 2310 N N . LYS B 1 61 ? 15.727 20.984 4.66 1 98 61 LYS B N 1
ATOM 2311 C CA . LYS B 1 61 ? 17.125 21.344 4.898 1 98 61 LYS B CA 1
ATOM 2312 C C . LYS B 1 61 ? 17.438 21.375 6.391 1 98 61 LYS B C 1
ATOM 2314 O O . LYS B 1 61 ? 18.484 20.891 6.812 1 98 61 LYS B O 1
ATOM 2319 N N . ALA B 1 62 ? 16.578 21.922 7.133 1 98.12 62 ALA B N 1
ATOM 2320 C CA . ALA B 1 62 ? 16.781 22 8.578 1 98.12 62 ALA B CA 1
ATOM 2321 C C . ALA B 1 62 ? 16.859 20.609 9.195 1 98.12 62 ALA B C 1
ATOM 2323 O O . ALA B 1 62 ? 17.703 20.344 10.047 1 98.12 62 ALA B O 1
ATOM 2324 N N . ILE B 1 63 ? 16.031 19.719 8.773 1 98.25 63 ILE B N 1
ATOM 2325 C CA . ILE B 1 63 ? 15.961 18.359 9.312 1 98.25 63 ILE B CA 1
ATOM 2326 C C . ILE B 1 63 ? 17.203 17.578 8.898 1 98.25 63 ILE B C 1
ATOM 2328 O O . ILE B 1 63 ? 17.812 16.891 9.719 1 98.25 63 ILE B O 1
ATOM 2332 N N . MET B 1 64 ? 17.578 17.703 7.625 1 97.75 64 MET B N 1
ATOM 2333 C CA . MET B 1 64 ? 18.766 17 7.141 1 97.75 64 MET B CA 1
ATOM 2334 C C . MET B 1 64 ? 20.016 17.422 7.91 1 97.75 64 MET B C 1
ATOM 2336 O O . MET B 1 64 ? 20.859 16.594 8.219 1 97.75 64 MET B O 1
ATOM 2340 N N . ALA B 1 65 ? 20.078 18.672 8.234 1 96.88 65 ALA B N 1
ATOM 2341 C CA . ALA B 1 65 ? 21.219 19.188 8.992 1 96.88 65 ALA B CA 1
ATOM 2342 C C . ALA B 1 65 ? 21.266 18.594 10.398 1 96.88 65 ALA B C 1
ATOM 2344 O O . ALA B 1 65 ? 22.344 18.297 10.922 1 96.88 65 ALA B O 1
ATOM 2345 N N . ASP B 1 66 ? 20.141 18.375 10.953 1 97.06 66 ASP B N 1
ATOM 2346 C CA . ASP B 1 66 ? 20.047 17.922 12.336 1 97.06 66 ASP B CA 1
ATOM 2347 C C . ASP B 1 66 ? 20.203 16.406 12.414 1 97.06 66 ASP B C 1
ATOM 2349 O O . ASP B 1 66 ? 20.812 15.883 13.359 1 97.06 66 ASP B O 1
ATOM 2353 N N . LEU B 1 67 ? 19.641 15.68 11.422 1 94.94 67 LEU B N 1
ATOM 2354 C CA . LEU B 1 67 ? 19.5 14.227 11.508 1 94.94 67 LEU B CA 1
ATOM 2355 C C . LEU B 1 67 ? 20.688 13.531 10.844 1 94.94 67 LEU B C 1
ATOM 2357 O O . LEU B 1 67 ? 20.844 12.312 10.969 1 94.94 67 LEU B O 1
ATOM 2361 N N . GLN B 1 68 ? 21.547 14.156 10.195 1 90.12 68 GLN B N 1
ATOM 2362 C CA . GLN B 1 68 ? 22.547 13.57 9.32 1 90.12 68 GLN B CA 1
ATOM 2363 C C . GLN B 1 68 ? 23.438 12.594 10.078 1 90.12 68 GLN B C 1
ATOM 2365 O O . GLN B 1 68 ? 23.953 11.633 9.5 1 90.12 68 GLN B O 1
ATOM 2370 N N . PHE B 1 69 ? 23.547 12.656 11.406 1 90 69 PHE B N 1
ATOM 2371 C CA . PHE B 1 69 ? 24.453 11.797 12.141 1 90 69 PHE B CA 1
ATOM 2372 C C . PHE B 1 69 ? 23.719 10.633 12.781 1 90 69 PHE B C 1
ATOM 2374 O O . PHE B 1 69 ? 24.344 9.742 13.367 1 90 69 PHE B O 1
ATOM 2381 N N . LYS B 1 70 ? 22.406 10.578 12.617 1 92.25 70 LYS B N 1
ATOM 2382 C CA . LYS B 1 70 ? 21.609 9.547 13.273 1 92.25 70 LYS B CA 1
ATOM 2383 C C . LYS B 1 70 ? 20.812 8.734 12.258 1 92.25 70 LYS B C 1
ATOM 2385 O O . LYS B 1 70 ? 19.922 7.973 12.625 1 92.25 70 LYS B O 1
ATOM 2390 N N . LEU B 1 71 ? 21.109 8.867 11.023 1 91 71 LEU B N 1
ATOM 2391 C CA . LEU B 1 71 ? 20.297 8.297 9.961 1 91 71 LEU B CA 1
ATOM 2392 C C . LEU B 1 71 ? 20.328 6.77 10 1 91 71 LEU B C 1
ATOM 2394 O O . LEU B 1 71 ? 19.344 6.113 9.641 1 91 71 LEU B O 1
ATOM 2398 N N . SER B 1 72 ? 21.375 6.168 10.516 1 87.75 72 SER B N 1
ATOM 2399 C CA . SER B 1 72 ? 21.547 4.719 10.492 1 87.75 72 SER B CA 1
ATOM 2400 C C . SER B 1 72 ? 20.922 4.066 11.719 1 87.75 72 SER B C 1
ATOM 2402 O O . SER B 1 72 ? 20.938 2.842 11.852 1 87.75 72 SER B O 1
ATOM 2404 N N . ASP B 1 73 ? 20.328 4.895 12.602 1 92.88 73 ASP B N 1
ATOM 2405 C CA . ASP B 1 73 ? 19.781 4.391 13.867 1 92.88 73 ASP B CA 1
ATOM 2406 C C . ASP B 1 73 ? 18.406 3.766 13.656 1 92.88 73 ASP B C 1
ATOM 2408 O O . ASP B 1 73 ? 17.891 3.088 14.547 1 92.88 73 ASP B O 1
ATOM 2412 N N . TYR B 1 74 ? 17.844 3.977 12.492 1 95 74 TYR B N 1
ATOM 2413 C CA . TYR B 1 74 ? 16.469 3.555 12.266 1 95 74 TYR B CA 1
ATOM 2414 C C . TYR B 1 74 ? 16.375 2.633 11.055 1 95 74 TYR B C 1
ATOM 2416 O O . TYR B 1 74 ? 17.219 2.691 10.156 1 95 74 TYR B O 1
ATOM 2424 N N . ASP B 1 75 ? 15.375 1.807 11.125 1 93.38 75 ASP B N 1
ATOM 2425 C CA . ASP B 1 75 ? 15.141 0.874 10.023 1 93.38 75 ASP B CA 1
ATOM 2426 C C . ASP B 1 75 ? 14.242 1.496 8.953 1 93.38 75 ASP B C 1
ATOM 2428 O O . ASP B 1 75 ? 14.172 1 7.832 1 93.38 75 ASP B O 1
ATOM 2432 N N . ALA B 1 76 ? 13.547 2.551 9.375 1 96.38 76 ALA B N 1
ATOM 2433 C CA . ALA B 1 76 ? 12.68 3.229 8.414 1 96.38 76 ALA B CA 1
ATOM 2434 C C . ALA B 1 76 ? 12.312 4.629 8.898 1 96.38 76 ALA B C 1
ATOM 2436 O O . ALA B 1 76 ? 12.398 4.918 10.094 1 96.38 76 ALA B O 1
ATOM 2437 N N . TYR B 1 77 ? 11.875 5.426 7.945 1 97.94 77 TYR B N 1
ATOM 2438 C CA . TYR B 1 77 ? 11.422 6.789 8.188 1 97.94 77 TYR B CA 1
ATOM 2439 C C . TYR B 1 77 ? 10.047 7.023 7.582 1 97.94 77 TYR B C 1
ATOM 2441 O O . TYR B 1 77 ? 9.758 6.562 6.473 1 97.94 77 TYR B O 1
ATOM 2449 N N . VAL B 1 78 ? 9.227 7.684 8.289 1 98.5 78 VAL B N 1
ATOM 2450 C CA . VAL B 1 78 ? 7.945 8.172 7.781 1 98.5 78 VAL B CA 1
ATOM 2451 C C . VAL B 1 78 ? 7.91 9.695 7.859 1 98.5 78 VAL B C 1
ATOM 2453 O O . VAL B 1 78 ? 7.961 10.273 8.953 1 98.5 78 VAL B O 1
ATOM 2456 N N . VAL B 1 79 ? 7.852 10.359 6.723 1 98.69 79 VAL B N 1
ATOM 2457 C CA . VAL B 1 79 ? 7.75 11.812 6.684 1 98.69 79 VAL B CA 1
ATOM 2458 C C . VAL B 1 79 ? 6.281 12.227 6.766 1 98.69 79 VAL B C 1
ATOM 2460 O O . VAL B 1 79 ? 5.508 11.984 5.84 1 98.69 79 VAL B O 1
ATOM 2463 N N . ALA B 1 80 ? 5.949 12.922 7.84 1 98.12 80 ALA B N 1
ATOM 2464 C CA . ALA B 1 80 ? 4.551 13.188 8.164 1 98.12 80 ALA B CA 1
ATOM 2465 C C . ALA B 1 80 ? 4.125 14.57 7.684 1 98.12 80 ALA B C 1
ATOM 2467 O O . ALA B 1 80 ? 3.596 15.367 8.461 1 98.12 80 ALA B O 1
ATOM 2468 N N . CYS B 1 81 ? 4.289 14.875 6.484 1 97.19 81 CYS B N 1
ATOM 2469 C CA . CYS B 1 81 ? 3.697 15.977 5.73 1 97.19 81 CYS B CA 1
ATOM 2470 C C . CYS B 1 81 ? 2.92 15.461 4.527 1 97.19 81 CYS B C 1
ATOM 2472 O O . CYS B 1 81 ? 3.451 14.695 3.723 1 97.19 81 CYS B O 1
ATOM 2474 N N . TYR B 1 82 ? 1.725 15.844 4.461 1 97.06 82 TYR B N 1
ATOM 2475 C CA . TYR B 1 82 ? 0.898 15.336 3.371 1 97.06 82 TYR B CA 1
ATOM 2476 C C . TYR B 1 82 ? 1.176 16.094 2.078 1 97.06 82 TYR B C 1
ATOM 2478 O O . TYR B 1 82 ? 0.366 16.922 1.652 1 97.06 82 TYR B O 1
ATOM 2486 N N . SER B 1 83 ? 2.252 15.859 1.473 1 96.81 83 SER B N 1
ATOM 2487 C CA . SER B 1 83 ? 2.732 16.469 0.24 1 96.81 83 SER B CA 1
ATOM 2488 C C . SER B 1 83 ? 3.838 15.641 -0.401 1 96.81 83 SER B C 1
ATOM 2490 O O . SER B 1 83 ? 4.332 14.688 0.204 1 96.81 83 SER B O 1
ATOM 2492 N N . VAL B 1 84 ? 4.086 15.938 -1.67 1 97 84 VAL B N 1
ATOM 2493 C CA . VAL B 1 84 ? 5.336 15.453 -2.244 1 97 84 VAL B CA 1
ATOM 2494 C C . VAL B 1 84 ? 6.516 16.188 -1.613 1 97 84 VAL B C 1
ATOM 2496 O O . VAL B 1 84 ? 7.102 17.078 -2.232 1 97 84 VAL B O 1
ATOM 2499 N N . HIS B 1 85 ? 6.828 15.844 -0.408 1 97.69 85 HIS B N 1
ATOM 2500 C CA . HIS B 1 85 ? 7.816 16.578 0.381 1 97.69 85 HIS B CA 1
ATOM 2501 C C . HIS B 1 85 ? 9.234 16.219 -0.046 1 97.69 85 HIS B C 1
ATOM 2503 O O . HIS B 1 85 ? 9.578 15.039 -0.149 1 97.69 85 HIS B O 1
ATOM 2509 N N . PRO B 1 86 ? 10.102 17.156 -0.224 1 97.75 86 PRO B N 1
ATOM 2510 C CA . PRO B 1 86 ? 11.453 16.875 -0.716 1 97.75 86 PRO B CA 1
ATOM 2511 C C . PRO B 1 86 ? 12.289 16.062 0.266 1 97.75 86 PRO B C 1
ATOM 2513 O O . PRO B 1 86 ? 13.266 15.414 -0.133 1 97.75 86 PRO B O 1
ATOM 2516 N N . LEU B 1 87 ? 11.914 16.047 1.562 1 98.19 87 LEU B N 1
ATOM 2517 C CA . LEU B 1 87 ? 12.656 15.32 2.584 1 98.19 87 LEU B CA 1
ATOM 2518 C C . LEU B 1 87 ? 12.695 13.828 2.256 1 98.19 87 LEU B C 1
ATOM 2520 O O . LEU B 1 87 ? 13.688 13.156 2.547 1 98.19 87 LEU B O 1
ATOM 2524 N N . VAL B 1 88 ? 11.656 13.305 1.616 1 97.62 88 VAL B N 1
ATOM 2525 C CA . VAL B 1 88 ? 11.594 11.883 1.284 1 97.62 88 VAL B CA 1
ATOM 2526 C C . VAL B 1 88 ? 12.742 11.523 0.337 1 97.62 88 VAL B C 1
ATOM 2528 O O . VAL B 1 88 ? 13.523 10.609 0.617 1 97.62 88 VAL B O 1
ATOM 2531 N N . GLY B 1 89 ? 12.867 12.305 -0.722 1 95.44 89 GLY B N 1
ATOM 2532 C CA . GLY B 1 89 ? 13.938 12.062 -1.678 1 95.44 89 GLY B CA 1
ATOM 2533 C C . GLY B 1 89 ? 15.32 12.305 -1.099 1 95.44 89 GLY B C 1
ATOM 2534 O O . GLY B 1 89 ? 16.25 11.547 -1.372 1 95.44 89 GLY B O 1
ATOM 2535 N N . MET B 1 90 ? 15.453 13.32 -0.273 1 96.38 90 MET B N 1
ATOM 2536 C CA . MET B 1 90 ? 16.734 13.648 0.335 1 96.38 90 MET B CA 1
ATOM 2537 C C . MET B 1 90 ? 17.219 12.531 1.255 1 96.38 90 MET B C 1
ATOM 2539 O O . MET B 1 90 ? 18.391 12.156 1.234 1 96.38 90 MET B O 1
AT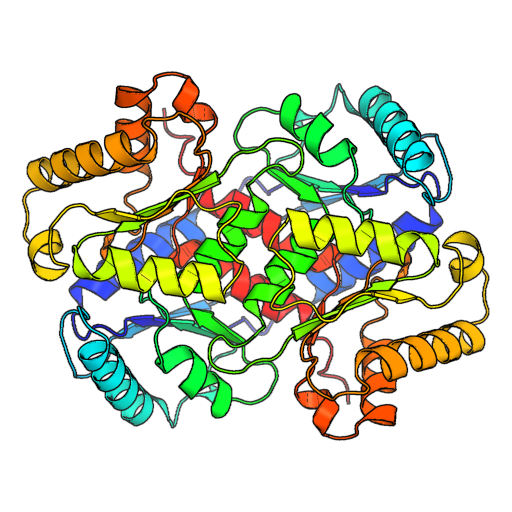OM 2543 N N . LEU B 1 91 ? 16.328 11.992 2.043 1 96.5 91 LEU B N 1
ATOM 2544 C CA . LEU B 1 91 ? 16.672 10.891 2.938 1 96.5 91 LEU B CA 1
ATOM 2545 C C . LEU B 1 91 ? 17.031 9.641 2.145 1 96.5 91 LEU B C 1
ATOM 2547 O O . LEU B 1 91 ? 18.031 8.977 2.436 1 96.5 91 LEU B O 1
ATOM 2551 N N . ARG B 1 92 ? 16.25 9.336 1.122 1 92.81 92 ARG B N 1
ATOM 2552 C CA . ARG B 1 92 ? 16.484 8.148 0.311 1 92.81 92 ARG B CA 1
ATOM 2553 C C . ARG B 1 92 ? 17.875 8.195 -0.338 1 92.81 92 ARG B C 1
ATOM 2555 O O . ARG B 1 92 ? 18.531 7.168 -0.479 1 92.81 92 ARG B O 1
ATOM 2562 N N . SER B 1 93 ? 18.266 9.367 -0.744 1 90.75 93 SER B N 1
ATOM 2563 C CA . SER B 1 93 ? 19.531 9.531 -1.432 1 90.75 93 SER B CA 1
ATOM 2564 C C . SER B 1 93 ? 20.703 9.344 -0.476 1 90.75 93 SER B C 1
ATOM 2566 O O . SER B 1 93 ? 21.828 9.055 -0.906 1 90.75 93 SER B O 1
ATOM 2568 N N . ARG B 1 94 ? 20.5 9.461 0.795 1 91.62 94 ARG B N 1
ATOM 2569 C CA . ARG B 1 94 ? 21.578 9.406 1.779 1 91.62 94 ARG B CA 1
ATOM 2570 C C . ARG B 1 94 ? 21.625 8.039 2.455 1 91.62 94 ARG B C 1
ATOM 2572 O O . ARG B 1 94 ? 22.656 7.637 2.988 1 91.62 94 ARG B O 1
ATOM 2579 N N . LEU B 1 95 ? 20.562 7.43 2.445 1 90.56 95 LEU B N 1
ATOM 2580 C CA . LEU B 1 95 ? 20.438 6.188 3.201 1 90.56 95 LEU B CA 1
ATOM 2581 C C . LEU B 1 95 ? 20.797 4.988 2.328 1 90.56 95 LEU B C 1
ATOM 2583 O O . LEU B 1 95 ? 20.688 5.055 1.102 1 90.56 95 LEU B O 1
ATOM 2587 N N . ARG B 1 96 ? 21.375 3.941 3.068 1 78.12 96 ARG B N 1
ATOM 2588 C CA . ARG B 1 96 ? 21.641 2.666 2.406 1 78.12 96 ARG B CA 1
ATOM 2589 C C . ARG B 1 96 ? 20.344 2.02 1.931 1 78.12 96 ARG B C 1
ATOM 2591 O O . ARG B 1 96 ? 19.266 2.33 2.443 1 78.12 96 ARG B O 1
ATOM 2598 N N . SER B 1 97 ? 20.734 1.031 1.164 1 70.5 97 SER B N 1
ATOM 2599 C CA . SER B 1 97 ? 19.625 0.251 0.646 1 70.5 97 SER B CA 1
ATOM 2600 C C . SER B 1 97 ? 18.953 -0.55 1.754 1 70.5 97 SER B C 1
ATOM 2602 O O . SER B 1 97 ? 19.578 -0.87 2.768 1 70.5 97 SER B O 1
ATOM 2604 N N . LYS B 1 98 ? 17.75 -0.456 2.068 1 73.75 98 LYS B N 1
ATOM 2605 C CA . LYS B 1 98 ? 16.953 -1.283 2.975 1 73.75 98 LYS B CA 1
ATOM 2606 C C . LYS B 1 98 ? 16.344 -0.445 4.094 1 73.75 98 LYS B C 1
ATOM 2608 O O . LYS B 1 98 ? 15.609 -0.964 4.934 1 73.75 98 LYS B O 1
ATOM 2613 N N . ILE B 1 99 ? 16.938 0.77 4.195 1 90.44 99 ILE B N 1
ATOM 2614 C CA . ILE B 1 99 ? 16.203 1.685 5.07 1 90.44 99 ILE B CA 1
ATOM 2615 C C . ILE B 1 99 ? 15.102 2.381 4.285 1 90.44 99 ILE B C 1
ATOM 2617 O O . ILE B 1 99 ? 15.375 3.143 3.354 1 90.44 99 ILE B O 1
ATOM 2621 N N . HIS B 1 100 ? 13.914 2.141 4.625 1 94.25 100 HIS B N 1
ATOM 2622 C CA . HIS B 1 100 ? 12.773 2.617 3.85 1 94.25 100 HIS B CA 1
ATOM 2623 C C . HIS B 1 100 ? 12.352 4.012 4.297 1 94.25 100 HIS B C 1
ATOM 2625 O O . HIS B 1 100 ? 12.336 4.305 5.496 1 94.25 100 HIS B O 1
ATOM 2631 N N . VAL B 1 101 ? 12.125 4.852 3.355 1 96.62 101 VAL B N 1
ATOM 2632 C CA . VAL B 1 101 ? 11.594 6.188 3.6 1 96.62 101 VAL B CA 1
ATOM 2633 C C . VAL B 1 101 ? 10.289 6.371 2.832 1 96.62 101 VAL B C 1
ATOM 2635 O O . VAL B 1 101 ? 10.242 6.191 1.612 1 96.62 101 VAL B O 1
ATOM 2638 N N . ILE B 1 102 ? 9.211 6.691 3.545 1 97.62 102 ILE B N 1
ATOM 2639 C CA . ILE B 1 102 ? 7.914 6.891 2.904 1 97.62 102 ILE B CA 1
ATOM 2640 C C . ILE B 1 102 ? 7.285 8.188 3.406 1 97.62 102 ILE B C 1
ATOM 2642 O O . ILE B 1 102 ? 7.375 8.508 4.594 1 97.62 102 ILE B O 1
ATOM 2646 N N . GLY B 1 103 ? 6.719 8.969 2.541 1 98.44 103 GLY B N 1
ATOM 2647 C CA . GLY B 1 103 ? 5.836 10.055 2.941 1 98.44 103 GLY B CA 1
ATOM 2648 C C . GLY B 1 103 ? 4.41 9.602 3.197 1 98.44 103 GLY B C 1
ATOM 2649 O O . GLY B 1 103 ? 3.918 8.68 2.537 1 98.44 103 GLY B O 1
ATOM 2650 N N . ILE B 1 104 ? 3.73 10.328 4.051 1 98.38 104 ILE B N 1
ATOM 2651 C CA . ILE B 1 104 ? 2.369 9.922 4.383 1 98.38 104 ILE B CA 1
ATOM 2652 C C . ILE B 1 104 ? 1.443 10.195 3.203 1 98.38 104 ILE B C 1
ATOM 2654 O O . ILE B 1 104 ? 0.386 9.578 3.076 1 98.38 104 ILE B O 1
ATOM 2658 N N . PHE B 1 105 ? 1.784 11.148 2.332 1 98.5 105 PHE B N 1
ATOM 2659 C CA . PHE B 1 105 ? 1.065 11.375 1.084 1 98.5 105 PHE B CA 1
ATOM 2660 C C . PHE B 1 105 ? 1.092 10.125 0.212 1 98.5 105 PHE B C 1
ATOM 2662 O O . PHE B 1 105 ? 0.041 9.586 -0.139 1 98.5 105 PHE B O 1
ATOM 2669 N N . GLU B 1 106 ? 2.273 9.586 -0.048 1 98.19 106 GLU B N 1
ATOM 2670 C CA . GLU B 1 106 ? 2.449 8.391 -0.871 1 98.19 106 GLU B CA 1
ATOM 2671 C C . GLU B 1 106 ? 1.784 7.176 -0.231 1 98.19 106 GLU B C 1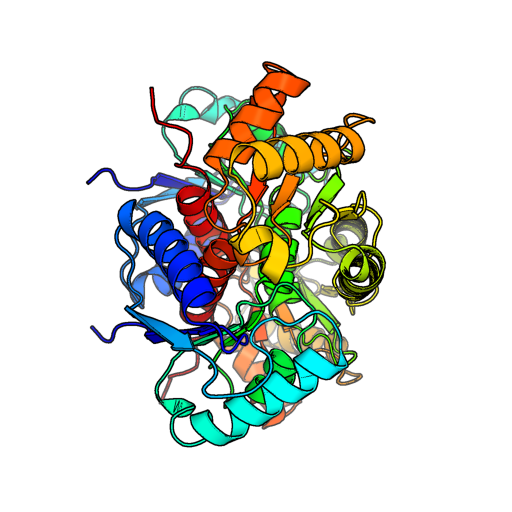
ATOM 2673 O O . GLU B 1 106 ? 1.114 6.398 -0.913 1 98.19 106 GLU B O 1
ATOM 2678 N N . ALA B 1 107 ? 1.994 7.047 1.081 1 98.31 107 ALA B N 1
ATOM 2679 C CA . ALA B 1 107 ? 1.414 5.914 1.798 1 98.31 107 ALA B CA 1
ATOM 2680 C C . ALA B 1 107 ? -0.108 5.918 1.685 1 98.31 107 ALA B C 1
ATOM 2682 O O . ALA B 1 107 ? -0.722 4.867 1.475 1 98.31 107 ALA B O 1
ATOM 2683 N N . SER B 1 108 ? -0.708 7.09 1.83 1 98 108 SER B N 1
ATOM 2684 C CA . SER B 1 108 ? -2.16 7.211 1.744 1 98 108 SER B CA 1
ATOM 2685 C C . SER B 1 108 ? -2.666 6.824 0.358 1 98 108 SER B C 1
ATOM 2687 O O . SER B 1 108 ? -3.721 6.199 0.23 1 98 108 SER B O 1
ATOM 2689 N N . LEU B 1 109 ? -1.953 7.195 -0.684 1 98.44 109 LEU B N 1
ATOM 2690 C CA . LEU B 1 109 ? -2.367 6.898 -2.051 1 98.44 109 LEU B CA 1
ATOM 2691 C C . LEU B 1 109 ? -2.301 5.398 -2.322 1 98.44 109 LEU B C 1
ATOM 2693 O O . LEU B 1 109 ? -3.229 4.824 -2.898 1 98.44 109 LEU B O 1
ATOM 2697 N N . SER B 1 110 ? -1.209 4.762 -1.884 1 98.19 110 SER B N 1
ATOM 2698 C CA . SER B 1 110 ? -1.085 3.316 -2.045 1 98.19 110 SER B CA 1
ATOM 2699 C C . SER B 1 110 ? -2.205 2.582 -1.317 1 98.19 110 SER B C 1
ATOM 2701 O O . SER B 1 110 ? -2.781 1.632 -1.852 1 98.19 110 SER B O 1
ATOM 2703 N N . THR B 1 111 ? -2.469 3.057 -0.139 1 97.56 111 THR B N 1
ATOM 2704 C CA . THR B 1 111 ? -3.541 2.449 0.644 1 97.56 111 THR B CA 1
ATOM 2705 C C . THR B 1 111 ? -4.891 2.66 -0.035 1 97.56 111 THR B C 1
ATOM 2707 O O . THR B 1 111 ? -5.68 1.723 -0.165 1 97.56 111 THR B O 1
ATOM 2710 N N . ALA B 1 112 ? -5.16 3.844 -0.512 1 97.56 112 ALA B N 1
ATOM 2711 C CA . ALA B 1 112 ? -6.426 4.16 -1.165 1 97.56 112 ALA B CA 1
ATOM 2712 C C . ALA B 1 112 ? -6.645 3.285 -2.395 1 97.56 112 ALA B C 1
ATOM 2714 O O . ALA B 1 112 ? -7.73 2.725 -2.582 1 97.56 112 ALA B O 1
ATOM 2715 N N . LEU B 1 113 ? -5.609 3.15 -3.195 1 97.75 113 LEU B N 1
ATOM 2716 C CA . LEU B 1 113 ? -5.703 2.328 -4.398 1 97.75 113 LEU B CA 1
ATOM 2717 C C . LEU B 1 113 ? -6.047 0.886 -4.043 1 97.75 113 LEU B C 1
ATOM 2719 O O . LEU B 1 113 ? -6.863 0.255 -4.719 1 97.75 113 LEU B O 1
ATOM 2723 N N . SER B 1 114 ? -5.457 0.389 -2.998 1 96.5 114 SER B N 1
ATOM 2724 C CA . SER B 1 114 ? -5.66 -1.004 -2.613 1 96.5 114 SER B CA 1
ATOM 2725 C C . SER B 1 114 ? -7.09 -1.241 -2.141 1 96.5 114 SER B C 1
ATOM 2727 O O . SER B 1 114 ? -7.594 -2.365 -2.209 1 96.5 114 SER B O 1
ATOM 2729 N N . LEU B 1 115 ? -7.742 -0.216 -1.677 1 95.31 115 LEU B N 1
ATOM 2730 C CA . LEU B 1 115 ? -9.094 -0.321 -1.126 1 95.31 115 LEU B CA 1
ATOM 2731 C C . LEU B 1 115 ? -10.141 -0.215 -2.229 1 95.31 115 LEU B C 1
ATOM 2733 O O . LEU B 1 115 ? -11.281 -0.638 -2.045 1 95.31 115 LEU B O 1
ATOM 2737 N N . LEU B 1 116 ? -9.82 0.362 -3.332 1 95.81 116 LEU B N 1
ATOM 2738 C CA . LEU B 1 116 ? -10.766 0.538 -4.43 1 95.81 116 LEU B CA 1
ATOM 2739 C C . LEU B 1 116 ? -10.953 -0.766 -5.199 1 95.81 116 LEU B C 1
ATOM 2741 O O . LEU B 1 116 ? -9.977 -1.438 -5.539 1 95.81 116 LEU B O 1
ATOM 2745 N N . PRO B 1 117 ? -12.188 -1.098 -5.43 1 92.94 117 PRO B N 1
ATOM 2746 C CA . PRO B 1 117 ? -12.414 -2.291 -6.25 1 92.94 117 PRO B CA 1
ATOM 2747 C C . PRO B 1 117 ? -11.969 -2.104 -7.699 1 92.94 117 PRO B C 1
ATOM 2749 O O . PRO B 1 117 ? -12.016 -0.987 -8.227 1 92.94 117 PRO B O 1
ATOM 2752 N N . MET B 1 118 ? -11.555 -3.182 -8.305 1 93.81 118 MET B N 1
ATOM 2753 C CA . MET B 1 118 ? -11.078 -3.152 -9.68 1 93.81 118 MET B CA 1
ATOM 2754 C C . MET B 1 118 ? -12.242 -3.299 -10.656 1 93.81 118 MET B C 1
ATOM 2756 O O . MET B 1 118 ? -12.102 -3.012 -11.852 1 93.81 118 MET B O 1
ATOM 2760 N N . ASP B 1 119 ? -13.359 -3.719 -10.188 1 92.25 119 ASP B N 1
ATOM 2761 C CA . ASP B 1 119 ? -14.461 -4.059 -11.086 1 92.25 119 ASP B CA 1
ATOM 2762 C C . ASP B 1 119 ? -15.539 -2.979 -11.062 1 92.25 119 ASP B C 1
ATOM 2764 O O . ASP B 1 119 ? -16.578 -3.125 -11.703 1 92.25 119 ASP B O 1
ATOM 2768 N N . GLN B 1 120 ? -15.398 -1.915 -10.383 1 92.31 120 GLN B N 1
ATOM 2769 C CA . GLN B 1 120 ? -16.312 -0.783 -10.32 1 92.31 120 GLN B CA 1
ATOM 2770 C C . GLN B 1 120 ? -15.562 0.539 -10.469 1 92.31 120 GLN B C 1
ATOM 2772 O O . GLN B 1 120 ? -14.414 0.656 -10.055 1 92.31 120 GLN B O 1
ATOM 2777 N N . PRO B 1 121 ? -16.203 1.469 -11.023 1 94.19 121 PRO B N 1
ATOM 2778 C CA . PRO B 1 121 ? -15.516 2.732 -11.312 1 94.19 121 PRO B CA 1
ATOM 2779 C C . PRO B 1 121 ? -15.516 3.688 -10.125 1 94.19 121 PRO B C 1
ATOM 2781 O O . PRO B 1 121 ? -15.82 4.875 -10.273 1 94.19 121 PRO B O 1
ATOM 2784 N N . PHE B 1 122 ? -15.195 3.207 -8.961 1 96.5 122 PHE B N 1
ATOM 2785 C CA . PHE B 1 122 ? -15.102 4.062 -7.785 1 96.5 122 PHE B CA 1
ATOM 2786 C C . PHE B 1 122 ? -13.758 4.785 -7.75 1 96.5 122 PHE B C 1
ATOM 2788 O O . PHE B 1 122 ? -12.789 4.34 -8.367 1 96.5 122 PHE B O 1
ATOM 2795 N N . LYS B 1 123 ? -13.781 5.902 -7.078 1 98.38 123 LYS B N 1
ATOM 2796 C CA . LYS B 1 123 ? -12.609 6.762 -6.988 1 98.38 123 LYS B CA 1
ATOM 2797 C C . LYS B 1 123 ? -12.242 7.043 -5.531 1 98.38 123 LYS B C 1
ATOM 2799 O O . LYS B 1 123 ? -13.047 6.797 -4.629 1 98.38 123 LYS B O 1
ATOM 2804 N N . PHE B 1 124 ? -11.031 7.473 -5.34 1 98.44 124 PHE B N 1
ATOM 2805 C CA . PHE B 1 124 ? -10.648 8.062 -4.062 1 98.44 124 PHE B CA 1
ATOM 2806 C C . PHE B 1 124 ? -10.523 9.578 -4.18 1 98.44 124 PHE B C 1
ATOM 2808 O O . PHE B 1 124 ? -10.359 10.109 -5.277 1 98.44 124 PHE B O 1
ATOM 2815 N N . GLY B 1 125 ? -10.695 10.266 -3.09 1 98.69 125 GLY B N 1
ATOM 2816 C CA . GLY B 1 125 ? -10.484 11.703 -3.002 1 98.69 125 GLY B CA 1
ATOM 2817 C C . GLY B 1 125 ? -9.703 12.117 -1.774 1 98.69 125 GLY B C 1
ATOM 2818 O O . GLY B 1 125 ? -9.445 11.305 -0.888 1 98.69 125 GLY B O 1
ATOM 2819 N N . ILE B 1 126 ? -9.281 13.367 -1.753 1 98.56 126 ILE B N 1
ATOM 2820 C CA . ILE B 1 126 ? -8.492 13.914 -0.658 1 98.56 126 ILE B CA 1
ATOM 2821 C C . ILE B 1 126 ? -9.211 15.133 -0.067 1 98.56 126 ILE B C 1
ATOM 2823 O O . ILE B 1 126 ? -9.742 15.961 -0.802 1 98.56 126 ILE B O 1
ATOM 2827 N N . ILE B 1 127 ? -9.273 15.164 1.218 1 97.62 127 ILE B N 1
ATOM 2828 C CA . ILE B 1 127 ? -9.695 16.375 1.913 1 97.62 127 ILE B CA 1
ATOM 2829 C C . ILE B 1 127 ? -8.508 16.984 2.664 1 97.62 127 ILE B C 1
ATOM 2831 O O . ILE B 1 127 ? -7.883 16.312 3.486 1 97.62 127 ILE B O 1
ATOM 2835 N N . SER B 1 128 ? -8.195 18.172 2.367 1 96 128 SER B N 1
ATOM 2836 C CA . SER B 1 128 ? -7.074 18.859 2.994 1 96 128 SER B CA 1
ATOM 2837 C C . SER B 1 128 ? -7.52 20.172 3.641 1 96 128 SER B C 1
ATOM 2839 O O . SER B 1 128 ? -8.711 20.484 3.684 1 96 128 SER B O 1
ATOM 2841 N N . THR B 1 129 ? -6.613 20.922 4.25 1 91.75 129 THR B N 1
ATOM 2842 C CA . THR B 1 129 ? -6.949 22.109 5.035 1 91.75 129 THR B CA 1
ATOM 2843 C C . THR B 1 129 ? -6.98 23.359 4.152 1 91.75 129 THR B C 1
ATOM 2845 O O . THR B 1 129 ? -8.055 23.844 3.803 1 91.75 129 THR B O 1
ATOM 2848 N N . GLY B 1 130 ? -5.84 23.797 3.637 1 89.06 130 GLY B N 1
ATOM 2849 C CA . GLY B 1 130 ? -5.727 25.047 2.92 1 89.06 130 GLY B CA 1
ATOM 2850 C C . GLY B 1 130 ? -5.887 24.891 1.419 1 89.06 130 GLY B C 1
ATOM 2851 O O . GLY B 1 130 ? -5.629 23.828 0.866 1 89.06 130 GLY B O 1
ATOM 2852 N N . HIS B 1 131 ? -6.168 26.047 0.709 1 88.19 131 HIS B N 1
ATOM 2853 C CA . HIS B 1 131 ? -6.488 26.047 -0.714 1 88.19 131 HIS B CA 1
ATOM 2854 C C . HIS B 1 131 ? -5.254 25.75 -1.557 1 88.19 131 HIS B C 1
ATOM 2856 O O . HIS B 1 131 ? -5.367 25.172 -2.646 1 88.19 131 HIS B O 1
ATOM 2862 N N . TYR B 1 132 ? -4.113 26.094 -1.088 1 88 132 TYR B N 1
ATOM 2863 C CA . TYR B 1 132 ? -2.865 25.828 -1.795 1 88 132 TYR B CA 1
ATOM 2864 C C . TYR B 1 132 ? -2.738 24.359 -2.141 1 88 132 TYR B C 1
ATOM 2866 O O . TYR B 1 132 ? -2.213 24 -3.199 1 88 132 TYR B O 1
ATOM 2874 N N . TRP B 1 133 ? -3.262 23.562 -1.414 1 92.12 133 TRP B N 1
ATOM 2875 C CA . TRP B 1 133 ? -3.018 22.125 -1.505 1 92.12 133 TRP B CA 1
ATOM 2876 C C . TRP B 1 133 ? -3.85 21.5 -2.621 1 92.12 133 TRP B C 1
ATOM 2878 O O . TRP B 1 133 ? -3.533 20.422 -3.104 1 92.12 133 TRP B O 1
ATOM 2888 N N . LYS B 1 134 ? -4.855 22.156 -3.043 1 94.81 134 LYS B N 1
ATOM 2889 C CA . LYS B 1 134 ? -5.703 21.578 -4.078 1 94.81 134 LYS B CA 1
ATOM 2890 C C . LYS B 1 134 ? -4.898 21.25 -5.332 1 94.81 134 LYS B C 1
ATOM 2892 O O . LYS B 1 134 ? -4.883 20.109 -5.785 1 94.81 134 LYS B O 1
ATOM 2897 N N . ASP B 1 135 ? -4.188 22.188 -5.867 1 95.88 135 ASP B N 1
ATOM 2898 C CA . ASP B 1 135 ? -3.416 21.984 -7.09 1 95.88 135 ASP B CA 1
ATOM 2899 C C . ASP B 1 135 ? -2.176 21.125 -6.816 1 95.88 135 ASP B C 1
ATOM 2901 O O . ASP B 1 135 ? -1.852 20.234 -7.594 1 95.88 135 ASP B O 1
ATOM 2905 N N . ALA B 1 136 ? -1.475 21.406 -5.723 1 95.81 136 ALA B N 1
ATOM 2906 C CA . ALA B 1 136 ? -0.227 20.719 -5.398 1 95.81 136 ALA B CA 1
ATOM 2907 C C . ALA B 1 136 ? -0.457 19.219 -5.219 1 95.81 136 ALA B C 1
ATOM 2909 O O . ALA B 1 136 ? 0.298 18.406 -5.75 1 95.81 136 ALA B O 1
ATOM 2910 N N . LEU B 1 137 ? -1.513 18.875 -4.5 1 97.69 137 LEU B N 1
ATOM 2911 C CA . LEU B 1 137 ? -1.78 17.469 -4.242 1 97.69 137 LEU B CA 1
ATOM 2912 C C . LEU B 1 137 ? -2.301 16.766 -5.496 1 97.69 137 LEU B C 1
ATOM 2914 O O . LEU B 1 137 ? -1.973 15.609 -5.75 1 97.69 137 LEU B O 1
ATOM 2918 N N . SER B 1 138 ? -3.105 17.484 -6.297 1 98.12 138 SER B N 1
ATOM 2919 C CA . SER B 1 138 ? -3.582 16.922 -7.551 1 98.12 138 SER B CA 1
ATOM 2920 C C . SER B 1 138 ? -2.422 16.562 -8.477 1 98.12 138 SER B C 1
ATOM 2922 O O . SER B 1 138 ? -2.4 15.492 -9.078 1 98.12 138 SER B O 1
ATOM 2924 N N . SER B 1 139 ? -1.505 17.484 -8.547 1 97.19 139 SER B N 1
ATOM 2925 C CA . SER B 1 139 ? -0.317 17.234 -9.359 1 97.19 139 SER B CA 1
ATOM 2926 C C . SER B 1 139 ? 0.48 16.047 -8.82 1 97.19 139 SER B C 1
ATOM 2928 O O . SER B 1 139 ? 1.003 15.242 -9.594 1 97.19 139 SER B O 1
ATOM 2930 N N . GLY B 1 140 ? 0.606 15.938 -7.512 1 97.44 140 GLY B N 1
ATOM 2931 C CA . GLY B 1 140 ? 1.286 14.812 -6.895 1 97.44 140 GLY B CA 1
ATOM 2932 C C . GLY B 1 140 ? 0.627 13.477 -7.191 1 97.44 140 GLY B C 1
ATOM 2933 O O . GLY B 1 140 ? 1.311 12.492 -7.477 1 97.44 140 GLY B O 1
ATOM 2934 N N . VAL B 1 141 ? -0.708 13.453 -7.148 1 98.25 141 VAL B N 1
ATOM 2935 C CA . VAL B 1 141 ? -1.459 12.234 -7.434 1 98.25 141 VAL B CA 1
ATOM 2936 C C . VAL B 1 141 ? -1.225 11.812 -8.883 1 98.25 141 VAL B C 1
ATOM 2938 O O . VAL B 1 141 ? -0.975 10.633 -9.156 1 98.25 141 VAL B O 1
ATOM 2941 N N . GLN B 1 142 ? -1.283 12.75 -9.789 1 97.31 142 GLN B N 1
ATOM 2942 C CA . GLN B 1 142 ? -1.053 12.461 -11.203 1 97.31 142 GLN B CA 1
ATOM 2943 C C . GLN B 1 142 ? 0.309 11.805 -11.414 1 97.31 142 GLN B C 1
ATOM 2945 O O . GLN B 1 142 ? 0.428 10.844 -12.172 1 97.31 142 GLN B O 1
ATOM 2950 N N . ARG B 1 143 ? 1.269 12.328 -10.75 1 96.25 143 ARG B N 1
ATOM 2951 C CA . ARG B 1 143 ? 2.625 11.805 -10.875 1 96.25 143 ARG B CA 1
ATOM 2952 C C . ARG B 1 143 ? 2.742 10.43 -10.234 1 96.25 143 ARG B C 1
ATOM 2954 O O . ARG B 1 143 ? 3.492 9.578 -10.711 1 96.25 143 ARG B O 1
ATOM 2961 N N . TYR B 1 144 ? 2.066 10.211 -9.195 1 97.81 144 TYR B N 1
ATOM 2962 C CA . TYR B 1 144 ? 2.205 8.992 -8.406 1 97.81 144 TYR B CA 1
ATOM 2963 C C . TYR B 1 144 ? 1.502 7.824 -9.078 1 97.81 144 TYR B C 1
ATOM 2965 O O . TYR B 1 144 ? 2.078 6.742 -9.219 1 97.81 144 TYR B O 1
ATOM 2973 N N . CYS B 1 145 ? 0.244 8.047 -9.555 1 97.19 145 CYS B N 1
ATOM 2974 C CA . CYS B 1 145 ? -0.532 6.898 -10.008 1 97.19 145 CYS B CA 1
ATOM 2975 C C . CYS B 1 145 ? -1.501 7.297 -11.117 1 97.19 145 CYS B C 1
ATOM 2977 O O . CYS B 1 145 ? -2.424 6.547 -11.438 1 97.19 145 CYS B O 1
ATOM 2979 N N . GLY B 1 146 ? -1.382 8.406 -11.664 1 94.25 146 GLY B N 1
ATOM 2980 C CA . GLY B 1 146 ? -2.375 8.867 -12.617 1 94.25 146 GLY B CA 1
ATOM 2981 C C . GLY B 1 146 ? -3.66 9.344 -11.961 1 94.25 146 GLY B C 1
ATOM 2982 O O . GLY B 1 146 ? -3.809 9.25 -10.742 1 94.25 146 GLY B O 1
ATOM 2983 N N . SER B 1 147 ? -4.672 9.758 -12.766 1 90.94 147 SER B N 1
ATOM 2984 C CA . SER B 1 147 ? -5.824 10.43 -12.18 1 90.94 147 SER B CA 1
ATOM 2985 C C . SER B 1 147 ? -7.125 9.711 -12.531 1 90.94 147 SER B C 1
ATOM 2987 O O . SER B 1 147 ? -8.211 10.172 -12.172 1 90.94 147 SER B O 1
ATOM 2989 N N . ASP B 1 148 ? -7.055 8.539 -13.109 1 95.25 148 ASP B N 1
ATOM 2990 C CA . ASP B 1 148 ? -8.273 7.879 -13.562 1 95.25 148 ASP B CA 1
ATOM 2991 C C . ASP B 1 148 ? -9.141 7.457 -12.383 1 95.25 148 ASP B C 1
ATOM 2993 O O . ASP B 1 148 ? -10.367 7.48 -12.469 1 95.25 148 ASP B O 1
ATOM 2997 N N . ARG B 1 149 ? -8.508 7.121 -11.305 1 97.44 149 ARG B N 1
ATOM 2998 C CA . ARG B 1 149 ? -9.234 6.652 -10.133 1 97.44 149 ARG B CA 1
ATOM 2999 C C . ARG B 1 149 ? -9.234 7.703 -9.023 1 97.44 149 ARG B C 1
ATOM 3001 O O . ARG B 1 149 ? -9.391 7.375 -7.848 1 97.44 149 ARG B O 1
ATOM 3008 N N . PHE B 1 150 ? -9.047 8.938 -9.445 1 98.5 150 PHE B N 1
ATOM 3009 C CA . PHE B 1 150 ? -8.922 10.07 -8.539 1 98.5 150 PHE B CA 1
ATOM 3010 C C . PHE B 1 150 ? -10.047 11.078 -8.766 1 98.5 150 PHE B C 1
ATOM 3012 O O . PHE B 1 150 ? -10.25 11.539 -9.891 1 98.5 150 PHE B O 1
ATOM 3019 N N . LYS B 1 151 ? -10.75 11.383 -7.699 1 98.62 151 LYS B N 1
ATOM 3020 C CA . LYS B 1 151 ? -11.859 12.32 -7.789 1 98.62 151 LYS B CA 1
ATOM 3021 C C . LYS B 1 151 ? -11.367 13.766 -7.77 1 98.62 151 LYS B C 1
ATOM 3023 O O . LYS B 1 151 ? -11.906 14.625 -8.469 1 98.62 151 LYS B O 1
ATOM 3028 N N . GLY B 1 152 ? -10.359 13.969 -6.934 1 98.38 152 GLY B N 1
ATOM 3029 C CA . GLY B 1 152 ? -9.852 15.312 -6.73 1 98.38 152 GLY B CA 1
ATOM 3030 C C . GLY B 1 152 ? -9.617 15.648 -5.27 1 98.38 152 GLY B C 1
ATOM 3031 O O . GLY B 1 152 ? -9.672 14.773 -4.41 1 98.38 152 GLY B O 1
ATOM 3032 N N . VAL B 1 153 ? -9.297 16.906 -5.066 1 98.44 153 VAL B N 1
ATOM 3033 C CA . VAL B 1 153 ? -9.023 17.422 -3.732 1 98.44 153 VAL B CA 1
ATOM 3034 C C . VAL B 1 153 ? -10.07 18.469 -3.357 1 98.44 153 VAL B C 1
ATOM 3036 O O . VAL B 1 153 ? -10.391 19.344 -4.16 1 98.44 153 VAL B O 1
ATOM 3039 N N . GLU B 1 154 ? -10.625 18.297 -2.225 1 98.12 154 GLU B N 1
ATOM 3040 C CA . GLU B 1 154 ? -11.406 19.359 -1.597 1 98.12 154 GLU B CA 1
ATOM 3041 C C . GLU B 1 154 ? -10.703 19.906 -0.363 1 98.12 154 GLU B C 1
ATOM 3043 O O . GLU B 1 154 ? -9.953 19.188 0.304 1 98.12 154 GLU B O 1
ATOM 3048 N N . THR B 1 155 ? -10.945 21.172 -0.072 1 96.5 155 THR B N 1
ATOM 3049 C CA . THR B 1 155 ? -10.25 21.812 1.039 1 96.5 155 THR B CA 1
ATOM 3050 C C . THR B 1 155 ? -11.242 22.422 2.021 1 96.5 155 THR B C 1
ATOM 3052 O O . THR B 1 155 ? -12.367 22.75 1.647 1 96.5 155 THR B O 1
ATOM 3055 N N . MET B 1 156 ? -10.773 22.531 3.215 1 94.94 156 MET B N 1
ATOM 3056 C CA . MET B 1 156 ? -11.578 23.141 4.27 1 94.94 156 MET B CA 1
ATOM 3057 C C . MET B 1 156 ? -11.453 24.656 4.246 1 94.94 156 MET B C 1
ATOM 3059 O O . MET B 1 156 ? -12.195 25.359 4.941 1 94.94 156 MET B O 1
ATOM 3063 N N . GLY B 1 157 ? -10.5 25.156 3.555 1 92.75 157 GLY B N 1
ATOM 3064 C CA . GLY B 1 157 ? -10.289 26.594 3.461 1 92.75 157 GLY B CA 1
ATOM 3065 C C . GLY B 1 157 ? -9.594 27.172 4.68 1 92.75 157 GLY B C 1
ATOM 3066 O O . GLY B 1 157 ? -9.719 28.375 4.961 1 92.75 157 GLY B O 1
ATOM 3067 N N . LEU B 1 158 ? -8.969 26.344 5.477 1 91.44 158 LEU B N 1
ATOM 3068 C CA . LEU B 1 158 ? -8.195 26.75 6.645 1 91.44 158 LEU B CA 1
ATOM 3069 C C . LEU B 1 158 ? -6.719 26.406 6.461 1 91.44 158 LEU B C 1
ATOM 3071 O O . LEU B 1 158 ? -6.383 25.281 6.074 1 91.44 158 LEU B O 1
ATOM 3075 N N . THR B 1 159 ? -5.949 27.391 6.738 1 83.94 159 THR B N 1
ATOM 3076 C CA . THR B 1 159 ? -4.543 27 6.848 1 83.94 159 THR B CA 1
ATOM 3077 C C . THR B 1 159 ? -4.332 26.047 8.016 1 83.94 159 THR B C 1
ATOM 3079 O O . THR B 1 159 ? -5.207 25.891 8.867 1 83.94 159 THR B O 1
ATOM 3082 N N . ASN B 1 160 ? -3.131 25.422 7.973 1 83.5 160 ASN B N 1
ATOM 3083 C CA . ASN B 1 160 ? -2.828 24.516 9.078 1 83.5 160 ASN B CA 1
ATOM 3084 C C . ASN B 1 160 ? -2.863 25.234 10.422 1 83.5 160 ASN B C 1
ATOM 3086 O O . ASN B 1 160 ? -3.4 24.719 11.398 1 83.5 160 ASN B O 1
ATOM 3090 N N . ALA B 1 161 ? -2.295 26.391 10.43 1 81.62 161 ALA B N 1
ATOM 3091 C CA . ALA B 1 161 ? -2.285 27.172 11.656 1 81.62 161 ALA B CA 1
ATOM 3092 C C . ALA B 1 161 ? -3.703 27.531 12.094 1 81.62 161 ALA B C 1
ATOM 3094 O O . ALA B 1 161 ? -4.047 27.422 13.273 1 81.62 161 ALA B O 1
ATOM 3095 N N . GLU B 1 162 ? -4.555 27.953 11.18 1 86.06 162 GLU B N 1
ATOM 3096 C CA . GLU B 1 162 ? -5.953 28.266 11.461 1 86.06 162 GLU B CA 1
ATOM 3097 C C . GLU B 1 162 ? -6.715 27.031 11.938 1 86.06 162 GLU B C 1
ATOM 3099 O O . GLU B 1 162 ? -7.555 27.125 12.828 1 86.06 162 GLU B O 1
ATOM 3104 N N . PHE B 1 163 ? -6.383 25.922 11.344 1 88.81 163 PHE B N 1
ATOM 3105 C CA . PHE B 1 163 ? -7.039 24.672 11.703 1 88.81 163 PHE B CA 1
ATOM 3106 C C . PHE B 1 163 ? -6.789 24.328 13.172 1 88.81 163 PHE B C 1
ATOM 3108 O O . PHE B 1 163 ? -7.719 23.969 13.898 1 88.81 163 PHE B O 1
ATOM 3115 N N . HIS B 1 164 ? -5.555 24.484 13.617 1 85.06 164 HIS B N 1
ATOM 3116 C CA . HIS B 1 164 ? -5.191 24.109 14.984 1 85.06 164 HIS B CA 1
ATOM 3117 C C . HIS B 1 164 ? -5.859 25.047 16 1 85.06 164 HIS B C 1
ATOM 3119 O O . HIS B 1 164 ? -6.176 24.625 17.109 1 85.06 164 HIS B O 1
ATOM 3125 N N . THR B 1 165 ? -6.184 26.266 15.562 1 87.31 165 THR B N 1
ATOM 3126 C CA . THR B 1 165 ? -6.699 27.234 16.516 1 87.31 165 THR B CA 1
ATOM 3127 C C . THR B 1 165 ? -8.219 27.359 16.406 1 87.31 165 THR B C 1
ATOM 3129 O O . THR B 1 165 ? -8.867 27.922 17.297 1 87.31 165 THR B O 1
ATOM 3132 N N . ALA B 1 166 ? -8.719 26.844 15.352 1 89.62 166 ALA B N 1
ATOM 3133 C CA . ALA B 1 166 ? -10.156 26.953 15.125 1 89.62 166 ALA B CA 1
ATOM 3134 C C . ALA B 1 166 ? -10.938 26.156 16.156 1 89.62 166 ALA B C 1
ATOM 3136 O O . ALA B 1 166 ? -10.461 25.125 16.656 1 89.62 166 ALA B O 1
ATOM 3137 N N . ASP B 1 167 ? -12.195 26.625 16.391 1 92.19 167 ASP B N 1
ATOM 3138 C CA . ASP B 1 167 ? -13.141 25.906 17.219 1 92.19 167 ASP B CA 1
ATOM 3139 C C . ASP B 1 167 ? -13.578 24.594 16.562 1 92.19 167 ASP B C 1
ATOM 3141 O O . ASP B 1 167 ? -13.664 24.516 15.328 1 92.19 167 ASP B O 1
ATOM 3145 N N . ILE B 1 168 ? -13.875 23.625 17.391 1 88.19 168 ILE B N 1
ATOM 3146 C CA . ILE B 1 168 ? -14.227 22.297 16.906 1 88.19 168 ILE B CA 1
ATOM 3147 C C . ILE B 1 168 ? -15.461 22.391 16 1 88.19 168 ILE B C 1
ATOM 3149 O O . ILE B 1 168 ? -15.578 21.656 15.023 1 88.19 168 ILE B O 1
ATOM 3153 N N . GLU B 1 169 ? -16.375 23.312 16.328 1 92 169 GLU B N 1
ATOM 3154 C CA . GLU B 1 169 ? -17.578 23.469 15.523 1 92 169 GLU B CA 1
ATOM 3155 C C . GLU B 1 169 ? -17.266 23.984 14.133 1 92 169 GLU B C 1
ATOM 3157 O O . GLU B 1 169 ? -17.891 23.578 13.148 1 92 169 GLU B O 1
ATOM 3162 N N . ILE B 1 170 ? -16.359 24.859 14.102 1 93.75 170 ILE B N 1
ATOM 3163 C CA . ILE B 1 170 ? -15.938 25.391 12.812 1 93.75 170 ILE B CA 1
ATOM 3164 C C . ILE B 1 170 ? -15.234 24.297 12.016 1 93.75 170 ILE B C 1
ATOM 3166 O O . ILE B 1 170 ? -15.5 24.125 10.82 1 93.75 170 ILE B O 1
ATOM 3170 N N . LYS B 1 171 ? -14.359 23.547 12.633 1 91.88 171 LYS B N 1
ATOM 3171 C CA . LYS B 1 171 ? -13.656 22.438 11.977 1 91.88 171 LYS B CA 1
ATOM 3172 C C . LYS B 1 171 ? -14.641 21.422 11.398 1 91.88 171 LYS B C 1
ATOM 3174 O O . LYS B 1 171 ? -14.516 21.031 10.242 1 91.88 171 LYS B O 1
ATOM 3179 N N . LYS B 1 172 ? -15.609 21.125 12.156 1 92.06 172 LYS B N 1
ATOM 3180 C CA . LYS B 1 172 ? -16.609 20.141 11.727 1 92.06 172 LYS B CA 1
ATOM 3181 C C . LYS B 1 172 ? -17.422 20.672 10.547 1 92.06 172 LYS B C 1
ATOM 3183 O O . LYS B 1 172 ? -17.672 19.938 9.594 1 92.06 172 LYS B O 1
ATOM 3188 N N . SER B 1 173 ? -17.797 21.922 10.688 1 95.25 173 SER B N 1
ATOM 3189 C CA . SER B 1 173 ? -18.578 22.531 9.625 1 95.25 173 SER B CA 1
ATOM 3190 C C . SER B 1 173 ? -17.812 22.562 8.305 1 95.25 173 SER B C 1
ATOM 3192 O O . SER B 1 173 ? -18.344 22.203 7.258 1 95.25 173 SER B O 1
ATOM 3194 N N . LYS B 1 174 ? -16.594 22.938 8.383 1 95.56 174 LYS B N 1
ATOM 3195 C CA . LYS B 1 174 ? -15.766 23.016 7.188 1 95.56 174 LYS B CA 1
ATOM 3196 C C . LYS B 1 174 ? -15.477 21.625 6.621 1 95.56 174 LYS B C 1
ATOM 3198 O O . LYS B 1 174 ? -15.461 21.453 5.402 1 95.56 174 LYS B O 1
ATOM 3203 N N . LEU B 1 175 ? -15.242 20.703 7.512 1 95 175 LEU B N 1
ATOM 3204 C CA . LEU B 1 175 ? -15.047 19.328 7.086 1 95 175 LEU B CA 1
ATOM 3205 C C . LEU B 1 175 ? -16.297 18.797 6.379 1 95 175 LEU B C 1
ATOM 3207 O O . LEU B 1 175 ? -16.188 18.125 5.348 1 95 175 LEU B O 1
ATOM 3211 N N . ARG B 1 176 ? -17.406 19.141 6.895 1 96.19 176 ARG B N 1
ATOM 3212 C CA . ARG B 1 176 ? -18.672 18.719 6.305 1 96.19 176 ARG B CA 1
ATOM 3213 C C . ARG B 1 176 ? -18.844 19.297 4.898 1 96.19 176 ARG B C 1
ATOM 3215 O O . ARG B 1 176 ? -19.234 18.578 3.973 1 96.19 176 ARG B O 1
ATOM 3222 N N . GLU B 1 177 ? -18.562 20.516 4.801 1 97.12 177 GLU B N 1
ATOM 3223 C CA . GLU B 1 177 ? -18.688 21.188 3.504 1 97.12 177 GLU B CA 1
ATOM 3224 C C . GLU B 1 177 ? -17.75 20.547 2.475 1 97.12 177 GLU B C 1
ATOM 3226 O O . GLU B 1 177 ? -18.172 20.234 1.357 1 97.12 177 GLU B O 1
ATOM 3231 N N . ALA B 1 178 ? -16.516 20.328 2.85 1 97.12 178 ALA B N 1
ATOM 3232 C CA . ALA B 1 178 ? -15.539 19.703 1.957 1 97.12 178 ALA B CA 1
ATOM 3233 C C . ALA B 1 178 ? -15.969 18.281 1.589 1 97.12 178 ALA B C 1
ATOM 3235 O O . ALA B 1 178 ? -15.859 17.875 0.431 1 97.12 178 ALA B O 1
ATOM 3236 N N . THR B 1 179 ? -16.469 17.547 2.547 1 97.31 179 THR B N 1
ATOM 3237 C CA . THR B 1 179 ? -16.906 16.172 2.338 1 97.31 179 THR B CA 1
ATOM 3238 C C . THR B 1 179 ? -18.094 16.125 1.38 1 97.31 179 THR B C 1
ATOM 3240 O O . THR B 1 179 ? -18.094 15.328 0.436 1 97.31 179 THR B O 1
ATOM 3243 N N . ARG B 1 180 ? -19.031 17.016 1.603 1 97.06 180 ARG B N 1
ATOM 3244 C CA . ARG B 1 180 ? -20.203 17.078 0.738 1 97.06 180 ARG B CA 1
ATOM 3245 C C . ARG B 1 180 ? -19.797 17.328 -0.713 1 97.06 180 ARG B C 1
ATOM 3247 O O . ARG B 1 180 ? -20.297 16.672 -1.623 1 97.06 180 ARG B O 1
ATOM 3254 N N . SER B 1 181 ? -18.969 18.234 -0.843 1 97.75 181 SER B N 1
ATOM 3255 C CA . SER B 1 181 ? -18.5 18.562 -2.186 1 97.75 181 SER B CA 1
ATOM 3256 C C . SER B 1 181 ? -17.797 17.375 -2.826 1 97.75 181 SER B C 1
ATOM 3258 O O . SER B 1 181 ? -18.031 17.047 -3.992 1 97.75 181 SER B O 1
ATOM 3260 N N . LEU B 1 182 ? -16.984 16.672 -2.104 1 98.25 182 LEU B N 1
ATOM 3261 C CA . LEU B 1 182 ? -16.156 15.578 -2.615 1 98.25 182 LEU B CA 1
ATOM 3262 C C . LEU B 1 182 ? -17.016 14.398 -3.029 1 98.25 182 LEU B C 1
ATOM 3264 O O . LEU B 1 182 ? -16.734 13.734 -4.031 1 98.25 182 LEU B O 1
ATOM 3268 N N . ILE B 1 183 ? -18.094 14.133 -2.32 1 97.94 183 ILE B N 1
ATOM 3269 C CA . ILE B 1 183 ? -18.828 12.898 -2.533 1 97.94 183 ILE B CA 1
ATOM 3270 C C . ILE B 1 183 ? -20.141 13.195 -3.273 1 97.94 183 ILE B C 1
ATOM 3272 O O . ILE B 1 183 ? -21.016 12.344 -3.348 1 97.94 183 ILE B O 1
ATOM 3276 N N . ARG B 1 184 ? -20.281 14.367 -3.779 1 97.19 184 ARG B N 1
ATOM 3277 C CA . ARG B 1 184 ? -21.516 14.852 -4.379 1 97.19 184 ARG B CA 1
ATOM 3278 C C . ARG B 1 184 ? -22.016 13.891 -5.453 1 97.19 184 ARG B C 1
ATOM 3280 O O . ARG B 1 184 ? -23.219 13.633 -5.555 1 97.19 184 ARG B O 1
ATOM 3287 N N . GLU B 1 185 ? -21.172 13.273 -6.289 1 97.12 185 GLU B N 1
ATOM 3288 C CA . GLU B 1 185 ? -21.547 12.414 -7.41 1 97.12 185 GLU B CA 1
ATOM 3289 C C . GLU B 1 185 ? -21.672 10.961 -6.973 1 97.12 185 GLU B C 1
ATOM 3291 O O . GLU B 1 185 ? -21.984 10.086 -7.789 1 97.12 185 GLU B O 1
ATOM 3296 N N . ARG B 1 186 ? -21.328 10.656 -5.75 1 96 186 ARG B N 1
ATOM 3297 C CA . ARG B 1 186 ? -21.5 9.352 -5.117 1 96 186 ARG B CA 1
ATOM 3298 C C . ARG B 1 186 ? -20.625 8.297 -5.789 1 96 186 ARG B C 1
ATOM 3300 O O . ARG B 1 186 ? -21.031 7.133 -5.906 1 96 186 ARG B O 1
ATOM 3307 N N . ASP B 1 187 ? -19.469 8.703 -6.285 1 97.62 187 ASP B N 1
ATOM 3308 C CA . ASP B 1 187 ? -18.547 7.762 -6.914 1 97.62 187 ASP B CA 1
ATOM 3309 C C . ASP B 1 187 ? -17.234 7.676 -6.133 1 97.62 187 ASP B C 1
ATOM 3311 O O . ASP B 1 187 ? -16.266 7.098 -6.613 1 97.62 187 ASP B O 1
ATOM 3315 N N . VAL B 1 188 ? -17.25 8.305 -4.992 1 97.94 188 VAL B N 1
ATOM 3316 C CA . VAL B 1 188 ? -16.094 8.203 -4.109 1 97.94 188 VAL B CA 1
ATOM 3317 C C . VAL B 1 188 ? -16.328 7.105 -3.076 1 97.94 188 VAL B C 1
ATOM 3319 O O . VAL B 1 188 ? -17.406 7.02 -2.48 1 97.94 188 VAL B O 1
ATOM 3322 N N . ARG B 1 189 ? -15.289 6.258 -2.865 1 95.62 189 ARG B N 1
ATOM 3323 C CA . ARG B 1 189 ? -15.375 5.176 -1.89 1 95.62 189 ARG B CA 1
ATOM 3324 C C . ARG B 1 189 ? -14.297 5.316 -0.817 1 95.62 189 ARG B C 1
ATOM 3326 O O . ARG B 1 189 ? -14.406 4.734 0.262 1 95.62 189 ARG B O 1
ATOM 3333 N N . VAL B 1 190 ? -13.273 6.02 -1.129 1 96.69 190 VAL B N 1
ATOM 3334 C CA . VAL B 1 190 ? -12.156 6.199 -0.201 1 96.69 190 VAL B CA 1
ATOM 3335 C C . VAL B 1 190 ? -11.844 7.684 -0.049 1 96.69 190 VAL B C 1
ATOM 3337 O O . VAL B 1 190 ? -11.695 8.398 -1.043 1 96.69 190 VAL B O 1
ATOM 3340 N N . ILE B 1 191 ? -11.766 8.172 1.138 1 97.44 191 ILE B N 1
ATOM 3341 C CA . ILE B 1 191 ? -11.367 9.539 1.43 1 97.44 191 ILE B CA 1
ATOM 3342 C C . ILE B 1 191 ? -10.055 9.539 2.209 1 97.44 191 ILE B C 1
ATOM 3344 O O . ILE B 1 191 ? -9.961 8.953 3.289 1 97.44 191 ILE B O 1
ATOM 3348 N N . CYS B 1 192 ? -9.07 10.172 1.691 1 97.69 192 CYS B N 1
ATOM 3349 C CA . CYS B 1 192 ? -7.797 10.375 2.379 1 97.69 192 CYS B CA 1
ATOM 3350 C C . CYS B 1 192 ? -7.805 11.68 3.166 1 97.69 192 CYS B C 1
ATOM 3352 O O . CYS B 1 192 ? -8.133 12.734 2.623 1 97.69 192 CYS B O 1
ATOM 3354 N N . LEU B 1 193 ? -7.453 11.547 4.422 1 96.38 193 LEU B N 1
ATOM 3355 C CA . LEU B 1 193 ? -7.234 12.758 5.211 1 96.38 193 LEU B CA 1
ATOM 3356 C C . LEU B 1 193 ? -5.922 13.43 4.824 1 96.38 193 LEU B C 1
ATOM 3358 O O . LEU B 1 193 ? -4.844 12.953 5.188 1 96.38 193 LEU B O 1
ATOM 3362 N N . GLY B 1 194 ? -6.008 14.555 4.148 1 95.69 194 GLY B N 1
ATOM 3363 C CA . GLY B 1 194 ? -4.93 15.141 3.369 1 95.69 194 GLY B CA 1
ATOM 3364 C C . GLY B 1 194 ? -4.082 16.109 4.164 1 95.69 194 GLY B C 1
ATOM 3365 O O . GLY B 1 194 ? -3.664 17.156 3.643 1 95.69 194 GLY B O 1
ATOM 3366 N N . CYS B 1 195 ? -3.93 15.852 5.367 1 92.31 195 CYS B N 1
ATOM 3367 C CA . CYS B 1 195 ? -3.059 16.609 6.262 1 92.31 195 CYS B CA 1
ATOM 3368 C C . CYS B 1 195 ? -2.783 15.836 7.543 1 92.31 195 CYS B C 1
ATOM 3370 O O . CYS B 1 195 ? -3.66 15.133 8.047 1 92.31 195 CYS B O 1
ATOM 3372 N N . ALA B 1 196 ? -1.513 16.016 7.988 1 91.12 196 ALA B N 1
ATOM 3373 C CA . ALA B 1 196 ? -1.181 15.344 9.242 1 91.12 196 ALA B CA 1
ATOM 3374 C C . ALA B 1 196 ? -2.064 15.836 10.383 1 91.12 196 ALA B C 1
ATOM 3376 O O . ALA B 1 196 ? -2.373 15.086 11.312 1 91.12 196 ALA B O 1
ATOM 3377 N N . ALA B 1 197 ? -2.496 17.031 10.328 1 86.5 197 ALA B N 1
ATOM 3378 C CA . ALA B 1 197 ? -3.328 17.625 11.367 1 86.5 197 ALA B CA 1
ATOM 3379 C C . ALA B 1 197 ? -4.707 16.969 11.414 1 86.5 197 ALA B C 1
ATOM 3381 O O . ALA B 1 197 ? -5.43 17.094 12.406 1 86.5 197 ALA B O 1
ATOM 3382 N N . LEU B 1 198 ? -5.078 16.375 10.359 1 88.44 198 LEU B N 1
ATOM 3383 C CA . LEU B 1 198 ? -6.371 15.703 10.281 1 88.44 198 LEU B CA 1
ATOM 3384 C C . LEU B 1 198 ? -6.273 14.266 10.789 1 88.44 198 LEU B C 1
ATOM 3386 O O . LEU B 1 198 ? -7.281 13.562 10.859 1 88.44 198 LEU B O 1
ATOM 3390 N N . SER B 1 199 ? -5.059 13.898 11.062 1 88.94 199 SER B N 1
ATOM 3391 C CA . SER B 1 199 ? -4.891 12.547 11.586 1 88.94 199 SER B CA 1
ATOM 3392 C C . SER B 1 199 ? -5.676 12.359 12.875 1 88.94 199 SER B C 1
ATOM 3394 O O . SER B 1 199 ? -5.715 13.25 13.727 1 88.94 199 SER B O 1
ATOM 3396 N N . GLY B 1 200 ? -6.402 11.297 13.023 1 79.19 200 GLY B N 1
ATOM 3397 C CA . GLY B 1 200 ? -7.203 11.016 14.203 1 79.19 200 GLY B CA 1
ATOM 3398 C C . GLY B 1 200 ? -8.633 11.516 14.086 1 79.19 200 GLY B C 1
ATOM 3399 O O . GLY B 1 200 ? -9.445 11.297 14.984 1 79.19 200 GLY B O 1
ATOM 3400 N N . MET B 1 201 ? -8.922 12.164 13.039 1 83.19 201 MET B N 1
ATOM 3401 C CA . MET B 1 201 ? -10.266 12.711 12.852 1 83.19 201 MET B CA 1
ATOM 3402 C C . MET B 1 201 ? -11.188 11.68 12.211 1 83.19 201 MET B C 1
ATOM 3404 O O . MET B 1 201 ? -12.258 12.023 11.711 1 83.19 201 MET B O 1
ATOM 3408 N N . ASN B 1 202 ? -10.781 10.453 12.234 1 86.69 202 ASN B N 1
ATOM 3409 C CA . ASN B 1 202 ? -11.539 9.398 11.578 1 86.69 202 ASN B CA 1
ATOM 3410 C C . ASN B 1 202 ? -12.969 9.32 12.117 1 86.69 202 ASN B C 1
ATOM 3412 O O . ASN B 1 202 ? -13.914 9.18 11.344 1 86.69 202 ASN B O 1
ATOM 3416 N N . ASP B 1 203 ? -13.102 9.508 13.383 1 86.31 203 ASP B N 1
ATOM 3417 C CA . ASP B 1 203 ? -14.422 9.406 13.992 1 86.31 203 ASP B CA 1
ATOM 3418 C C . ASP B 1 203 ? -15.312 10.57 13.555 1 86.31 203 ASP B C 1
ATOM 3420 O O . ASP B 1 203 ? -16.484 10.367 13.227 1 86.31 203 ASP B O 1
ATOM 3424 N N . ILE B 1 204 ? -14.75 11.711 13.57 1 88.25 204 ILE B N 1
ATOM 3425 C CA . ILE B 1 204 ? -15.5 12.891 13.148 1 88.25 204 ILE B CA 1
ATOM 3426 C C . ILE B 1 204 ? -15.875 12.766 11.672 1 88.25 204 ILE B C 1
ATOM 3428 O O . ILE B 1 204 ? -17 13.07 11.289 1 88.25 204 ILE B O 1
ATOM 3432 N N . MET B 1 205 ? -14.938 12.336 10.875 1 92.19 205 MET B N 1
ATOM 3433 C CA . MET B 1 205 ? -15.195 12.141 9.445 1 92.19 205 MET B CA 1
ATOM 3434 C C . MET B 1 205 ? -16.312 11.125 9.234 1 92.19 205 MET B C 1
ATOM 3436 O O . MET B 1 205 ? -17.172 11.312 8.375 1 92.19 205 MET B O 1
ATOM 3440 N N . ASN B 1 206 ? -16.312 10.094 10 1 91.38 206 ASN B N 1
ATOM 3441 C CA . ASN B 1 206 ? -17.359 9.086 9.914 1 91.38 206 ASN B CA 1
ATOM 3442 C C . ASN B 1 206 ? -18.719 9.672 10.266 1 91.38 206 ASN B C 1
ATOM 3444 O O . ASN B 1 206 ? -19.719 9.375 9.609 1 91.38 206 ASN B O 1
ATOM 3448 N N . GLU B 1 207 ? -18.75 10.445 11.281 1 91.88 207 GLU B N 1
ATOM 3449 C CA . GLU B 1 207 ? -20 11.117 11.656 1 91.88 207 GLU B CA 1
ATOM 3450 C C . GLU B 1 207 ? -20.516 11.992 10.523 1 91.88 207 GLU B C 1
ATOM 3452 O O . GLU B 1 207 ? -21.719 11.969 10.211 1 91.88 207 GLU B O 1
ATOM 3457 N N . VAL B 1 208 ? -19.609 12.68 9.984 1 93.69 208 VAL B N 1
ATOM 3458 C CA . VAL B 1 208 ? -19.969 13.562 8.875 1 93.69 208 VAL B CA 1
ATOM 3459 C C . VAL B 1 208 ? -20.531 12.734 7.727 1 93.69 208 VAL B C 1
ATOM 3461 O O . VAL B 1 208 ? -21.562 13.102 7.133 1 93.69 208 VAL B O 1
ATOM 3464 N N . LEU B 1 209 ? -19.938 11.602 7.418 1 95.25 209 LEU B N 1
ATOM 3465 C CA . LEU B 1 209 ? -20.391 10.742 6.328 1 95.25 209 LEU B CA 1
ATOM 3466 C C . LEU B 1 209 ? -21.766 10.172 6.617 1 95.25 209 LEU B C 1
ATOM 3468 O O . LEU B 1 209 ? -22.625 10.117 5.73 1 95.25 209 LEU B O 1
ATOM 3472 N N . VAL B 1 210 ? -22 9.75 7.832 1 95.12 210 VAL B N 1
ATOM 3473 C CA . VAL B 1 210 ? -23.297 9.211 8.219 1 95.12 210 VAL B CA 1
ATOM 3474 C C . VAL B 1 210 ? -24.375 10.273 8.055 1 95.12 210 VAL B C 1
ATOM 3476 O O . VAL B 1 210 ? -25.453 10 7.535 1 95.12 210 VAL B O 1
ATOM 3479 N N . ASP B 1 211 ? -24.047 11.445 8.477 1 94.38 211 ASP B N 1
ATOM 3480 C CA . ASP B 1 211 ? -24.984 12.555 8.367 1 94.38 211 ASP B CA 1
ATOM 3481 C C . ASP B 1 211 ? -25.312 12.852 6.902 1 94.38 211 ASP B C 1
ATOM 3483 O O . ASP B 1 211 ? -26.453 13.164 6.566 1 94.38 211 ASP B O 1
ATOM 3487 N N . GLU B 1 212 ? -24.344 12.703 6.059 1 94.31 212 GLU B N 1
ATOM 3488 C CA . GLU B 1 212 ? -24.484 13.141 4.676 1 94.31 212 GLU B CA 1
ATOM 3489 C C . GLU B 1 212 ? -25.109 12.047 3.807 1 94.31 212 GLU B C 1
ATOM 3491 O O . GLU B 1 212 ? -25.875 12.336 2.883 1 94.31 212 GLU B O 1
ATOM 3496 N N . ILE B 1 213 ? -24.781 10.75 4.121 1 95.38 213 ILE B N 1
ATOM 3497 C CA . ILE B 1 213 ? -25.188 9.75 3.145 1 95.38 213 ILE B CA 1
ATOM 3498 C C . ILE B 1 213 ? -25.766 8.531 3.867 1 95.38 213 ILE B C 1
ATOM 3500 O O . ILE B 1 213 ? -26 7.484 3.256 1 95.38 213 ILE B O 1
ATOM 3504 N N . GLY B 1 214 ? -26.047 8.617 5.145 1 94.25 214 GLY B N 1
ATOM 3505 C CA . GLY B 1 214 ? -26.703 7.566 5.902 1 94.25 214 GLY B CA 1
ATOM 3506 C C . GLY B 1 214 ? -25.953 6.25 5.875 1 94.25 214 GLY B C 1
ATOM 3507 O O . GLY B 1 214 ? -24.75 6.207 6.176 1 94.25 214 GLY B O 1
ATOM 3508 N N . GLU B 1 215 ? -26.641 5.199 5.43 1 91.5 215 GLU B N 1
ATOM 3509 C CA . GLU B 1 215 ? -26.094 3.844 5.434 1 91.5 215 GLU B CA 1
ATOM 3510 C C . GLU B 1 215 ? -24.969 3.701 4.422 1 91.5 215 GLU B C 1
ATOM 3512 O O . GLU B 1 215 ? -24.125 2.816 4.551 1 91.5 215 GLU B O 1
ATOM 3517 N N . GLY B 1 216 ? -24.984 4.602 3.451 1 91.31 216 GLY B N 1
ATOM 3518 C CA . GLY B 1 216 ? -23.906 4.586 2.471 1 91.31 216 GLY B CA 1
ATOM 3519 C C . GLY B 1 216 ? -22.531 4.785 3.084 1 91.31 216 GLY B C 1
ATOM 3520 O O . GLY B 1 216 ? -21.516 4.41 2.49 1 91.31 216 GLY B O 1
ATOM 3521 N N . ALA B 1 217 ? -22.484 5.367 4.297 1 92.75 217 ALA B N 1
ATOM 3522 C CA . ALA B 1 217 ? -21.234 5.625 4.996 1 92.75 217 ALA B CA 1
ATOM 3523 C C . ALA B 1 217 ? -20.516 4.32 5.332 1 92.75 217 ALA B C 1
ATOM 3525 O O . ALA B 1 217 ? -19.281 4.289 5.434 1 92.75 217 ALA B O 1
ATOM 3526 N N . ASN B 1 218 ? -21.266 3.24 5.434 1 88.31 218 ASN B N 1
ATOM 3527 C CA . ASN B 1 218 ? -20.688 1.949 5.789 1 88.31 218 ASN B CA 1
ATOM 3528 C C . ASN B 1 218 ? -19.766 1.43 4.691 1 88.31 218 ASN B C 1
ATOM 3530 O O . ASN B 1 218 ? -18.891 0.594 4.949 1 88.31 218 ASN B O 1
ATOM 3534 N N . ALA B 1 219 ? -19.938 1.966 3.512 1 88.81 219 ALA B N 1
ATOM 3535 C CA . ALA B 1 219 ? -19.141 1.496 2.379 1 88.81 219 ALA B CA 1
ATOM 3536 C C . ALA B 1 219 ? -17.922 2.377 2.166 1 88.81 219 ALA B C 1
ATOM 3538 O O . ALA B 1 219 ? -17.062 2.078 1.324 1 88.81 219 ALA B O 1
ATOM 3539 N N . MET B 1 220 ? -17.812 3.418 2.953 1 93.31 220 MET B N 1
ATOM 3540 C CA . MET B 1 220 ? -16.734 4.383 2.77 1 93.31 220 MET B CA 1
ATOM 3541 C C . MET B 1 220 ? -15.516 3.994 3.596 1 93.31 220 MET B C 1
ATOM 3543 O O . MET B 1 220 ? -15.648 3.49 4.711 1 93.31 220 MET B O 1
ATOM 3547 N N . TYR B 1 221 ? -14.406 4.23 3.037 1 94.12 221 TYR B N 1
ATOM 3548 C CA . TYR B 1 221 ? -13.148 4.09 3.762 1 94.12 221 TYR B CA 1
ATOM 3549 C C . TYR B 1 221 ? -12.5 5.449 4 1 94.12 221 TYR B C 1
ATOM 3551 O O . TYR B 1 221 ? -12.516 6.312 3.121 1 94.12 221 TYR B O 1
ATOM 3559 N N . ILE B 1 222 ? -11.969 5.637 5.168 1 95 222 ILE B N 1
ATOM 3560 C CA . ILE B 1 222 ? -11.18 6.812 5.527 1 95 222 ILE B CA 1
ATOM 3561 C C . ILE B 1 222 ? -9.727 6.406 5.77 1 95 222 ILE B C 1
ATOM 3563 O O . ILE B 1 222 ? -9.453 5.488 6.547 1 95 222 ILE B O 1
ATOM 3567 N N . VAL B 1 223 ? -8.797 7.055 5.109 1 95.94 223 VAL B N 1
ATOM 3568 C CA . VAL B 1 223 ? -7.387 6.699 5.203 1 95.94 223 VAL B CA 1
ATOM 3569 C C . VAL B 1 223 ? -6.625 7.789 5.953 1 95.94 223 VAL B C 1
ATOM 3571 O O . VAL B 1 223 ? -6.621 8.953 5.539 1 95.94 223 VAL B O 1
ATOM 3574 N N . ASP B 1 224 ? -6.031 7.41 7.043 1 96.12 224 ASP B N 1
ATOM 3575 C CA . ASP B 1 224 ? -5.086 8.242 7.777 1 96.12 224 ASP B CA 1
ATOM 3576 C C . ASP B 1 224 ? -3.656 8.016 7.289 1 96.12 224 ASP B C 1
ATOM 3578 O O . ASP B 1 224 ? -3.117 6.914 7.43 1 96.12 224 ASP B O 1
ATOM 3582 N N . GLY B 1 225 ? -3.055 9.023 6.773 1 97.19 225 GLY B N 1
ATOM 3583 C CA . GLY B 1 225 ? -1.741 8.898 6.164 1 97.19 225 GLY B CA 1
ATOM 3584 C C . GLY B 1 225 ? -0.673 8.445 7.137 1 97.19 225 GLY B C 1
ATOM 3585 O O . GLY B 1 225 ? 0.246 7.711 6.762 1 97.19 225 GLY B O 1
ATOM 3586 N N . VAL B 1 226 ? -0.707 8.883 8.375 1 97.12 226 VAL B N 1
ATOM 3587 C CA . VAL B 1 226 ? 0.277 8.492 9.383 1 97.12 226 VAL B CA 1
ATOM 3588 C C . VAL B 1 226 ? 0.179 6.992 9.648 1 97.12 226 VAL B C 1
ATOM 3590 O O . VAL B 1 226 ? 1.186 6.281 9.602 1 97.12 226 VAL B O 1
ATOM 3593 N N . GLN B 1 227 ? -1 6.523 9.844 1 95.31 227 GLN B N 1
ATOM 3594 C CA . GLN B 1 227 ? -1.208 5.102 10.102 1 95.31 227 GLN B CA 1
ATOM 3595 C C . GLN B 1 227 ? -0.847 4.262 8.875 1 95.31 227 GLN B C 1
ATOM 3597 O O . GLN B 1 227 ? -0.203 3.219 9 1 95.31 227 GLN B O 1
ATOM 3602 N N . ALA B 1 228 ? -1.289 4.773 7.703 1 96.75 228 ALA B N 1
ATOM 3603 C CA . ALA B 1 228 ? -0.917 4.098 6.461 1 96.75 228 ALA B CA 1
ATOM 3604 C C . ALA B 1 228 ? 0.6 4 6.324 1 96.75 228 ALA B C 1
ATOM 3606 O O . ALA B 1 228 ? 1.126 2.967 5.906 1 96.75 228 ALA B O 1
ATOM 3607 N N . GLY B 1 229 ? 1.29 5.074 6.652 1 97.38 229 GLY B N 1
ATOM 3608 C CA . GLY B 1 229 ? 2.742 5.09 6.586 1 97.38 229 GLY B CA 1
ATOM 3609 C C . GLY B 1 229 ? 3.391 4.059 7.492 1 97.38 229 GLY B C 1
ATOM 3610 O O . GLY B 1 229 ? 4.297 3.338 7.07 1 97.38 229 GLY B O 1
ATOM 3611 N N . ILE B 1 230 ? 2.932 3.947 8.711 1 95.94 230 ILE B N 1
ATOM 3612 C CA . ILE B 1 230 ? 3.463 2.984 9.672 1 95.94 230 ILE B CA 1
ATOM 3613 C C . ILE B 1 230 ? 3.273 1.566 9.133 1 95.94 230 ILE B C 1
ATOM 3615 O O . ILE B 1 230 ? 4.219 0.774 9.109 1 95.94 230 ILE B O 1
ATOM 3619 N N . GLY B 1 231 ? 2.045 1.304 8.719 1 94.62 231 GLY B N 1
ATOM 3620 C CA . GLY B 1 231 ? 1.755 -0.027 8.211 1 94.62 231 GLY B CA 1
ATOM 3621 C C . GLY B 1 231 ? 2.609 -0.41 7.02 1 94.62 231 GLY B C 1
ATOM 3622 O O . GLY B 1 231 ? 3.115 -1.531 6.945 1 94.62 231 GLY B O 1
ATOM 3623 N N . LEU B 1 232 ? 2.744 0.537 6.113 1 95.88 232 LEU B N 1
ATOM 3624 C CA . LEU B 1 232 ? 3.5 0.282 4.895 1 95.88 232 LEU B CA 1
ATOM 3625 C C . LEU B 1 232 ? 4.969 0.017 5.211 1 95.88 232 LEU B C 1
ATOM 3627 O O . LEU B 1 232 ? 5.543 -0.969 4.742 1 95.88 232 LEU B O 1
ATOM 3631 N N . VAL B 1 233 ? 5.617 0.824 6.043 1 95.5 233 VAL B N 1
ATOM 3632 C CA . VAL B 1 233 ? 7.043 0.653 6.293 1 95.5 233 VAL B CA 1
ATOM 3633 C C . VAL B 1 233 ? 7.277 -0.618 7.105 1 95.5 233 VAL B C 1
ATOM 3635 O O . VAL B 1 233 ? 8.297 -1.296 6.926 1 95.5 233 VAL B O 1
ATOM 3638 N N . GLU B 1 234 ? 6.391 -0.956 8.008 1 92.94 234 GLU B N 1
ATOM 3639 C CA . GLU B 1 234 ? 6.523 -2.221 8.719 1 92.94 234 GLU B CA 1
ATOM 3640 C C . GLU B 1 234 ? 6.527 -3.404 7.754 1 92.94 234 GLU B C 1
ATOM 3642 O O . GLU B 1 234 ? 7.34 -4.32 7.891 1 92.94 234 GLU B O 1
ATOM 3647 N N . SER B 1 235 ? 5.609 -3.334 6.871 1 92.44 235 SER B N 1
ATOM 3648 C CA . SER B 1 235 ? 5.516 -4.395 5.875 1 92.44 235 SER B CA 1
ATOM 3649 C C . SER B 1 235 ? 6.777 -4.469 5.023 1 92.44 235 SER B C 1
ATOM 3651 O O . SER B 1 235 ? 7.301 -5.555 4.77 1 92.44 235 SER B O 1
ATOM 3653 N N . LEU B 1 236 ? 7.266 -3.355 4.609 1 93.25 236 LEU B N 1
ATOM 3654 C CA . LEU B 1 236 ? 8.438 -3.301 3.748 1 93.25 236 LEU B CA 1
ATOM 3655 C C . LEU B 1 236 ? 9.672 -3.84 4.469 1 93.25 236 LEU B C 1
ATOM 3657 O O . LEU B 1 236 ? 10.492 -4.539 3.869 1 93.25 236 LEU B O 1
ATOM 3661 N N . ILE B 1 237 ? 9.852 -3.51 5.746 1 91.94 237 ILE B N 1
ATOM 3662 C CA . ILE B 1 237 ? 10.969 -4.016 6.523 1 91.94 237 ILE B CA 1
ATOM 3663 C C . ILE B 1 237 ? 10.922 -5.539 6.578 1 91.94 237 ILE B C 1
ATOM 3665 O O . ILE B 1 237 ? 11.945 -6.207 6.438 1 91.94 237 ILE B O 1
ATOM 3669 N N . ARG B 1 238 ? 9.758 -6.07 6.699 1 88.69 238 ARG B N 1
ATOM 3670 C CA . ARG B 1 238 ? 9.594 -7.52 6.777 1 88.69 238 ARG B CA 1
ATOM 3671 C C . ARG B 1 238 ? 9.922 -8.18 5.441 1 88.69 238 ARG B C 1
ATOM 3673 O O . ARG B 1 238 ? 10.484 -9.273 5.406 1 88.69 238 ARG B O 1
ATOM 3680 N N . GLU B 1 239 ? 9.492 -7.562 4.395 1 83.75 239 GLU B N 1
ATOM 3681 C CA . GLU B 1 239 ? 9.703 -8.117 3.061 1 83.75 239 GLU B CA 1
ATOM 3682 C C . GLU B 1 239 ? 11.18 -8.086 2.678 1 83.75 239 GLU B C 1
ATOM 3684 O O . GLU B 1 239 ? 11.641 -8.914 1.896 1 83.75 239 GLU B O 1
ATOM 3689 N N . SER B 1 240 ? 11.938 -6.852 2.879 1 65.38 240 SER B N 1
ATOM 3690 C CA . SER B 1 240 ? 13.312 -6.598 2.451 1 65.38 240 SER B CA 1
ATOM 3691 C C . SER B 1 240 ? 14.305 -7.438 3.246 1 65.38 240 SER B C 1
ATOM 3693 O O . SER B 1 240 ? 15.422 -7.691 2.785 1 65.38 240 SER B O 1
ATOM 3695 N N . THR B 1 241 ? 14.156 -7.73 4.566 1 51.16 241 THR B N 1
ATOM 3696 C CA . THR B 1 241 ? 15.227 -8.312 5.367 1 51.16 241 THR B CA 1
ATOM 3697 C C . THR B 1 241 ? 15.758 -9.586 4.719 1 51.16 241 THR B C 1
ATOM 3699 O O . THR B 1 241 ? 16.453 -10.375 5.367 1 51.16 241 THR B O 1
ATOM 3702 N N . TRP B 1 242 ? 15.406 -9.812 3.443 1 44.78 242 TRP B N 1
ATOM 3703 C CA . TRP B 1 242 ? 16.016 -11.023 2.906 1 44.78 242 TRP B CA 1
ATOM 3704 C C . TRP B 1 242 ? 17.531 -10.906 2.879 1 44.78 242 TRP B C 1
ATOM 3706 O O . TRP B 1 242 ? 18.25 -11.914 2.812 1 44.78 242 TRP B O 1
ATOM 3716 N N . ARG B 1 243 ? 18.078 -9.734 2.449 1 39.66 243 ARG B N 1
ATOM 3717 C CA . ARG B 1 243 ? 19.484 -9.742 2.045 1 39.66 243 ARG B CA 1
ATOM 3718 C C . ARG B 1 243 ? 20.391 -10.141 3.207 1 39.66 243 ARG B C 1
ATOM 3720 O O . ARG B 1 243 ? 21.609 -10.07 3.1 1 39.66 243 ARG B O 1
ATOM 3727 N N . SER B 1 244 ? 19.984 -9.93 4.512 1 34.75 244 SER B N 1
ATOM 3728 C CA . SER B 1 244 ? 21.172 -9.961 5.352 1 34.75 244 SER B CA 1
ATOM 3729 C C . SER B 1 244 ? 21.828 -11.344 5.328 1 34.75 244 SER B C 1
ATOM 3731 O O . SER B 1 244 ? 21.719 -12.102 6.293 1 34.75 244 SER B O 1
ATOM 3733 N N . GLY B 1 245 ? 21.656 -12.234 4.5 1 28.5 245 GLY B N 1
ATOM 3734 C CA . GLY B 1 245 ? 22.594 -13.312 4.723 1 28.5 245 GLY B CA 1
ATOM 3735 C C . GLY B 1 245 ? 24 -12.82 5.027 1 28.5 245 GLY B C 1
ATOM 3736 O O . GLY B 1 245 ? 24.438 -12.859 6.18 1 28.5 245 GLY B O 1
ATOM 3737 N N . ASN B 1 246 ? 25.094 -13.266 4.07 1 24.66 246 ASN B N 1
ATOM 3738 C CA . ASN B 1 246 ? 26.484 -13.492 4.449 1 24.66 246 ASN B CA 1
ATOM 3739 C C . ASN B 1 246 ? 27.156 -12.188 4.887 1 24.66 246 ASN B C 1
ATOM 3741 O O . ASN B 1 246 ? 26.969 -11.148 4.262 1 24.66 246 ASN B O 1
#

Foldseek 3Di:
DDAAEEEEEELAQAVVLQVLLVVLVCVLCVPDHDRYDYHYYHQNDFHNADLDLVSLVRSLVSNCVVCVVPLVVHQEYEYAWLAPRCNQVVSVVNDDPRHYYYYLNLLQLVVQVVLDDPVALAAEEEEEAAPSVQVRSCVVSCVRPRPSRYQGYFYLNHGPVRLVVDDPVSNLVSLLVRVCVSCVVVRYAEYEHRHSNCRPCVVSNLVSLCVRPNPSSVRHHYDYSSSSRVVVSSVSSVVPVPPPDD/DDAAEEEEEELAQAVVLQVLLVVLVCVLCVPDHDRYDYHYYHQNDFHNADLDLVSLVRSLVSNCVVCVVPLVVHQEYEYAWLAPRCNQVVSVVNDDPRHYYYYLNLLQLVVQVVLDDPVALAAEEEEEAAPSVQVRSCVVSCVRPRPSRYQGYFYLNHGPVRLVVDDPVSNLVSLLVRVCVSCVVVRYAEYEHRHSNCRPCVVSNLVSLCVRPNPSSVRHHYDYSSSSRVVVSSVSSVVPVPPPDD

Nearest PDB structures (foldseek):
  5lfd-assembly1_A  TM=9.099E-01  e=7.575E-13  Pseudomonas fluorescens
  3qvj-assembly1_A  TM=9.070E-01  e=4.418E-12  Klebsiella pneumoniae subsp. pneumoniae MGH 78578
  3qvk-assembly1_A  TM=9.043E-01  e=4.166E-12  Klebsiella pneumoniae subsp. pneumoniae MGH 78578
  8tba-assembly1_A  TM=6.384E-01  e=2.727E-05  Helicobacter pylori
  8udi-assembly1_A  TM=6.419E-01  e=4.114E-05  Helicobacter pylori

Radius of gyration: 21.65 Å; Cα contacts (8 Å, |Δi|>4): 1006; chains: 2; bounding box: 53×58×45 Å

Solvent-accessible surface area (backbone atoms only — not comparable to full-atom values): 25656 Å² total; per-residue (Å²): 127,87,63,49,33,36,39,36,34,28,50,30,34,32,63,68,54,44,52,36,45,48,52,32,50,48,59,40,48,68,72,44,76,66,53,58,45,77,43,81,42,60,22,85,42,60,41,58,58,69,79,45,71,67,36,35,50,48,14,31,54,45,38,52,70,69,42,66,88,53,62,84,74,38,48,28,38,32,38,48,43,54,41,91,48,58,44,43,59,56,50,53,72,71,46,59,73,78,48,46,57,38,30,15,35,52,28,30,50,31,52,45,55,55,69,47,62,90,88,49,90,51,19,32,33,32,45,29,39,30,67,68,47,40,62,57,48,49,54,45,41,42,72,69,36,38,55,90,52,45,72,48,57,30,45,42,70,27,45,68,69,50,53,74,70,46,54,68,68,56,53,51,51,30,47,41,52,25,48,48,63,65,40,66,82,68,44,54,38,30,39,32,40,41,29,48,80,49,35,71,40,60,64,60,53,48,50,44,37,32,74,73,52,43,77,60,37,60,68,49,42,76,40,44,16,65,53,36,26,52,30,50,52,54,31,48,51,47,64,55,65,66,71,72,64,136,127,88,62,48,32,36,40,37,33,26,49,28,34,32,63,67,56,44,52,34,44,48,52,31,50,48,59,42,49,69,73,45,75,66,54,58,44,78,43,82,43,61,23,87,41,60,41,56,58,70,79,46,70,67,37,36,50,48,14,31,54,44,37,51,70,70,42,66,87,53,63,83,75,38,48,27,38,29,38,50,44,53,43,92,50,58,43,44,59,56,48,51,73,70,46,60,76,76,48,46,56,40,30,15,35,52,28,30,51,30,51,46,53,55,70,48,61,89,88,49,89,48,18,31,33,32,44,29,39,30,66,67,47,38,62,57,49,50,56,45,41,41,72,68,37,40,54,89,52,47,72,49,55,30,43,43,70,27,44,68,68,51,53,74,70,47,52,70,67,56,52,50,51,30,47,41,53,26,50,49,63,65,40,66,85,67,42,54,37,30,39,32,42,42,29,48,80,48,37,74,39,59,64,60,52,49,51,46,36,33,74,73,50,44,76,59,36,62,68,47,42,76,41,43,16,65,52,36,27,52,29,50,52,54,32,48,50,46,66,56,64,66,73,73,66,135

Sequence (492 aa):
MASMKILILNPNSSPTTTDVIDSAVEAYIGKFPIAAQIELYTAPSGPPSIDSDQDALMSAKAIMADLQFKLSDYDAYVVACYSVHPLVGMLRSRLRSKIHVIGIFEASLSTALSLLPMDQPFKFGIISTGHYWKDALSSGVQRYCGSDRFKGVETMGLTNAEFHTADIEIKKSKLREATRSLIRERDVRVICLGCAALSGMNDIMNEVLVDEIGEGANAMYIVDGVQAGIGLVESLIRESTWRSGNMASMKILILNPNSSPTTTDVIDSAVEAYIGKFPIAAQIELYTAPSGPPSIDSDQDALMSAKAIMADLQFKLSDYDAYVVACYSVHPLVGMLRSRLRSKIHVIGIFEASLSTALSLLPMDQPFKFGIISTGHYWKDALSSGVQRYCGSDRFKGVETMGLTNAEFHTADIEIKKSKLREATRSLIRERDVRVICLGCAALSGMNDIMNEVLVDEIGEGANAMYIVDGVQAGIGLVESLIRESTWRSGN

pLDDT: mean 92.03, std 10.79, range [24.14, 98.69]

Secondary structure (DSSP, 8-state):
-PPEEEEEEE-SS-HHHHHHHHHHHHHHHTTS--SEEEEEEE-SSS-SS--SHHHHHHHHHHHHHHHTTTGGG-SEEEE--SS--HHHHHHHHHSPTT-EEEEHHHHHHHHHHHHS-SSS--EEEEEESSTHHHHHHHHHHHHHH-STTEEEEEE-S--HHHHHHS-HHHHHHHHHHHHHHHTTTS-EEEEEE-SGGGTTTHHHHHHHHHHHHGGGGGG-EEEEHHHHHHHHHHHHHHHHGGG---/-PPEEEEEEE-SS-HHHHHHHHHHHHHHHTTS--SEEEEEEE-SSS-SS--SHHHHHHHHHHHHHHHTTTGGG-SEEEE-SSS--HHHHHHHHHSPTT-EEEEHHHHHHHHHHHHS-SSS--EEEEEESSTHHHHHHHHHHHHHH-STTEEEEEE-S--HHHHHHS-HHHHHHHHHHHHHHHTTTS-EEEEEE-SGGGTTTHHHHHHHHHHHHGGGGGG-EEEEHHHHHHHHHHHHHHHHGGG---

Organism: NCBI:txid62690